Protein AF-A0A7R9PA96-F1 (afdb_monomer)

Secondary structure (DSSP, 8-state):
-EEEE-TT-HHHHHHHHHHHHHHTT-TTS-S-EEEE----EETTEEHHHHHHHHSB-TTTSTT-BPPTTEEEES-HHHHHTT-SEEEEES-GGGHHHHHHHHTTSS-TT-EEEE---S-EEPTTSSEE-HHHHHHHHH-S-EEEEESS--HHHHHTT--EEEEEEPPPGGGGTTSS-------S---PPP--------S----S------S--S--------S-----TTSGGG---------S---------PPP-TT---TTHHHHHHHHH--SSEEEEEES-HHHHHHHHHHHHHHHHHHHHHHHHT-HHHHHHHHHHHHHHHHHHHHHHHSTT--GGGGGSIIIIIHHHHHHHH-HHHHHHHHHHHH---HHHHHHHHSTTPPP-HHHHHHHHHHHHHHTT-GGG-HHHHHHHHHHTTSS-GGGHHHHHTT-TT--

Organism: Timema californicum (NCBI:txid61474)

InterPro domains:
  IPR006109 Glycerol-3-phosphate dehydrogenase, NAD-dependent, C-terminal [PF07479] (285-430)
  IPR006168 Glycerol-3-phosphate dehydrogenase, NAD-dependent [PR00077] (5-22)
  IPR006168 Glycerol-3-phosphate dehydrogenase, NAD-dependent [PR00077] (67-94)
  IPR006168 Glycerol-3-phosphate dehydrogenase, NAD-dependent [PR00077] (144-164)
  IPR006168 Glycerol-3-phosphate dehydrogenase, NAD-dependent [PS00957] (293-314)
  IPR008927 6-phosphogluconate dehydrogenase-like, C-terminal domain superfamily [SSF48179] (284-438)
  IPR011128 Glycerol-3-phosphate dehydrogenase, NAD-dependent, N-terminal [PF01210] (12-169)
  IPR013328 6-phosphogluconate dehydrogenase, domain 2 [G3DSA:1.10.1040.10] (285-439)
  IPR036291 NAD(P)-binding domain superfamily [SSF51735] (12-285)

Structure (mmCIF, N/CA/C/O backbone):
data_AF-A0A7R9PA96-F1
#
_entry.id   AF-A0A7R9PA96-F1
#
loop_
_atom_site.group_PDB
_atom_site.id
_atom_site.type_symbol
_atom_site.label_atom_id
_atom_site.label_alt_id
_atom_site.label_comp_id
_atom_site.label_asym_id
_atom_site.label_entity_id
_atom_site.label_seq_id
_atom_site.pdbx_PDB_ins_code
_atom_site.Cartn_x
_atom_site.Cartn_y
_atom_site.Cartn_z
_atom_site.occupancy
_atom_site.B_iso_or_equiv
_atom_site.auth_seq_id
_atom_site.auth_comp_id
_atom_site.auth_asym_id
_atom_site.auth_atom_id
_atom_site.pdbx_PDB_model_num
ATOM 1 N N . MET A 1 1 ? -13.399 -2.548 18.646 1.00 75.75 1 MET A N 1
ATOM 2 C CA . MET A 1 1 ? -12.401 -2.741 17.560 1.00 75.75 1 MET A CA 1
ATOM 3 C C . MET A 1 1 ? -11.439 -1.567 17.549 1.00 75.75 1 MET A C 1
ATOM 5 O O . MET A 1 1 ? -11.865 -0.487 17.946 1.00 75.75 1 MET A O 1
ATOM 9 N N . LEU A 1 2 ? -10.207 -1.760 17.067 1.00 76.56 2 LEU A N 1
ATOM 10 C CA . LEU A 1 2 ? -9.221 -0.691 16.893 1.00 76.56 2 LEU A CA 1
ATOM 11 C C . LEU A 1 2 ? -8.857 -0.505 15.415 1.00 76.56 2 LEU A C 1
ATOM 13 O O . LEU A 1 2 ? -8.440 -1.454 14.753 1.00 76.56 2 LEU A O 1
ATOM 17 N N . VAL A 1 3 ? -8.919 0.736 14.934 1.00 76.69 3 VAL A N 1
ATOM 18 C CA . VAL A 1 3 ? -8.270 1.173 13.693 1.00 76.69 3 VAL A CA 1
ATOM 19 C C . VAL A 1 3 ? -6.977 1.902 14.039 1.00 76.69 3 VAL A C 1
ATOM 21 O O . VAL A 1 3 ? -6.982 2.981 14.629 1.00 76.69 3 VAL A O 1
ATOM 24 N N . LEU A 1 4 ? -5.847 1.319 13.659 1.00 77.44 4 LEU A N 1
ATOM 25 C CA . LEU A 1 4 ? -4.540 1.950 13.777 1.00 77.44 4 LEU A CA 1
ATOM 26 C C . LEU A 1 4 ? -4.367 2.902 12.596 1.00 77.44 4 LEU A C 1
ATOM 28 O O . LEU A 1 4 ? -3.973 2.479 11.507 1.00 77.44 4 LEU A O 1
ATOM 32 N N . SER A 1 5 ? -4.726 4.171 12.806 1.00 65.69 5 SER A N 1
ATOM 33 C CA . SER A 1 5 ? -4.587 5.222 11.801 1.00 65.69 5 SER A CA 1
ATOM 34 C C . SER A 1 5 ? -3.297 6.011 12.020 1.00 65.69 5 SER A C 1
ATOM 36 O O . SER A 1 5 ? -2.908 6.306 13.148 1.00 65.69 5 SER A O 1
ATOM 38 N N . ASP A 1 6 ? -2.601 6.317 10.931 1.00 61.66 6 ASP A N 1
ATOM 39 C CA . ASP A 1 6 ? -1.339 7.054 10.964 1.00 61.66 6 ASP A CA 1
ATOM 40 C C . ASP A 1 6 ? -1.522 8.565 10.712 1.00 61.66 6 ASP A C 1
ATOM 42 O O . ASP A 1 6 ? -2.420 8.954 9.959 1.00 61.66 6 ASP A O 1
ATOM 46 N N . PRO A 1 7 ? -0.627 9.413 11.255 1.00 52.56 7 PRO A N 1
ATOM 47 C CA . PRO A 1 7 ? -0.503 10.851 10.988 1.00 52.56 7 PRO A CA 1
ATOM 48 C C . PRO A 1 7 ? -0.031 11.245 9.579 1.00 52.56 7 PRO A C 1
ATOM 50 O O . PRO A 1 7 ? 0.517 12.324 9.414 1.00 52.56 7 PRO A O 1
ATOM 53 N N . ILE A 1 8 ? -0.111 10.425 8.532 1.00 57.69 8 ILE A N 1
ATOM 54 C CA . ILE A 1 8 ? 0.404 10.858 7.213 1.00 57.69 8 ILE A CA 1
ATOM 55 C C . ILE A 1 8 ? -0.554 10.515 6.068 1.00 57.69 8 ILE A C 1
ATOM 57 O O . ILE A 1 8 ? -0.359 10.989 4.942 1.00 57.69 8 ILE A O 1
ATOM 61 N N . GLN A 1 9 ? -1.614 9.725 6.304 1.00 69.06 9 GLN A N 1
ATOM 62 C CA . GLN A 1 9 ? -2.452 9.223 5.210 1.00 69.06 9 GLN A CA 1
ATOM 63 C C . GLN A 1 9 ? -3.973 9.271 5.461 1.00 69.06 9 GLN A C 1
ATOM 65 O O . GLN A 1 9 ? -4.446 8.826 6.504 1.00 69.06 9 GLN A O 1
ATOM 70 N N . PRO A 1 10 ? -4.774 9.666 4.445 1.00 83.12 10 PRO A N 1
ATOM 71 C CA . PRO A 1 10 ? -6.245 9.667 4.508 1.00 83.12 10 PRO A CA 1
ATOM 72 C C . PRO A 1 10 ? -6.871 8.281 4.731 1.00 83.12 10 PRO A C 1
ATOM 74 O O . PRO A 1 10 ? -8.028 8.182 5.136 1.00 83.12 10 PRO A O 1
ATOM 77 N N . ARG A 1 11 ? -6.141 7.197 4.421 1.00 87.69 11 ARG A N 1
ATOM 78 C CA . ARG A 1 11 ? -6.700 5.836 4.377 1.00 87.69 11 ARG A CA 1
ATOM 79 C C . ARG A 1 11 ? -7.195 5.365 5.744 1.00 87.69 11 ARG A C 1
ATOM 81 O O . ARG A 1 11 ? -8.258 4.760 5.795 1.00 87.69 11 ARG A O 1
ATOM 88 N N . GLY A 1 12 ? -6.475 5.665 6.827 1.00 91.12 12 GLY A N 1
ATOM 89 C CA . GLY A 1 12 ? -6.887 5.269 8.178 1.00 91.12 12 GLY A CA 1
ATOM 90 C C . GLY A 1 12 ? -8.259 5.837 8.551 1.00 91.12 12 GLY A C 1
ATOM 91 O O . GLY A 1 12 ? -9.149 5.082 8.928 1.00 91.12 12 GLY A O 1
ATOM 92 N N . SER A 1 13 ? -8.470 7.136 8.324 1.00 93.06 13 SER A N 1
ATOM 93 C CA . SER A 1 13 ? -9.755 7.812 8.559 1.00 93.06 13 SER A CA 1
ATOM 94 C C . SER A 1 13 ? -10.878 7.296 7.649 1.00 93.06 13 SER A C 1
ATOM 96 O O . SER A 1 13 ? -12.000 7.104 8.108 1.00 93.06 13 SER A O 1
ATOM 98 N N . ALA A 1 14 ? -10.592 7.033 6.368 1.00 93.75 14 ALA A N 1
ATOM 99 C CA . ALA A 1 14 ? -11.587 6.495 5.433 1.00 93.75 14 ALA A CA 1
ATOM 100 C C . ALA A 1 14 ? -12.063 5.089 5.846 1.00 93.75 14 ALA A C 1
ATOM 102 O O . ALA A 1 14 ? -13.251 4.781 5.766 1.00 93.75 14 ALA A O 1
ATOM 103 N N . ILE A 1 15 ? -11.146 4.253 6.339 1.00 94.88 15 ILE A N 1
ATOM 104 C CA . ILE A 1 15 ? -11.470 2.924 6.865 1.00 94.88 15 ILE A CA 1
ATOM 105 C C . ILE A 1 15 ? -12.188 3.032 8.209 1.00 94.88 15 ILE A C 1
ATOM 107 O O . ILE A 1 15 ? -13.173 2.334 8.413 1.00 94.88 15 ILE A O 1
ATOM 111 N N . ALA A 1 16 ? -11.782 3.946 9.094 1.00 95.44 16 ALA A N 1
ATOM 112 C CA . ALA A 1 16 ? -12.499 4.201 10.343 1.00 95.44 16 ALA A CA 1
ATOM 113 C C . ALA A 1 16 ? -13.951 4.641 10.103 1.00 95.44 16 ALA A C 1
ATOM 115 O O . ALA A 1 16 ? -14.835 4.211 10.838 1.00 95.44 16 ALA A O 1
ATOM 116 N N . LYS A 1 17 ? -14.217 5.419 9.042 1.00 95.31 17 LYS A N 1
ATOM 117 C CA . LYS A 1 17 ? -15.582 5.755 8.612 1.00 95.31 17 LYS A CA 1
ATOM 118 C C . LYS A 1 17 ? -16.394 4.496 8.285 1.00 95.31 17 LYS A C 1
ATOM 120 O O . LYS A 1 17 ? -17.462 4.310 8.854 1.00 95.31 17 LYS A O 1
ATOM 125 N N . ILE A 1 18 ? -15.871 3.612 7.430 1.00 95.88 18 ILE A N 1
ATOM 126 C CA . ILE A 1 18 ? -16.525 2.340 7.065 1.00 95.88 18 ILE A CA 1
ATOM 127 C C . ILE A 1 18 ? -16.773 1.466 8.301 1.00 95.88 18 ILE A C 1
ATOM 129 O O . ILE A 1 18 ? -17.897 1.029 8.545 1.00 95.88 18 ILE A O 1
ATOM 133 N N . VAL A 1 19 ? -15.725 1.247 9.096 1.00 96.44 19 VAL A N 1
ATOM 134 C CA . VAL A 1 19 ? -15.751 0.369 10.271 1.00 96.44 19 VAL A CA 1
ATOM 135 C C . VAL A 1 19 ? -16.712 0.907 11.328 1.00 96.44 19 VAL A C 1
ATOM 137 O O . VAL A 1 19 ? -17.490 0.140 11.884 1.00 96.44 19 VAL A O 1
ATOM 140 N N . GLY A 1 20 ? -16.709 2.220 11.575 1.00 96.50 20 GLY A N 1
ATOM 141 C CA . GLY A 1 20 ? -17.650 2.880 12.480 1.00 96.50 20 GLY A CA 1
ATOM 142 C C . GLY A 1 20 ? -19.100 2.708 12.034 1.00 96.50 20 GLY A C 1
ATOM 143 O O . GLY A 1 20 ? -19.944 2.335 12.844 1.00 96.50 20 GLY A O 1
ATOM 144 N N . THR A 1 21 ? -19.386 2.893 10.741 1.00 95.69 21 THR A N 1
ATOM 145 C CA . THR A 1 21 ? -20.732 2.700 10.187 1.00 95.69 21 THR A CA 1
ATOM 146 C C . THR A 1 21 ? -21.194 1.248 10.307 1.00 95.69 21 THR A C 1
ATOM 148 O O . THR A 1 21 ? -22.335 0.999 10.684 1.00 95.69 21 THR A O 1
ATOM 151 N N . ASN A 1 22 ? -20.328 0.277 10.016 1.00 96.19 22 ASN A N 1
ATOM 152 C CA . ASN A 1 22 ? -20.688 -1.138 10.100 1.00 96.19 22 ASN A CA 1
ATOM 153 C C . ASN A 1 22 ? -20.791 -1.648 11.544 1.00 96.19 22 ASN A C 1
ATOM 155 O O . ASN A 1 22 ? -21.656 -2.473 11.828 1.00 96.19 22 ASN A O 1
ATOM 159 N N . ALA A 1 23 ? -20.001 -1.110 12.477 1.00 95.69 23 ALA A N 1
ATOM 160 C CA . ALA A 1 23 ? -20.103 -1.436 13.901 1.00 95.69 23 ALA A CA 1
ATOM 161 C C . ALA A 1 23 ? -21.479 -1.100 14.503 1.00 95.69 23 ALA A C 1
ATOM 163 O O . ALA A 1 23 ? -21.892 -1.727 15.468 1.00 95.69 23 ALA A O 1
ATOM 164 N N . GLN A 1 24 ? -22.204 -0.140 13.921 1.00 94.69 24 GLN A N 1
ATOM 165 C CA . GLN A 1 24 ? -23.575 0.201 14.319 1.00 94.69 24 GLN A CA 1
ATOM 166 C C . GLN A 1 24 ? -24.636 -0.722 13.705 1.00 94.69 24 GLN A C 1
ATOM 168 O O . GLN A 1 24 ? -25.782 -0.723 14.148 1.00 94.69 24 GLN A O 1
ATOM 173 N N . ARG A 1 25 ? -24.286 -1.477 12.656 1.00 93.69 25 ARG A N 1
ATOM 174 C CA . ARG A 1 25 ? -25.224 -2.313 11.889 1.00 93.69 25 ARG A CA 1
ATOM 175 C C . ARG A 1 25 ? -25.317 -3.743 12.408 1.00 93.69 25 ARG A C 1
ATOM 177 O O . ARG A 1 25 ? -26.364 -4.364 12.254 1.00 93.69 25 ARG A O 1
ATOM 184 N N . TYR A 1 26 ? -24.236 -4.271 12.975 1.00 90.00 26 TYR A N 1
ATOM 185 C CA . TYR A 1 26 ? -24.135 -5.677 13.358 1.00 90.00 26 TYR A CA 1
ATOM 186 C C . TYR A 1 26 ? -24.047 -5.838 14.876 1.00 90.00 26 TYR A C 1
ATOM 188 O O . TYR A 1 26 ? -23.081 -5.403 15.490 1.00 90.00 26 TYR A O 1
ATOM 196 N N . GLU A 1 27 ? -25.012 -6.543 15.474 1.00 89.12 27 GLU A N 1
ATOM 197 C CA . GLU A 1 27 ? -25.088 -6.755 16.933 1.00 89.12 27 GLU A CA 1
ATOM 198 C C . GLU A 1 27 ? -23.878 -7.502 17.517 1.00 89.12 27 GLU A C 1
ATOM 200 O O . GLU A 1 27 ? -23.532 -7.324 18.682 1.00 89.12 27 GLU A O 1
ATOM 205 N N . HIS A 1 28 ? -23.219 -8.339 16.709 1.00 87.44 28 HIS A N 1
ATOM 206 C CA . HIS A 1 28 ? -22.037 -9.097 17.123 1.00 87.44 28 HIS A CA 1
ATOM 207 C C . HIS A 1 28 ? -20.742 -8.263 17.100 1.00 87.44 28 HIS A C 1
ATOM 209 O O . HIS A 1 28 ? -19.681 -8.766 17.472 1.00 87.44 28 HIS A O 1
ATOM 215 N N . ILE A 1 29 ? -20.810 -7.001 16.664 1.00 91.19 29 ILE A N 1
ATOM 216 C CA . ILE A 1 29 ? -19.687 -6.069 16.611 1.00 91.19 29 ILE A CA 1
ATOM 217 C C . ILE A 1 29 ? -19.915 -4.983 17.663 1.00 91.19 29 ILE A C 1
ATOM 219 O O . ILE A 1 29 ? -20.969 -4.360 17.722 1.00 91.19 29 ILE A O 1
ATOM 223 N N . ASN A 1 30 ? -18.911 -4.730 18.505 1.00 92.19 30 ASN A N 1
ATOM 224 C CA . ASN A 1 30 ? -19.001 -3.642 19.473 1.00 92.19 30 ASN A CA 1
ATOM 225 C C . ASN A 1 30 ? -19.104 -2.294 18.745 1.00 92.19 30 ASN A C 1
ATOM 227 O O . ASN A 1 30 ? -18.215 -1.958 17.959 1.00 92.19 30 ASN A O 1
ATOM 231 N N . GLU A 1 31 ? -20.146 -1.520 19.061 1.00 94.25 31 GLU A N 1
ATOM 232 C CA . GLU A 1 31 ? -20.401 -0.220 18.440 1.00 94.25 31 GLU A CA 1
ATOM 233 C C . GLU A 1 31 ? -19.204 0.726 18.586 1.00 94.25 31 GLU A C 1
ATOM 235 O O . GLU A 1 31 ? -18.871 1.463 17.662 1.00 94.25 31 GLU A O 1
ATOM 240 N N . ARG A 1 32 ? -18.512 0.704 19.726 1.00 96.12 32 ARG A N 1
ATOM 241 C CA . ARG A 1 32 ? -17.393 1.601 19.985 1.00 96.12 32 ARG A CA 1
ATOM 242 C C . ARG A 1 32 ? -16.149 1.182 19.186 1.00 96.12 32 ARG A C 1
ATOM 244 O O . ARG A 1 32 ? -15.540 0.131 19.420 1.00 96.12 32 ARG A O 1
ATOM 251 N N . VAL A 1 33 ? -15.684 2.087 18.324 1.00 96.88 33 VAL A N 1
ATOM 252 C CA . VAL A 1 33 ? -14.455 1.932 17.533 1.00 96.88 33 VAL A CA 1
ATOM 253 C C . VAL A 1 33 ? -13.396 2.901 18.050 1.00 96.88 33 VAL A C 1
ATOM 255 O O . VAL A 1 33 ? -13.590 4.115 18.055 1.00 96.88 33 VAL A O 1
ATOM 258 N N . THR A 1 34 ? -12.267 2.383 18.527 1.00 97.25 34 THR A N 1
ATOM 259 C CA . THR A 1 34 ? -11.096 3.213 18.825 1.00 97.25 34 THR A CA 1
ATOM 260 C C . THR A 1 34 ? -10.318 3.456 17.539 1.00 97.25 34 THR A C 1
ATOM 262 O O . THR A 1 34 ? -10.162 2.561 16.710 1.00 97.25 34 THR A O 1
ATOM 265 N N . MET A 1 35 ? -9.829 4.677 17.359 1.00 96.62 35 MET A N 1
ATOM 266 C CA . MET A 1 35 ? -8.921 5.038 16.281 1.00 96.62 35 MET A CA 1
ATOM 267 C C . MET A 1 35 ? -7.656 5.608 16.909 1.00 96.62 35 MET A C 1
ATOM 269 O O . MET A 1 35 ? -7.705 6.674 17.520 1.00 96.62 35 MET A O 1
ATOM 273 N N . TYR A 1 36 ? -6.531 4.902 16.796 1.00 95.50 36 TYR A N 1
ATOM 274 C CA . TYR A 1 36 ? -5.253 5.476 17.216 1.00 95.50 36 TYR A CA 1
ATOM 275 C C . TYR A 1 36 ? -4.920 6.646 16.295 1.00 95.50 36 TYR A C 1
ATOM 277 O O . TYR A 1 36 ? -5.007 6.495 15.078 1.00 95.50 36 TYR A O 1
ATOM 285 N N . VAL A 1 37 ? -4.572 7.794 16.868 1.00 93.00 37 VAL A N 1
ATOM 286 C CA . VAL A 1 37 ? -4.188 9.003 16.135 1.00 93.00 37 VAL A CA 1
ATOM 287 C C . VAL A 1 37 ? -2.954 9.570 16.810 1.00 93.00 37 VAL A C 1
ATOM 289 O O . VAL A 1 37 ? -3.023 9.996 17.958 1.00 93.00 37 VAL A O 1
ATOM 292 N N . TYR A 1 38 ? -1.826 9.597 16.106 1.00 89.94 38 TYR A N 1
ATOM 293 C CA . TYR A 1 38 ? -0.638 10.271 16.622 1.00 89.94 38 TYR A CA 1
ATOM 294 C C . TYR A 1 38 ? -0.950 11.746 16.896 1.00 89.94 38 TYR A C 1
ATOM 296 O O . TYR A 1 38 ? -1.537 12.437 16.060 1.00 89.94 38 TYR A O 1
ATOM 304 N N . GLU A 1 39 ? -0.586 12.208 18.089 1.00 92.12 39 GLU A N 1
ATOM 305 C CA . GLU A 1 39 ? -1.018 13.512 18.567 1.00 92.12 39 GLU A CA 1
ATOM 306 C C . GLU A 1 39 ? -0.296 14.648 17.841 1.00 92.12 39 GLU A C 1
ATOM 308 O O . GLU A 1 39 ? 0.934 14.706 17.774 1.00 92.12 39 GLU A O 1
ATOM 313 N N . GLU A 1 40 ? -1.081 15.599 17.347 1.00 92.12 40 GLU A N 1
ATOM 314 C CA . GLU A 1 40 ? -0.591 16.789 16.668 1.00 92.12 40 GLU A CA 1
ATOM 315 C C . GLU A 1 40 ? -1.371 18.015 17.113 1.00 92.12 40 GLU A C 1
ATOM 317 O O . GLU A 1 40 ? -2.553 17.933 17.440 1.00 92.12 40 GLU A O 1
ATOM 322 N N . ILE A 1 41 ? -0.715 19.174 17.096 1.00 94.00 41 ILE A N 1
ATOM 323 C CA . ILE A 1 41 ? -1.354 20.443 17.436 1.00 94.00 41 ILE A CA 1
ATOM 324 C C . ILE A 1 41 ? -1.777 21.150 16.149 1.00 94.00 41 ILE A C 1
ATOM 326 O O . ILE A 1 41 ? -0.935 21.598 15.373 1.00 94.00 41 ILE A O 1
ATOM 330 N N . ILE A 1 42 ? -3.086 21.287 15.944 1.00 93.06 42 ILE A N 1
ATOM 331 C CA . ILE A 1 42 ? -3.693 22.013 14.827 1.00 93.06 42 ILE A CA 1
ATOM 332 C C . ILE A 1 42 ? -4.366 23.260 15.388 1.00 93.06 42 ILE A C 1
ATOM 334 O O . ILE A 1 42 ? -5.276 23.169 16.208 1.00 93.06 42 ILE A O 1
ATOM 338 N N . ASN A 1 43 ? -3.901 24.440 14.971 1.00 92.56 43 ASN A N 1
ATOM 339 C CA . ASN A 1 43 ? -4.427 25.731 15.434 1.00 92.56 43 ASN A CA 1
ATOM 340 C C . ASN A 1 43 ? -4.508 25.848 16.973 1.00 92.56 43 ASN A C 1
ATOM 342 O O . ASN A 1 43 ? -5.464 26.395 17.514 1.00 92.56 43 ASN A O 1
ATOM 346 N N . GLY A 1 44 ? -3.507 25.314 17.683 1.00 94.62 44 GLY A N 1
ATOM 347 C CA . GLY A 1 44 ? -3.428 25.359 19.149 1.00 94.62 44 GLY A CA 1
ATOM 348 C C . GLY A 1 44 ? -4.240 24.289 19.885 1.00 94.62 44 GLY A C 1
ATOM 349 O O . GLY A 1 44 ? -4.223 24.276 21.113 1.00 94.62 44 GLY A O 1
ATOM 350 N N . LYS A 1 45 ? -4.910 23.378 19.169 1.00 96.44 45 LYS A N 1
ATOM 351 C CA . LYS A 1 45 ? -5.706 22.289 19.743 1.00 96.44 45 LYS A CA 1
ATOM 352 C C . LYS A 1 45 ? -5.175 20.918 19.32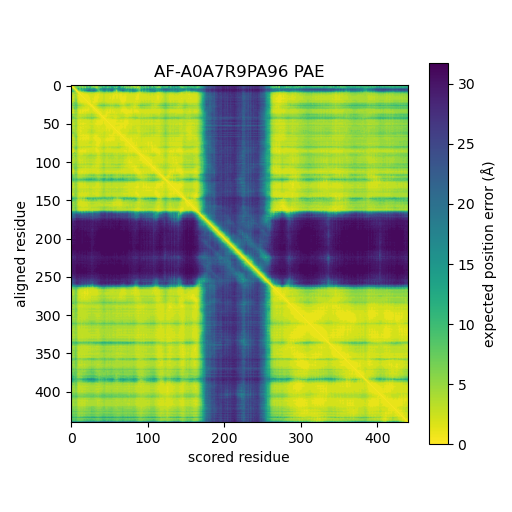4 1.00 96.44 45 LYS A C 1
ATOM 354 O O . LYS A 1 45 ? -4.643 20.771 18.226 1.00 96.44 45 LYS A O 1
ATOM 359 N N . LYS A 1 46 ? -5.315 19.919 20.196 1.00 96.62 46 LYS A N 1
ATOM 360 C CA . LYS A 1 46 ? -4.959 18.526 19.899 1.00 96.62 46 LYS A CA 1
ATOM 361 C C . LYS A 1 46 ? -5.846 17.962 18.792 1.00 96.62 46 LYS A C 1
ATOM 363 O O . LYS A 1 46 ? -7.066 18.124 18.830 1.00 96.62 46 LYS A O 1
ATOM 368 N N . LEU A 1 47 ? -5.248 17.284 17.818 1.00 95.19 47 LEU A N 1
ATOM 369 C CA . LEU A 1 47 ? -5.971 16.680 16.702 1.00 95.19 47 LEU A CA 1
ATOM 370 C C . LEU A 1 47 ? -6.986 15.644 17.197 1.00 95.19 47 LEU A C 1
ATOM 372 O O . LEU A 1 47 ? -8.093 15.582 16.667 1.00 95.19 47 LEU A O 1
ATOM 376 N N . THR A 1 48 ? -6.650 14.880 18.239 1.00 96.19 48 THR A N 1
ATOM 377 C CA . THR A 1 48 ? -7.583 13.912 18.834 1.00 96.19 48 THR A CA 1
ATOM 378 C C . THR A 1 48 ? -8.825 14.580 19.424 1.00 96.19 48 THR A C 1
ATOM 380 O O . THR A 1 48 ? -9.936 14.098 19.214 1.00 96.19 48 THR A O 1
ATOM 383 N N . GLU A 1 49 ? -8.669 15.729 20.086 1.00 97.12 49 GLU A N 1
ATOM 384 C CA . GLU A 1 49 ? -9.787 16.528 20.602 1.00 97.12 49 GLU A CA 1
ATOM 385 C C . GLU A 1 49 ? -10.642 17.098 19.464 1.00 97.12 49 GLU A C 1
ATOM 387 O O . GLU A 1 49 ? -11.866 17.034 19.531 1.00 97.12 49 GLU A O 1
ATOM 392 N N . ILE A 1 50 ? -10.016 17.606 18.394 1.00 97.06 50 ILE A N 1
ATOM 393 C CA . ILE A 1 50 ? -10.744 18.089 17.209 1.00 97.06 50 ILE A CA 1
ATOM 394 C C . ILE A 1 50 ? -11.584 16.961 16.610 1.00 97.06 50 ILE A C 1
ATOM 396 O O . ILE A 1 50 ? -12.776 17.156 16.377 1.00 97.06 50 ILE A O 1
ATOM 400 N N . ILE A 1 51 ? -10.992 15.782 16.394 1.00 96.88 51 ILE A N 1
ATOM 401 C CA . ILE A 1 51 ? -11.701 14.631 15.823 1.00 96.88 51 ILE A CA 1
ATOM 402 C C . ILE A 1 51 ? -12.854 14.204 16.732 1.00 96.88 51 ILE A C 1
ATOM 404 O O . ILE A 1 51 ? -13.943 13.952 16.236 1.00 96.88 51 ILE A O 1
ATOM 408 N N . ASN A 1 52 ? -12.652 14.141 18.047 1.00 97.75 52 ASN A N 1
ATOM 409 C CA . ASN A 1 52 ? -13.696 13.686 18.966 1.00 97.75 52 ASN A CA 1
ATOM 410 C C . ASN A 1 52 ? -14.860 14.681 19.120 1.00 97.75 52 ASN A C 1
ATOM 412 O O . ASN A 1 52 ? -15.968 14.256 19.427 1.00 97.75 52 ASN A O 1
ATOM 416 N N . GLU A 1 53 ? -14.634 15.980 18.911 1.00 97.31 53 GLU A N 1
ATOM 417 C CA . GLU A 1 53 ? -15.690 17.001 18.998 1.00 97.31 53 GLU A CA 1
ATOM 418 C C . GLU A 1 53 ? -16.408 17.254 17.672 1.00 97.31 53 GLU A C 1
ATOM 420 O O . GLU A 1 53 ? -17.618 17.466 17.645 1.00 97.31 53 GLU A O 1
ATOM 425 N N . THR A 1 54 ? -15.654 17.292 16.574 1.00 96.94 54 THR A N 1
ATOM 426 C CA . THR A 1 54 ? -16.176 17.645 15.244 1.00 96.94 54 THR A CA 1
ATOM 427 C C . THR A 1 54 ? -16.504 16.423 14.399 1.00 96.94 54 THR A C 1
ATOM 429 O O . THR A 1 54 ? -17.154 16.550 13.364 1.00 96.94 54 THR A O 1
ATOM 432 N N . HIS A 1 55 ? -16.042 15.245 14.826 1.00 97.44 55 HIS A N 1
ATOM 433 C CA . HIS A 1 55 ? -16.054 14.013 14.047 1.00 97.44 55 HIS A CA 1
ATOM 434 C C . HIS A 1 55 ? -15.365 14.158 12.686 1.00 97.44 55 HIS A C 1
ATOM 436 O O . HIS A 1 55 ? -15.693 13.451 11.743 1.00 97.44 55 HIS A O 1
ATOM 442 N N . GLU A 1 56 ? -14.379 15.045 12.563 1.00 95.75 56 GLU A N 1
ATOM 443 C CA . GLU A 1 56 ? -13.650 15.271 11.319 1.00 95.75 56 GLU A CA 1
ATOM 444 C C . GLU A 1 56 ? -12.141 15.192 11.555 1.00 95.75 56 GLU A C 1
ATOM 446 O O . GLU A 1 56 ? -11.578 15.866 12.421 1.00 95.75 56 GLU A O 1
ATOM 451 N N . ASN A 1 57 ? -11.448 14.407 10.727 1.00 93.69 57 ASN A N 1
ATOM 452 C CA . ASN A 1 57 ? -9.994 14.483 10.647 1.00 93.69 57 ASN A CA 1
ATOM 453 C C . ASN A 1 57 ? -9.596 15.625 9.706 1.00 93.69 57 ASN A C 1
ATOM 455 O O . ASN A 1 57 ? -9.263 15.403 8.541 1.00 93.69 57 ASN A O 1
ATOM 459 N N . VAL A 1 58 ? -9.621 16.848 10.239 1.00 93.62 58 VAL A N 1
ATOM 460 C CA . VAL A 1 58 ? -9.417 18.105 9.494 1.00 93.62 58 VAL A CA 1
ATOM 461 C C . VAL A 1 58 ? -8.094 18.181 8.724 1.00 93.62 58 VAL A C 1
ATOM 463 O O . VAL A 1 58 ? -7.967 18.973 7.793 1.00 93.62 58 VAL A O 1
ATOM 466 N N . LYS A 1 59 ? -7.094 17.374 9.100 1.00 90.69 59 LYS A N 1
ATOM 467 C CA . LYS A 1 59 ? -5.786 17.345 8.439 1.00 90.69 59 LYS A CA 1
ATOM 468 C C . LYS A 1 59 ? -5.708 16.279 7.348 1.00 90.69 59 LYS A C 1
ATOM 470 O O . LYS A 1 59 ? -5.250 16.573 6.246 1.00 90.69 59 LYS A O 1
ATOM 475 N N . TYR A 1 60 ? -6.124 15.048 7.649 1.00 88.69 60 TYR A N 1
ATOM 476 C CA . TYR A 1 60 ? -5.903 13.907 6.754 1.00 88.69 60 TYR A CA 1
ATOM 477 C C . TYR A 1 60 ? -7.112 13.531 5.908 1.00 88.69 60 TYR A C 1
ATOM 479 O O . TYR A 1 60 ? -6.931 12.896 4.876 1.00 88.69 60 TYR A O 1
ATOM 487 N N . LEU A 1 61 ? -8.326 13.905 6.306 1.00 90.62 61 LEU A N 1
ATOM 488 C CA . LEU A 1 61 ? -9.546 13.628 5.552 1.00 90.62 61 LEU A CA 1
ATOM 489 C C . LEU A 1 61 ? -10.546 14.798 5.674 1.00 90.62 61 LEU A C 1
ATOM 491 O O . LEU A 1 61 ? -11.641 14.615 6.210 1.00 90.62 61 LEU A O 1
ATOM 495 N N . PRO A 1 62 ? -10.169 16.004 5.204 1.00 92.00 62 PRO A N 1
ATOM 496 C CA . PRO A 1 62 ? -10.985 17.203 5.374 1.00 92.00 62 PRO A CA 1
ATOM 497 C C . PRO A 1 62 ? -12.336 17.102 4.653 1.00 92.00 62 PRO A C 1
ATOM 499 O O . PRO A 1 62 ? -12.438 16.556 3.551 1.00 92.00 62 PRO A O 1
ATOM 502 N N . GLY A 1 63 ? -13.374 17.665 5.269 1.00 93.50 63 GLY A N 1
ATOM 503 C CA . GLY A 1 63 ? -14.750 17.693 4.774 1.00 93.50 63 GLY A CA 1
ATOM 504 C C . GLY A 1 63 ? -15.497 16.361 4.874 1.00 93.50 63 GLY A C 1
ATOM 505 O O . GLY A 1 63 ? -16.575 16.230 4.289 1.00 93.50 63 GLY A O 1
ATOM 506 N N . LYS A 1 64 ? -14.942 15.355 5.565 1.00 93.75 64 LYS A N 1
ATOM 507 C CA . LYS A 1 64 ? -15.560 14.033 5.739 1.00 93.75 64 LYS A CA 1
ATOM 508 C C . LYS A 1 64 ? -15.850 13.761 7.207 1.00 93.75 64 LYS A C 1
ATOM 510 O O . LYS A 1 64 ? -14.937 13.664 8.021 1.00 93.75 64 LYS A O 1
ATOM 515 N N . ILE A 1 65 ? -17.133 13.575 7.502 1.00 95.50 65 ILE A N 1
ATOM 516 C CA . ILE A 1 65 ? -17.615 13.268 8.845 1.00 95.50 65 ILE A CA 1
ATOM 517 C C . ILE A 1 65 ? -17.448 11.772 9.123 1.00 95.50 65 ILE A C 1
ATOM 519 O O . ILE A 1 65 ? -17.884 10.919 8.344 1.00 95.50 65 ILE A O 1
ATOM 523 N N . LEU A 1 66 ? -16.784 11.472 10.232 1.00 96.25 66 LEU A N 1
ATOM 524 C CA . LEU A 1 66 ? -16.653 10.155 10.830 1.00 96.25 66 LEU A CA 1
ATOM 525 C C . LEU A 1 66 ? -17.905 9.848 11.674 1.00 96.25 66 LEU A C 1
ATOM 527 O O . LEU A 1 66 ? -18.514 10.758 12.233 1.00 96.25 66 LEU A O 1
ATOM 531 N N . PRO A 1 67 ? -18.307 8.578 11.802 1.00 97.00 67 PRO A N 1
ATOM 532 C CA . PRO A 1 67 ? -19.378 8.183 12.710 1.00 97.00 67 PRO A CA 1
ATOM 533 C C . PRO A 1 67 ? -19.066 8.550 14.169 1.00 97.00 67 PRO A C 1
ATOM 535 O O . PRO A 1 67 ? -17.916 8.473 14.603 1.00 97.00 67 PRO A O 1
ATOM 538 N N . SER A 1 68 ? -20.087 8.913 14.952 1.00 97.12 68 SER A N 1
ATOM 539 C CA . SER A 1 68 ? -19.914 9.403 16.332 1.00 97.12 68 SER A CA 1
ATOM 540 C C . SER A 1 68 ? -19.368 8.360 17.312 1.00 97.12 68 SER A C 1
ATOM 542 O O . SER A 1 68 ? -18.859 8.702 18.375 1.00 97.12 68 SER A O 1
ATOM 544 N N . ASN A 1 69 ? -19.471 7.081 16.957 1.00 97.38 69 ASN A N 1
ATOM 545 C CA . ASN A 1 69 ? -18.921 5.944 17.689 1.00 97.38 69 ASN A CA 1
ATOM 546 C C . ASN A 1 69 ? -17.427 5.687 17.403 1.00 97.38 69 ASN A C 1
ATOM 548 O O . ASN A 1 69 ? -16.827 4.813 18.040 1.00 97.38 69 ASN A O 1
ATOM 552 N N . VAL A 1 70 ? -16.814 6.436 16.477 1.00 97.62 70 VAL A N 1
ATOM 553 C CA . VAL A 1 70 ? -15.363 6.451 16.252 1.00 97.62 70 VAL A CA 1
ATOM 554 C C . VAL A 1 70 ? -14.722 7.461 17.198 1.00 97.62 70 VAL A C 1
ATOM 556 O O . VAL A 1 70 ? -15.003 8.654 17.131 1.00 97.62 70 VAL A O 1
ATOM 559 N N . VAL A 1 71 ? -13.823 6.986 18.059 1.00 97.75 71 VAL A N 1
ATOM 560 C CA . VAL A 1 71 ? -13.145 7.824 19.058 1.00 97.75 71 VAL A CA 1
ATOM 561 C C . VAL A 1 71 ? -11.645 7.813 18.811 1.00 97.75 71 VAL A C 1
ATOM 563 O O . VAL A 1 71 ? -11.010 6.758 18.889 1.00 97.75 71 VAL A O 1
ATOM 566 N N . ALA A 1 72 ? -11.080 8.991 18.560 1.00 97.12 72 ALA A N 1
ATOM 567 C CA . ALA A 1 72 ? -9.648 9.208 18.440 1.00 97.12 72 ALA A CA 1
ATOM 568 C C . ALA A 1 72 ? -8.959 9.075 19.806 1.00 97.12 72 ALA A C 1
ATOM 570 O O . ALA A 1 72 ? -9.373 9.700 20.786 1.00 97.12 72 ALA A O 1
ATOM 571 N N . VAL A 1 73 ? -7.897 8.273 19.860 1.00 96.62 73 VAL A N 1
ATOM 572 C CA . VAL A 1 73 ? -7.107 8.003 21.067 1.00 96.62 73 VAL A CA 1
ATOM 573 C C . VAL A 1 73 ? -5.623 8.233 20.753 1.00 96.62 73 VAL A C 1
ATOM 575 O O . VAL A 1 73 ? -5.116 7.625 19.807 1.00 96.62 73 VAL A O 1
ATOM 578 N N . PRO A 1 74 ? -4.909 9.086 21.513 1.00 94.88 74 PRO A N 1
ATOM 579 C CA . PRO A 1 74 ? -3.516 9.423 21.215 1.00 94.88 74 PRO A CA 1
ATOM 580 C C . PRO A 1 74 ? -2.494 8.405 21.716 1.00 94.88 74 PRO A C 1
ATOM 582 O O . PRO A 1 74 ? -1.347 8.425 21.278 1.00 94.88 74 PRO A O 1
ATOM 585 N N . ASP A 1 75 ? -2.892 7.526 22.635 1.00 95.25 75 ASP A N 1
ATOM 586 C CA . ASP A 1 75 ? -2.056 6.439 23.131 1.00 95.25 75 ASP A CA 1
ATOM 587 C C . ASP A 1 75 ? -2.466 5.119 22.475 1.00 95.25 75 ASP A C 1
ATOM 589 O O . ASP A 1 75 ? -3.622 4.697 22.541 1.00 95.25 75 ASP A O 1
ATOM 593 N N . VAL A 1 76 ? -1.514 4.470 21.808 1.00 94.62 76 VAL A N 1
ATOM 594 C CA . VAL A 1 76 ? -1.798 3.275 21.009 1.00 94.62 76 VAL A CA 1
ATOM 595 C C . VAL A 1 76 ? -2.102 2.049 21.865 1.00 94.62 76 VAL A C 1
ATOM 597 O O . VAL A 1 76 ? -2.882 1.195 21.449 1.00 94.62 76 VAL A O 1
ATOM 600 N N . VAL A 1 77 ? -1.526 1.974 23.067 1.00 96.12 77 VAL A N 1
ATOM 601 C CA . VAL A 1 77 ? -1.756 0.869 24.002 1.00 96.12 77 VAL A CA 1
ATOM 602 C C . VAL A 1 77 ? -3.167 0.969 24.570 1.00 96.12 77 VAL A C 1
ATOM 604 O O . VAL A 1 77 ? -3.916 -0.002 24.525 1.00 96.12 77 VAL A O 1
ATOM 607 N N . GLU A 1 78 ? -3.574 2.156 25.012 1.00 95.94 78 GLU A N 1
ATOM 608 C CA . GLU A 1 78 ? -4.929 2.448 25.475 1.00 95.94 78 GLU A CA 1
ATOM 609 C C . GLU A 1 78 ? -5.966 2.205 24.375 1.00 95.94 78 GLU A C 1
ATOM 611 O O . GLU A 1 78 ? -7.035 1.657 24.638 1.00 95.94 78 GLU A O 1
ATOM 616 N N . ALA A 1 79 ? -5.645 2.556 23.128 1.00 95.38 79 ALA A N 1
ATOM 617 C CA . ALA A 1 79 ? -6.522 2.301 21.993 1.00 95.38 79 ALA A CA 1
ATOM 618 C C . ALA A 1 79 ? -6.704 0.794 21.710 1.00 95.38 79 ALA A C 1
ATOM 620 O O . ALA A 1 79 ? -7.762 0.397 21.211 1.00 95.38 79 ALA A O 1
ATOM 621 N N . ALA A 1 80 ? -5.689 -0.029 22.010 1.00 95.62 80 ALA A N 1
ATOM 622 C CA . ALA A 1 80 ? -5.614 -1.449 21.652 1.00 95.62 80 ALA A CA 1
ATOM 623 C C . ALA A 1 80 ? -5.979 -2.427 22.771 1.00 95.62 80 ALA A C 1
ATOM 625 O O . ALA A 1 80 ? -6.362 -3.555 22.462 1.00 95.62 80 ALA A O 1
ATOM 626 N N . LYS A 1 81 ? -5.871 -2.023 24.042 1.00 91.81 81 LYS A N 1
ATOM 627 C CA . LYS A 1 81 ? -5.930 -2.925 25.207 1.00 91.81 81 LYS A CA 1
ATOM 628 C C . LYS A 1 81 ? -7.139 -3.869 25.218 1.00 91.81 81 LYS A C 1
ATOM 630 O O . LYS A 1 81 ? -6.997 -5.038 25.560 1.00 91.81 81 LYS A O 1
ATOM 635 N N . ASP A 1 82 ? -8.304 -3.379 24.787 1.00 93.31 82 ASP A N 1
ATOM 636 C CA . ASP A 1 82 ? -9.574 -4.113 24.818 1.00 93.31 82 ASP A CA 1
ATOM 637 C C . ASP A 1 82 ? -10.017 -4.602 23.428 1.00 93.31 82 ASP A C 1
ATOM 639 O O . ASP A 1 82 ? -11.107 -5.159 23.280 1.00 93.31 82 ASP A O 1
ATOM 643 N N . ALA A 1 83 ? -9.210 -4.391 22.386 1.00 95.31 83 ALA A N 1
ATOM 644 C CA . ALA A 1 83 ? -9.596 -4.691 21.014 1.00 95.31 83 ALA A CA 1
ATOM 645 C C . ALA A 1 83 ? -9.440 -6.184 20.683 1.00 95.31 83 ALA A C 1
ATOM 647 O O . ALA A 1 83 ? -8.351 -6.740 20.780 1.00 95.31 83 ALA A O 1
ATOM 648 N N . ASP A 1 84 ? -10.525 -6.814 20.223 1.00 94.19 84 ASP A N 1
ATOM 649 C CA . ASP A 1 84 ? -10.492 -8.175 19.659 1.00 94.19 84 ASP A CA 1
ATOM 650 C C . ASP A 1 84 ? -10.031 -8.183 18.191 1.00 94.19 84 ASP A C 1
ATOM 652 O O . ASP A 1 84 ? -9.503 -9.175 17.703 1.00 94.19 84 ASP A O 1
ATOM 656 N N . VAL A 1 85 ? -10.199 -7.057 17.490 1.00 94.19 85 VAL A N 1
ATOM 657 C CA . VAL A 1 85 ? -9.756 -6.856 16.104 1.00 94.19 85 VAL A CA 1
ATOM 658 C C . VAL A 1 85 ? -8.892 -5.602 16.022 1.00 94.19 85 VAL A C 1
ATOM 660 O O . VAL A 1 85 ? -9.350 -4.514 16.399 1.00 94.19 85 VAL A O 1
ATOM 663 N N . LEU A 1 86 ? -7.673 -5.754 15.496 1.00 96.31 86 LEU A N 1
ATOM 664 C CA . LEU A 1 86 ? -6.727 -4.677 15.208 1.00 96.31 86 LEU A CA 1
ATOM 665 C C . LEU A 1 86 ? -6.589 -4.495 13.694 1.00 96.31 86 LEU A C 1
ATOM 667 O O . LEU A 1 86 ? -6.104 -5.379 12.991 1.00 96.31 86 LEU A O 1
ATOM 671 N N . ILE A 1 87 ? -6.985 -3.332 13.183 1.00 96.06 87 ILE A N 1
ATOM 672 C CA . ILE A 1 87 ? -6.884 -2.990 11.762 1.00 96.06 87 ILE A CA 1
ATOM 673 C C . ILE A 1 87 ? -5.661 -2.093 11.560 1.00 96.06 87 ILE A C 1
ATOM 675 O O . ILE A 1 87 ? -5.663 -0.934 11.972 1.00 96.06 87 ILE A O 1
ATOM 679 N N . PHE A 1 88 ? -4.613 -2.618 10.926 1.00 95.44 88 PHE A N 1
ATOM 680 C CA . PHE A 1 88 ? -3.340 -1.934 10.703 1.00 95.44 88 PHE A CA 1
ATOM 681 C C . PHE A 1 88 ? -3.392 -1.112 9.410 1.00 95.44 88 PHE A C 1
ATOM 683 O O . PHE A 1 88 ? -3.377 -1.666 8.309 1.00 95.44 88 PHE A O 1
ATOM 690 N N . VAL A 1 89 ? -3.440 0.219 9.533 1.00 92.06 89 VAL A N 1
ATOM 691 C CA . VAL A 1 89 ? -3.498 1.158 8.396 1.00 92.06 89 VAL A CA 1
ATOM 692 C C . VAL A 1 89 ? -2.451 2.263 8.557 1.00 92.06 89 VAL A C 1
ATOM 694 O O . VAL A 1 89 ? -2.746 3.457 8.480 1.00 92.06 89 VAL A O 1
ATOM 697 N N . VAL A 1 90 ? -1.205 1.848 8.777 1.00 87.75 90 VAL A N 1
ATOM 698 C CA . VAL A 1 90 ? -0.053 2.742 8.937 1.00 87.75 90 VAL A CA 1
ATOM 699 C C . VAL A 1 90 ? 0.950 2.556 7.788 1.00 87.75 90 VAL A C 1
ATOM 701 O O . VAL A 1 90 ? 0.971 1.500 7.157 1.00 87.75 90 VAL A O 1
ATOM 704 N N . PRO A 1 91 ? 1.784 3.554 7.458 1.00 84.62 91 PRO A N 1
ATOM 705 C CA . PRO A 1 91 ? 2.942 3.370 6.597 1.00 84.62 91 PRO A CA 1
ATOM 706 C C . PRO A 1 91 ? 3.832 2.229 7.102 1.00 84.62 91 PRO A C 1
ATOM 708 O O . PRO A 1 91 ? 4.078 2.122 8.306 1.00 84.62 91 PRO A O 1
ATOM 711 N N . HIS A 1 92 ? 4.330 1.393 6.185 1.00 85.06 92 HIS A N 1
ATOM 712 C CA . HIS A 1 92 ? 5.093 0.190 6.536 1.00 85.06 92 HIS A CA 1
ATOM 713 C C . HIS A 1 92 ? 6.306 0.501 7.425 1.00 85.06 92 HIS A C 1
ATOM 715 O O . HIS A 1 92 ? 6.584 -0.263 8.340 1.00 85.06 92 HIS A O 1
ATOM 721 N N . GLN A 1 93 ? 6.966 1.654 7.252 1.00 83.81 93 GLN A N 1
ATOM 722 C CA . GLN A 1 93 ? 8.155 2.015 8.031 1.00 83.81 93 GLN A CA 1
ATOM 723 C C . GLN A 1 93 ? 7.908 2.143 9.545 1.00 83.81 93 GLN A C 1
ATOM 725 O O . GLN A 1 93 ? 8.852 2.096 10.329 1.00 83.81 93 GLN A O 1
ATOM 730 N N . PHE A 1 94 ? 6.654 2.312 9.976 1.00 88.00 94 PHE A N 1
ATOM 731 C CA . PHE A 1 94 ? 6.305 2.429 11.393 1.00 88.00 94 PHE A CA 1
ATOM 732 C C . PHE A 1 94 ? 5.885 1.100 12.023 1.00 88.00 94 PHE A C 1
ATOM 734 O O . PHE A 1 94 ? 5.700 1.039 13.240 1.00 88.00 94 PHE A O 1
ATOM 741 N N . ILE A 1 95 ? 5.745 0.026 11.233 1.00 91.19 95 ILE A N 1
ATOM 742 C CA . ILE A 1 95 ? 5.116 -1.204 11.717 1.00 91.19 95 ILE A CA 1
ATOM 743 C C . ILE A 1 95 ? 5.923 -1.893 12.816 1.00 91.19 95 ILE A C 1
ATOM 745 O O . ILE A 1 95 ? 5.338 -2.353 13.793 1.00 91.19 95 ILE A O 1
ATOM 749 N N . ARG A 1 96 ? 7.259 -1.918 12.709 1.00 90.81 96 ARG A N 1
ATOM 750 C CA . ARG A 1 96 ? 8.123 -2.555 13.715 1.00 90.81 96 ARG A CA 1
ATOM 751 C C . ARG A 1 96 ? 8.035 -1.841 15.057 1.00 90.81 96 ARG A C 1
ATOM 753 O O . ARG A 1 96 ? 7.815 -2.484 16.078 1.00 90.81 96 ARG A O 1
ATOM 760 N N . THR A 1 97 ? 8.147 -0.513 15.054 1.00 91.81 97 THR A N 1
ATOM 761 C CA . THR A 1 97 ? 8.014 0.306 16.267 1.00 91.81 97 THR A CA 1
ATOM 762 C C . THR A 1 97 ? 6.638 0.122 16.897 1.00 91.81 97 THR A C 1
ATOM 764 O O . THR A 1 97 ? 6.544 -0.128 18.095 1.00 91.81 97 THR A O 1
ATOM 767 N N . LEU A 1 98 ? 5.581 0.163 16.080 1.00 92.81 98 LEU A N 1
ATOM 768 C CA . LEU A 1 98 ? 4.208 -0.041 16.529 1.00 92.81 98 LEU A CA 1
ATOM 769 C C . LEU A 1 98 ? 4.008 -1.423 17.169 1.00 92.81 98 LEU A C 1
ATOM 771 O O . LEU A 1 98 ? 3.444 -1.520 18.258 1.00 92.81 98 LEU A O 1
ATOM 775 N N . CYS A 1 99 ? 4.505 -2.486 16.532 1.00 94.06 99 CYS A N 1
ATOM 776 C CA . CYS A 1 99 ? 4.418 -3.838 17.079 1.00 94.06 99 CYS A CA 1
ATOM 777 C C . CYS A 1 99 ? 5.196 -3.966 18.396 1.00 94.06 99 CYS A C 1
ATOM 779 O O . CYS A 1 99 ? 4.687 -4.551 19.347 1.00 94.06 99 CYS A O 1
ATOM 781 N N . SER A 1 100 ? 6.387 -3.371 18.495 1.00 94.06 100 SER A N 1
ATOM 782 C CA . SER A 1 100 ? 7.167 -3.353 19.739 1.00 94.06 100 SER A CA 1
ATOM 783 C C . SER A 1 100 ? 6.428 -2.659 20.885 1.00 94.06 100 SER A C 1
ATOM 785 O O . SER A 1 100 ? 6.476 -3.132 22.016 1.00 94.06 100 SER A O 1
ATOM 787 N N . THR A 1 101 ? 5.711 -1.564 20.610 1.00 95.19 101 THR A N 1
ATOM 788 C CA . THR A 1 101 ? 4.897 -0.868 21.620 1.00 95.19 101 THR A CA 1
ATOM 789 C C . THR A 1 101 ? 3.694 -1.699 22.081 1.00 95.19 101 THR A C 1
ATOM 791 O O . THR A 1 101 ? 3.325 -1.647 23.253 1.00 95.19 101 THR A O 1
ATOM 794 N N . LEU A 1 102 ? 3.085 -2.472 21.178 1.00 95.88 102 LEU A N 1
ATOM 795 C CA . LEU A 1 102 ? 1.903 -3.293 21.460 1.00 95.88 102 LEU A CA 1
ATOM 796 C C . LEU A 1 102 ? 2.228 -4.675 22.059 1.00 95.88 102 LEU A C 1
ATOM 798 O O . LEU A 1 102 ? 1.334 -5.331 22.599 1.00 95.88 102 LEU A O 1
ATOM 802 N N . LEU A 1 103 ? 3.485 -5.123 21.992 1.00 93.81 103 LEU A N 1
ATOM 803 C CA . LEU A 1 103 ? 3.913 -6.433 22.480 1.00 93.81 103 LEU A CA 1
ATOM 804 C C . LEU A 1 103 ? 3.567 -6.633 23.966 1.00 93.81 103 LEU A C 1
ATOM 806 O O . LEU A 1 103 ? 4.008 -5.884 24.837 1.00 93.81 103 LEU A O 1
ATOM 810 N N . GLY A 1 104 ? 2.773 -7.668 24.256 1.00 92.81 104 GLY A N 1
ATOM 811 C CA . GLY A 1 104 ? 2.319 -7.990 25.615 1.00 92.81 104 GLY A CA 1
ATOM 812 C C . GLY A 1 104 ? 1.282 -7.016 26.189 1.00 92.81 104 GLY A C 1
ATOM 813 O O . GLY A 1 104 ? 1.010 -7.055 27.388 1.00 92.81 104 GLY A O 1
ATOM 814 N N . ARG A 1 105 ? 0.720 -6.123 25.363 1.00 95.75 105 ARG A N 1
ATOM 815 C CA . ARG A 1 105 ? -0.250 -5.087 25.764 1.00 95.75 105 ARG A CA 1
ATOM 816 C C . ARG A 1 105 ? -1.595 -5.180 25.031 1.00 95.75 105 ARG A C 1
ATOM 818 O O . ARG A 1 105 ? -2.438 -4.305 25.202 1.00 95.75 105 ARG A O 1
ATOM 825 N N . ILE A 1 106 ? -1.792 -6.228 24.234 1.00 95.50 106 ILE A N 1
ATOM 826 C CA . ILE A 1 106 ? -3.034 -6.532 23.510 1.00 95.50 106 ILE A CA 1
ATOM 827 C C . ILE A 1 106 ? -3.654 -7.828 24.041 1.00 95.50 106 ILE A C 1
ATOM 829 O O . ILE A 1 106 ? -2.972 -8.622 24.694 1.00 95.50 106 ILE A O 1
ATOM 833 N N . LYS A 1 107 ? -4.935 -8.069 23.744 1.00 91.19 107 LYS A N 1
ATOM 834 C CA . LYS A 1 107 ? -5.578 -9.352 24.054 1.00 91.19 107 LYS A CA 1
ATOM 835 C C . LYS A 1 107 ? -4.844 -10.501 23.338 1.00 91.19 107 LYS A C 1
ATOM 837 O O . LYS A 1 107 ? -4.636 -10.401 22.130 1.00 91.19 107 LYS A O 1
ATOM 842 N N . PRO A 1 108 ? -4.526 -11.618 24.020 1.00 87.38 108 PRO A N 1
ATOM 843 C CA . PRO A 1 108 ? -3.927 -12.792 23.373 1.00 87.38 108 PRO A CA 1
ATOM 844 C C . PRO A 1 108 ? -4.818 -13.414 22.290 1.00 87.38 108 PRO A C 1
ATOM 846 O O . PRO A 1 108 ? -4.325 -14.056 21.374 1.00 87.38 108 PRO A O 1
ATOM 849 N N . THR A 1 109 ? -6.134 -13.215 22.393 1.00 89.19 109 THR A N 1
ATOM 850 C CA . THR A 1 109 ? -7.138 -13.693 21.432 1.00 89.19 109 THR A CA 1
ATOM 851 C C . THR A 1 109 ? -7.398 -12.709 20.294 1.00 89.19 109 THR A C 1
ATOM 853 O O . THR A 1 109 ? -8.318 -12.923 19.506 1.00 89.19 109 THR A O 1
ATOM 856 N N . ALA A 1 110 ? -6.672 -11.590 20.243 1.00 90.94 110 ALA A N 1
ATOM 857 C CA . ALA A 1 110 ? -6.893 -10.588 19.219 1.00 90.94 110 ALA A CA 1
ATOM 858 C C . ALA A 1 110 ? -6.497 -11.108 17.833 1.00 90.94 110 ALA A C 1
ATOM 860 O O . ALA A 1 110 ? -5.580 -11.912 17.693 1.00 90.94 110 ALA A O 1
ATOM 861 N N . VAL A 1 111 ? -7.159 -10.592 16.800 1.00 92.25 111 VAL A N 1
ATOM 862 C CA . VAL A 1 111 ? -6.839 -10.870 15.396 1.00 92.25 111 VAL A CA 1
ATOM 863 C C . VAL A 1 111 ? -6.495 -9.581 14.655 1.00 92.25 111 VAL A C 1
ATOM 865 O O . VAL A 1 111 ? -6.999 -8.500 14.973 1.00 92.25 111 VAL A O 1
ATOM 868 N N . GLY A 1 112 ? -5.618 -9.681 13.660 1.00 93.19 112 GLY A N 1
ATOM 869 C CA . GLY A 1 112 ? -5.153 -8.557 12.856 1.00 93.19 112 GLY A CA 1
ATOM 870 C C . GLY A 1 112 ? -5.767 -8.515 11.457 1.00 93.19 112 GLY A C 1
ATOM 871 O O . GLY A 1 112 ? -6.007 -9.552 10.843 1.00 93.19 112 GLY A O 1
ATOM 872 N N . LEU A 1 113 ? -5.947 -7.309 10.918 1.00 94.06 113 LEU A N 1
ATOM 873 C CA . LEU A 1 113 ? -6.215 -7.055 9.500 1.00 94.06 113 LEU A CA 1
ATOM 874 C C . LEU A 1 113 ? -5.267 -5.964 8.986 1.00 94.06 113 LEU A C 1
ATOM 876 O O . LEU A 1 113 ? -5.387 -4.805 9.378 1.00 94.06 113 LEU A O 1
ATOM 880 N N . SER A 1 114 ? -4.327 -6.313 8.111 1.00 94.50 114 SER A N 1
ATOM 881 C CA . SER A 1 114 ? -3.374 -5.370 7.516 1.00 94.50 114 SER A CA 1
ATOM 882 C C . SER A 1 114 ? -3.889 -4.786 6.203 1.00 94.50 114 SER A C 1
ATOM 884 O O . SER A 1 114 ? -4.236 -5.514 5.277 1.00 94.50 114 SER A O 1
ATOM 886 N N . LEU A 1 115 ? -3.904 -3.454 6.108 1.00 93.25 115 LEU A N 1
ATOM 887 C CA . LEU A 1 115 ? -4.181 -2.681 4.885 1.00 93.25 115 LEU A CA 1
ATOM 888 C C . LEU A 1 115 ? -2.911 -1.982 4.365 1.00 93.25 115 LEU A C 1
ATOM 890 O O . LEU A 1 115 ? -2.968 -1.057 3.535 1.00 93.25 115 LEU A O 1
ATOM 894 N N . ILE A 1 116 ? -1.760 -2.368 4.917 1.00 90.44 116 ILE A N 1
ATOM 895 C CA . ILE A 1 116 ? -0.467 -1.753 4.655 1.00 90.44 116 ILE A CA 1
ATOM 896 C C . ILE A 1 116 ? 0.036 -2.260 3.310 1.00 90.44 116 ILE A C 1
ATOM 898 O O . ILE A 1 116 ? 0.395 -3.421 3.162 1.00 90.44 116 ILE A O 1
ATOM 902 N N . LYS A 1 117 ? 0.064 -1.370 2.316 1.00 87.06 117 LYS A N 1
ATOM 903 C CA . LYS A 1 117 ? 0.604 -1.682 0.989 1.00 87.06 117 LYS A CA 1
ATOM 904 C C . LYS A 1 117 ? 2.108 -1.451 0.975 1.00 87.06 117 LYS A C 1
ATOM 906 O O . LYS A 1 117 ? 2.549 -0.342 1.286 1.00 87.06 117 LYS A O 1
ATOM 911 N N . GLY A 1 118 ? 2.849 -2.451 0.524 1.00 85.69 118 GLY A N 1
ATOM 912 C CA . GLY A 1 118 ? 4.306 -2.450 0.501 1.00 85.69 118 GLY A CA 1
ATOM 913 C C . GLY A 1 118 ? 4.841 -3.644 1.275 1.00 85.69 118 GLY A C 1
ATOM 914 O O . GLY A 1 118 ? 4.110 -4.589 1.550 1.00 85.69 118 GLY A O 1
A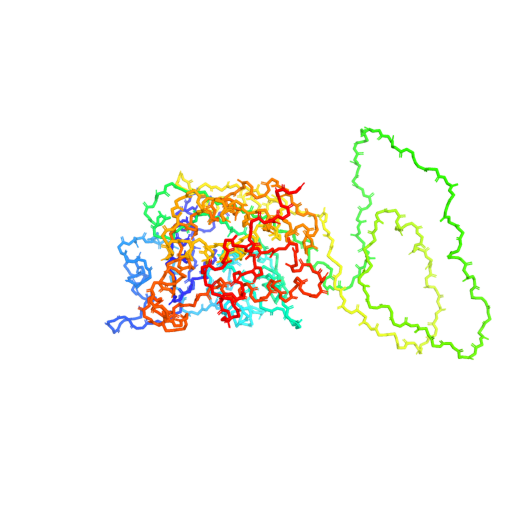TOM 915 N N . PHE A 1 119 ? 6.118 -3.582 1.601 1.00 89.69 119 PHE A N 1
ATOM 916 C CA . PHE A 1 119 ? 6.836 -4.633 2.299 1.00 89.69 119 PHE A CA 1
ATOM 917 C C . PHE A 1 119 ? 7.955 -3.993 3.119 1.00 89.69 119 PHE A C 1
ATOM 919 O O . PHE A 1 119 ? 8.202 -2.790 2.994 1.00 89.69 119 PHE A O 1
ATOM 926 N N . ASP A 1 120 ? 8.604 -4.785 3.960 1.00 90.31 120 ASP A N 1
ATOM 927 C CA . ASP A 1 120 ? 9.839 -4.386 4.623 1.00 90.31 120 ASP A CA 1
ATOM 928 C C . ASP A 1 120 ? 11.013 -5.207 4.093 1.00 90.31 120 ASP A C 1
ATOM 930 O O . ASP A 1 120 ? 10.827 -6.296 3.561 1.00 90.31 120 ASP A O 1
ATOM 934 N N . VAL A 1 121 ? 12.231 -4.708 4.239 1.00 88.75 121 VAL A N 1
ATOM 935 C CA . VAL A 1 121 ? 13.408 -5.417 3.736 1.00 88.75 121 VAL A CA 1
ATOM 936 C C . VAL A 1 121 ? 13.786 -6.535 4.706 1.00 88.75 121 VAL A C 1
ATOM 938 O O . VAL A 1 121 ? 13.974 -6.298 5.902 1.00 88.75 121 VAL A O 1
ATOM 941 N N . ALA A 1 122 ? 13.884 -7.763 4.195 1.00 86.69 122 ALA A N 1
ATOM 942 C CA . ALA A 1 122 ? 14.318 -8.917 4.975 1.00 86.69 122 ALA A CA 1
ATOM 943 C C . ALA A 1 122 ? 15.802 -8.806 5.370 1.00 86.69 122 ALA A C 1
ATOM 945 O O . ALA A 1 122 ? 16.605 -8.156 4.697 1.00 86.69 122 ALA A O 1
ATOM 946 N N . GLU A 1 123 ? 16.197 -9.485 6.449 1.00 82.62 123 GLU A N 1
ATOM 947 C CA . GLU A 1 123 ? 17.613 -9.619 6.798 1.00 82.62 123 GLU A CA 1
ATOM 948 C C . GLU A 1 123 ? 18.347 -10.393 5.687 1.00 82.62 123 GLU A C 1
ATOM 950 O O . GLU A 1 123 ? 17.961 -11.506 5.340 1.00 82.62 123 GLU A O 1
ATOM 955 N N . GLY A 1 124 ? 19.375 -9.783 5.089 1.00 82.00 124 GLY A N 1
ATOM 956 C CA . GLY A 1 124 ? 20.046 -10.317 3.891 1.00 82.00 124 GLY A CA 1
ATOM 957 C C . GLY A 1 124 ? 19.445 -9.864 2.548 1.00 82.00 124 GLY A C 1
ATOM 958 O O . GLY A 1 124 ? 19.957 -10.241 1.490 1.00 82.00 124 GLY A O 1
ATOM 959 N N . GLY A 1 125 ? 18.419 -9.010 2.580 1.00 83.81 125 GLY A N 1
ATOM 960 C CA . GLY A 1 125 ? 17.753 -8.440 1.409 1.00 83.81 125 GLY A CA 1
ATOM 961 C C . GLY A 1 125 ? 16.574 -9.276 0.909 1.00 83.81 125 GLY A C 1
ATOM 962 O O . GLY A 1 125 ? 16.453 -10.467 1.195 1.00 83.81 125 GLY A O 1
ATOM 963 N N . GLY A 1 126 ? 15.700 -8.638 0.133 1.00 89.69 126 GLY A N 1
ATOM 964 C CA . GLY A 1 126 ? 14.450 -9.212 -0.351 1.00 89.69 126 GLY A CA 1
ATOM 965 C C . GLY A 1 126 ? 13.227 -8.774 0.453 1.00 89.69 126 GLY A C 1
ATOM 966 O O . GLY A 1 126 ? 13.281 -7.871 1.288 1.00 89.69 126 GLY A O 1
ATOM 967 N N . ILE A 1 127 ? 12.093 -9.405 0.157 1.00 91.06 127 ILE A N 1
ATOM 968 C CA . ILE A 1 127 ? 10.774 -8.981 0.632 1.00 91.06 127 ILE A CA 1
ATOM 969 C C . ILE A 1 127 ? 10.393 -9.702 1.933 1.00 91.06 127 ILE A C 1
ATOM 971 O O . ILE A 1 127 ? 10.223 -10.919 1.942 1.00 91.06 127 ILE A O 1
ATOM 975 N N . ASP A 1 128 ? 10.171 -8.940 3.005 1.00 91.25 128 ASP A N 1
ATOM 976 C CA . ASP A 1 128 ? 9.518 -9.372 4.244 1.00 91.25 128 ASP A CA 1
ATOM 977 C C . ASP A 1 128 ? 8.083 -8.818 4.284 1.00 91.25 128 ASP A C 1
ATOM 979 O O . ASP A 1 128 ? 7.853 -7.603 4.241 1.00 91.25 128 ASP A O 1
ATOM 983 N N . LEU A 1 129 ? 7.096 -9.716 4.314 1.00 91.94 129 LEU A N 1
ATOM 984 C CA . LEU A 1 129 ? 5.683 -9.344 4.265 1.00 91.94 129 LEU A CA 1
ATOM 985 C C . LEU A 1 129 ? 5.242 -8.686 5.571 1.00 91.94 129 LEU A C 1
ATOM 987 O O . LEU A 1 129 ? 5.582 -9.133 6.669 1.00 91.94 129 LEU A O 1
ATOM 991 N N . ILE A 1 130 ? 4.428 -7.637 5.465 1.00 93.44 130 ILE A N 1
ATOM 992 C CA . ILE A 1 130 ? 3.989 -6.871 6.631 1.00 93.44 130 ILE A CA 1
ATOM 993 C C . ILE A 1 130 ? 3.109 -7.733 7.536 1.00 93.44 130 ILE A C 1
ATOM 995 O O . ILE A 1 130 ? 3.263 -7.694 8.757 1.00 93.44 130 ILE A O 1
ATOM 999 N N . SER A 1 131 ? 2.235 -8.559 6.959 1.00 92.56 131 SER A N 1
ATOM 1000 C CA . SER A 1 131 ? 1.438 -9.531 7.712 1.00 92.56 131 SER A CA 1
ATOM 1001 C C . SER A 1 131 ? 2.313 -10.505 8.513 1.00 92.56 131 SER A C 1
ATOM 1003 O O . SER A 1 131 ? 2.041 -10.739 9.694 1.00 92.56 131 SER A O 1
ATOM 1005 N N . HIS A 1 132 ? 3.409 -11.003 7.929 1.00 91.19 132 HIS A N 1
ATOM 1006 C CA . HIS A 1 132 ? 4.364 -11.893 8.594 1.00 91.19 132 HIS A CA 1
ATOM 1007 C C . HIS A 1 132 ? 5.132 -11.173 9.703 1.00 91.19 132 HIS A C 1
ATOM 1009 O O . HIS A 1 132 ? 5.368 -11.748 10.767 1.00 91.19 132 HIS A O 1
ATOM 1015 N N . ILE A 1 133 ? 5.498 -9.905 9.506 1.00 91.38 133 ILE A N 1
ATOM 1016 C CA . ILE A 1 133 ? 6.129 -9.084 10.546 1.00 91.38 133 ILE A CA 1
ATOM 1017 C C . ILE A 1 133 ? 5.180 -8.923 11.732 1.00 91.38 133 ILE A C 1
ATOM 1019 O O . ILE A 1 133 ? 5.575 -9.232 12.858 1.00 91.38 133 ILE A O 1
ATOM 1023 N N . ILE A 1 134 ? 3.933 -8.507 11.496 1.00 93.50 134 ILE A N 1
ATOM 1024 C CA . ILE A 1 134 ? 2.942 -8.313 12.563 1.00 93.50 134 ILE A CA 1
ATOM 1025 C C . ILE A 1 134 ? 2.688 -9.638 13.293 1.00 93.50 134 ILE A C 1
ATOM 1027 O O . ILE A 1 134 ? 2.771 -9.677 14.519 1.00 93.50 134 ILE A O 1
ATOM 1031 N N . THR A 1 135 ? 2.469 -10.731 12.555 1.00 91.88 135 THR A N 1
ATOM 1032 C CA . THR A 1 135 ? 2.239 -12.073 13.119 1.00 91.88 135 THR A CA 1
ATOM 1033 C C . THR A 1 135 ? 3.408 -12.508 14.005 1.00 91.88 135 THR A C 1
ATOM 1035 O O . THR A 1 135 ? 3.213 -12.889 15.160 1.00 91.88 135 THR A O 1
ATOM 1038 N N . ARG A 1 136 ? 4.652 -12.391 13.513 1.00 91.19 136 ARG A N 1
ATOM 1039 C CA . ARG A 1 136 ? 5.851 -12.794 14.265 1.00 91.19 136 ARG A CA 1
ATOM 1040 C C . ARG A 1 136 ? 6.080 -11.951 15.516 1.00 91.19 136 ARG A C 1
ATOM 1042 O O . ARG A 1 136 ? 6.523 -12.518 16.515 1.00 91.19 136 ARG A O 1
ATOM 1049 N N . HIS A 1 137 ? 5.804 -10.647 15.474 1.00 91.12 137 HIS A N 1
ATOM 1050 C CA . HIS A 1 137 ? 6.038 -9.752 16.610 1.00 91.12 137 HIS A CA 1
ATOM 1051 C C . HIS A 1 137 ? 4.921 -9.845 17.646 1.00 91.12 137 HIS A C 1
ATOM 1053 O O . HIS A 1 137 ? 5.210 -10.021 18.822 1.00 91.12 137 HIS A O 1
ATOM 1059 N N . LEU A 1 138 ? 3.660 -9.748 17.224 1.00 91.69 138 LEU A N 1
ATOM 1060 C CA . LEU A 1 138 ? 2.515 -9.663 18.133 1.00 91.69 138 LEU A CA 1
ATOM 1061 C C . LEU A 1 138 ? 1.929 -11.015 18.526 1.00 91.69 138 LEU A C 1
ATOM 1063 O O . LEU A 1 138 ? 1.142 -11.061 19.466 1.00 91.69 138 LEU A O 1
ATOM 1067 N N . LYS A 1 139 ? 2.322 -12.099 17.845 1.00 89.25 139 LYS A N 1
ATOM 1068 C CA . LYS A 1 139 ? 1.805 -13.452 18.091 1.00 89.25 139 LYS A CA 1
ATOM 1069 C C . LYS A 1 139 ? 0.272 -13.505 17.990 1.00 89.25 139 LYS A C 1
ATOM 1071 O O . LYS A 1 139 ? -0.393 -14.094 18.833 1.00 89.25 139 LYS A O 1
ATOM 1076 N N . ILE A 1 140 ? -0.270 -12.891 16.937 1.00 88.25 140 ILE A N 1
ATOM 1077 C CA . ILE A 1 140 ? -1.695 -12.925 16.576 1.00 88.25 140 ILE A CA 1
ATOM 1078 C C . ILE A 1 140 ? -1.847 -13.316 15.101 1.00 88.25 140 ILE A C 1
ATOM 1080 O O . ILE A 1 140 ? -0.949 -12.995 14.318 1.00 88.25 140 ILE A O 1
ATOM 1084 N N . PRO A 1 141 ? -2.951 -13.962 14.686 1.00 89.19 141 PRO A N 1
ATOM 1085 C CA . PRO A 1 141 ? -3.200 -14.224 13.273 1.00 89.19 141 PRO A CA 1
ATOM 1086 C C . PRO A 1 141 ? -3.523 -12.912 12.548 1.00 89.19 141 PRO A C 1
ATOM 1088 O O . PRO A 1 141 ? -4.304 -12.093 13.041 1.00 89.19 141 PRO A O 1
ATOM 1091 N N . VAL A 1 142 ? -2.933 -12.701 11.368 1.00 90.81 142 VAL A N 1
ATOM 1092 C CA . VAL A 1 142 ? -3.078 -11.449 10.608 1.00 90.81 142 VAL A CA 1
ATOM 1093 C C . VAL A 1 142 ? -3.590 -11.722 9.203 1.00 90.81 142 VAL A C 1
ATOM 1095 O O . VAL A 1 142 ? -2.909 -12.315 8.376 1.00 90.81 142 VAL A O 1
ATOM 1098 N N . SER A 1 143 ? -4.797 -11.240 8.940 1.00 92.38 143 SER A N 1
ATOM 1099 C CA . SER A 1 143 ? -5.432 -11.199 7.624 1.00 92.38 143 SER A CA 1
ATOM 1100 C C . SER A 1 143 ? -4.982 -9.969 6.834 1.00 92.38 143 SER A C 1
ATOM 1102 O O . SER A 1 143 ? -4.447 -9.015 7.404 1.00 92.38 143 SER A O 1
ATOM 1104 N N . VAL A 1 144 ? -5.211 -9.955 5.521 1.00 92.88 144 VAL A N 1
ATOM 1105 C CA . VAL A 1 144 ? -4.719 -8.892 4.628 1.00 92.88 144 VAL A CA 1
ATOM 1106 C C . VAL A 1 144 ? -5.851 -8.355 3.758 1.00 92.88 144 VAL A C 1
ATOM 1108 O O . VAL A 1 144 ? -6.669 -9.125 3.266 1.00 92.88 144 VAL A O 1
ATOM 1111 N N . LEU A 1 145 ? -5.891 -7.037 3.548 1.00 93.12 145 LEU A N 1
ATOM 1112 C CA . LEU A 1 145 ? -6.806 -6.360 2.630 1.00 93.12 145 LEU A CA 1
ATOM 1113 C C . LEU A 1 145 ? -6.018 -5.527 1.616 1.00 93.12 145 LEU A C 1
ATOM 1115 O O . LEU A 1 145 ? -5.394 -4.523 1.968 1.00 93.12 145 LEU A O 1
ATOM 1119 N N . MET A 1 146 ? -6.115 -5.901 0.338 1.00 93.25 146 MET A N 1
ATOM 1120 C CA . MET A 1 146 ? -5.511 -5.189 -0.796 1.00 93.25 146 MET A CA 1
ATOM 1121 C C . MET A 1 146 ? -6.543 -4.986 -1.909 1.00 93.25 146 MET A C 1
ATOM 1123 O O . MET A 1 146 ? -7.461 -5.781 -2.066 1.00 93.25 146 MET A O 1
ATOM 1127 N N . GLY A 1 147 ? -6.407 -3.926 -2.705 1.00 91.00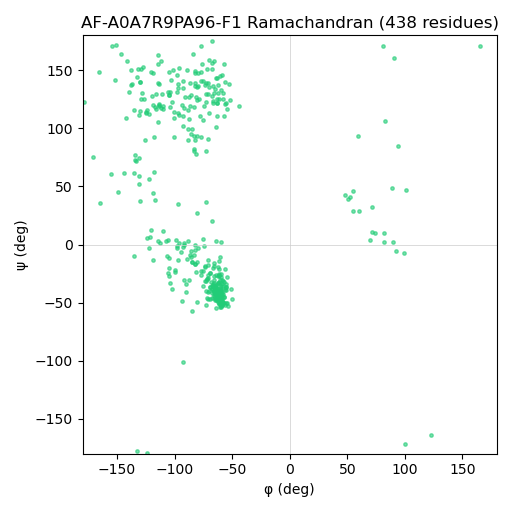 147 GLY A N 1
ATOM 1128 C CA . GLY A 1 147 ? -7.361 -3.632 -3.780 1.00 91.00 147 GLY A CA 1
ATOM 1129 C C . GLY A 1 147 ? -7.246 -2.218 -4.328 1.00 91.00 147 GLY A C 1
ATOM 1130 O O . GLY A 1 147 ? -6.546 -1.385 -3.754 1.00 91.00 147 GLY A O 1
ATOM 1131 N N . ALA A 1 148 ? -7.929 -1.920 -5.427 1.00 86.12 148 ALA A N 1
ATOM 1132 C CA . ALA A 1 148 ? -7.960 -0.587 -6.030 1.00 86.12 148 ALA A CA 1
ATOM 1133 C C . ALA A 1 148 ? -8.813 0.398 -5.203 1.00 86.12 148 ALA A C 1
ATOM 1135 O O . ALA A 1 148 ? -9.973 0.651 -5.507 1.00 86.12 148 ALA A O 1
ATOM 1136 N N . ASN A 1 149 ? -8.238 0.953 -4.133 1.00 79.00 149 ASN A N 1
ATOM 1137 C CA . ASN A 1 149 ? -8.970 1.724 -3.123 1.00 79.00 149 ASN A CA 1
ATOM 1138 C C . ASN A 1 149 ? -8.308 3.077 -2.794 1.00 79.00 149 ASN A C 1
ATOM 1140 O O . ASN A 1 149 ? -7.679 3.265 -1.744 1.00 79.00 149 ASN A O 1
ATOM 1144 N N . LEU A 1 150 ? -8.429 4.053 -3.700 1.00 81.44 150 LEU A N 1
ATOM 1145 C CA . LEU A 1 150 ? -7.980 5.424 -3.434 1.00 81.44 150 LEU A CA 1
ATOM 1146 C C . LEU A 1 150 ? -8.787 6.021 -2.273 1.00 81.44 150 LEU A C 1
ATOM 1148 O O . LEU A 1 150 ? -10.006 6.125 -2.335 1.00 81.44 150 LEU A O 1
ATOM 1152 N N . ALA A 1 151 ? -8.097 6.438 -1.209 1.00 79.56 151 ALA A N 1
ATOM 1153 C CA . ALA A 1 151 ? -8.740 6.802 0.056 1.00 79.56 151 ALA A CA 1
ATOM 1154 C C . ALA A 1 151 ? -9.781 7.930 -0.071 1.00 79.56 151 ALA A C 1
ATOM 1156 O O . ALA A 1 151 ? -10.800 7.884 0.607 1.00 79.56 151 ALA A O 1
ATOM 1157 N N . GLY A 1 152 ? -9.540 8.915 -0.946 1.00 81.88 152 GLY A N 1
ATOM 1158 C CA . GLY A 1 152 ? -10.502 9.990 -1.208 1.00 81.88 152 GLY A CA 1
ATOM 1159 C C . GLY A 1 152 ? -11.801 9.473 -1.828 1.00 81.88 152 GLY A C 1
ATOM 1160 O O . GLY A 1 152 ? -12.874 9.844 -1.377 1.00 81.88 152 GLY A O 1
ATOM 1161 N N . GLU A 1 153 ? -11.713 8.548 -2.786 1.00 89.00 153 GLU A N 1
ATOM 1162 C CA . GLU A 1 153 ? -12.885 7.964 -3.452 1.00 89.00 153 GLU A CA 1
ATOM 1163 C C . GLU A 1 153 ? -13.678 7.051 -2.518 1.00 89.00 153 GLU A C 1
ATOM 1165 O O . GLU A 1 153 ? -14.904 7.122 -2.483 1.00 89.00 153 GLU A O 1
ATOM 1170 N N . VAL A 1 154 ? -12.976 6.262 -1.700 1.00 89.38 154 VAL A N 1
ATOM 1171 C CA . VAL A 1 154 ? -13.591 5.446 -0.644 1.00 89.38 154 VAL A CA 1
ATOM 1172 C C . VAL A 1 154 ? -14.328 6.336 0.364 1.00 89.38 154 VAL A C 1
ATOM 1174 O O . VAL A 1 154 ? -15.443 6.023 0.773 1.00 89.38 154 VAL A O 1
ATOM 1177 N N . ALA A 1 155 ? -13.739 7.470 0.754 1.00 88.62 155 ALA A N 1
ATOM 1178 C CA . ALA A 1 155 ? -14.371 8.417 1.671 1.00 88.62 155 ALA A CA 1
ATOM 1179 C C . ALA A 1 155 ? -15.539 9.199 1.039 1.00 88.62 155 ALA A C 1
ATOM 1181 O O . ALA A 1 155 ? -16.476 9.571 1.753 1.00 88.62 155 ALA A O 1
ATOM 1182 N N . ASP A 1 156 ? -15.482 9.427 -0.278 1.00 91.56 156 ASP A N 1
ATOM 1183 C CA . ASP A 1 156 ? -16.551 9.978 -1.123 1.00 91.56 156 ASP A CA 1
ATOM 1184 C C . ASP A 1 156 ? -17.676 8.970 -1.410 1.00 91.56 156 ASP A C 1
ATOM 1186 O O . ASP A 1 156 ? -18.628 9.322 -2.100 1.00 91.56 156 ASP A O 1
ATOM 1190 N N . GLU A 1 157 ? -17.571 7.737 -0.905 1.00 94.12 157 GLU A N 1
ATOM 1191 C CA . GLU A 1 157 ? -18.552 6.665 -1.123 1.00 94.12 157 GLU A CA 1
ATOM 1192 C C . GLU A 1 157 ? -18.725 6.301 -2.604 1.00 94.12 157 GLU A C 1
ATOM 1194 O O . GLU A 1 157 ? -19.781 5.852 -3.051 1.00 94.12 157 GLU A O 1
ATOM 1199 N N . LYS A 1 158 ? -17.660 6.484 -3.392 1.00 94.62 158 LYS A N 1
ATOM 1200 C CA . LYS A 1 158 ? -17.626 6.026 -4.779 1.00 94.62 158 LYS A CA 1
ATOM 1201 C C . LYS A 1 158 ? -17.424 4.520 -4.809 1.00 94.62 158 LYS A C 1
ATOM 1203 O O . LYS A 1 158 ? -16.636 3.966 -4.041 1.00 94.62 158 LYS A O 1
ATOM 1208 N N . PHE A 1 159 ? -18.127 3.878 -5.736 1.00 95.31 159 PHE A N 1
ATOM 1209 C CA . PHE A 1 159 ? -18.058 2.438 -5.918 1.00 95.31 159 PHE A CA 1
ATOM 1210 C C . PHE A 1 159 ? -16.624 1.976 -6.205 1.00 95.31 159 PHE A C 1
ATOM 1212 O O . PHE A 1 159 ? -15.991 2.444 -7.152 1.00 95.31 159 PHE A O 1
ATOM 1219 N N . CYS A 1 160 ? -16.132 1.041 -5.399 1.00 93.75 160 CYS A N 1
ATOM 1220 C CA . CYS A 1 160 ? -14.886 0.324 -5.615 1.00 93.75 160 CYS A CA 1
ATOM 1221 C C . CYS A 1 160 ? -14.910 -1.043 -4.914 1.00 93.75 160 CYS A C 1
ATOM 1223 O O . CYS A 1 160 ? -15.815 -1.378 -4.144 1.00 93.75 160 CYS A O 1
ATOM 1225 N N . GLU A 1 161 ? -13.901 -1.854 -5.215 1.00 93.69 161 GLU A N 1
ATOM 1226 C CA . GLU A 1 161 ? -13.812 -3.244 -4.777 1.00 93.69 161 GLU A CA 1
ATOM 1227 C C . GLU A 1 161 ? -12.471 -3.501 -4.096 1.00 93.69 161 GLU A C 1
ATOM 1229 O O . GLU A 1 161 ? -11.453 -2.879 -4.418 1.00 93.69 161 GLU A O 1
ATOM 1234 N N . THR A 1 162 ? -12.437 -4.463 -3.184 1.00 94.50 162 THR A N 1
ATOM 1235 C CA . THR A 1 162 ? -11.217 -4.896 -2.512 1.00 94.50 162 THR A CA 1
ATOM 1236 C C . THR A 1 162 ? -11.198 -6.402 -2.312 1.00 94.50 162 THR A C 1
ATOM 1238 O O . THR A 1 162 ? -12.238 -7.055 -2.249 1.00 94.50 162 THR A O 1
ATOM 1241 N N . THR A 1 163 ? -9.999 -6.942 -2.153 1.00 93.88 163 THR A N 1
ATOM 1242 C CA . THR A 1 163 ? -9.752 -8.342 -1.833 1.00 93.88 163 THR A CA 1
ATOM 1243 C C . THR A 1 163 ? -9.317 -8.457 -0.374 1.00 93.88 163 THR A C 1
ATOM 1245 O O . THR A 1 163 ? -8.443 -7.711 0.068 1.00 93.88 163 THR A O 1
ATOM 1248 N N . ILE A 1 164 ? -9.925 -9.375 0.376 1.00 91.75 164 ILE A N 1
ATOM 1249 C CA . ILE A 1 164 ? -9.506 -9.763 1.728 1.00 91.75 164 ILE A CA 1
ATOM 1250 C C . ILE A 1 164 ? -9.044 -11.218 1.706 1.00 91.75 164 ILE A C 1
ATOM 1252 O O . ILE A 1 164 ? -9.689 -12.068 1.094 1.00 91.75 164 ILE A O 1
ATOM 1256 N N . VAL A 1 165 ? -7.961 -11.511 2.418 1.00 85.69 165 VAL A N 1
ATOM 1257 C CA . VAL A 1 165 ? -7.540 -12.881 2.724 1.00 85.69 165 VAL A CA 1
ATOM 1258 C C . VAL A 1 165 ? -7.658 -13.127 4.208 1.00 85.69 165 VAL A C 1
ATOM 1260 O O . VAL A 1 165 ? -7.267 -12.269 4.994 1.00 85.69 165 VAL A O 1
ATOM 1263 N N . TYR A 1 166 ? -8.162 -14.300 4.578 1.00 74.06 166 TYR A N 1
ATOM 1264 C CA . TYR A 1 166 ? -8.181 -14.759 5.959 1.00 74.06 166 TYR A CA 1
ATOM 1265 C C . TYR A 1 166 ? -6.937 -15.600 6.261 1.00 74.06 166 TYR A C 1
ATOM 1267 O O . TYR A 1 166 ? -6.555 -16.464 5.471 1.00 74.06 166 TYR A O 1
ATOM 1275 N N . CYS A 1 167 ? -6.311 -15.323 7.401 1.00 64.69 167 CYS A N 1
ATOM 1276 C CA . CYS A 1 167 ? -5.171 -16.079 7.911 1.00 64.69 167 CYS A CA 1
ATOM 1277 C C . CYS A 1 167 ? -5.616 -17.050 9.011 1.00 64.69 167 CYS A C 1
ATOM 1279 O O . CYS A 1 167 ? -6.602 -16.806 9.709 1.00 64.69 167 CYS A O 1
ATOM 1281 N N . ASP A 1 168 ? -4.901 -18.163 9.126 1.00 59.56 168 ASP A N 1
ATOM 1282 C CA . ASP A 1 168 ? -5.190 -19.255 10.048 1.00 59.56 168 ASP A CA 1
ATOM 1283 C C . ASP A 1 168 ? -4.763 -18.925 11.492 1.00 59.56 168 ASP A C 1
ATOM 1285 O O . ASP A 1 168 ? -3.699 -18.349 11.719 1.00 59.56 168 ASP A O 1
ATOM 1289 N N . SER A 1 169 ? -5.570 -19.329 12.477 1.00 46.69 169 SER A N 1
ATOM 1290 C CA . SER A 1 169 ? -5.198 -19.325 13.896 1.00 46.69 169 SER A CA 1
ATOM 1291 C C . SER A 1 169 ? -4.128 -20.371 14.243 1.00 46.69 169 SER A C 1
ATOM 1293 O O . SER A 1 169 ? -3.388 -20.162 15.199 1.00 46.69 169 SER A O 1
ATOM 1295 N N . SER A 1 170 ? -3.998 -21.456 13.467 1.00 40.12 170 SER A N 1
ATOM 1296 C CA . SER A 1 170 ? -3.029 -22.540 13.724 1.00 40.12 170 SER A CA 1
ATOM 1297 C C . SER A 1 170 ? -1.564 -22.146 13.465 1.00 40.12 170 SER A C 1
ATOM 1299 O O . SER A 1 170 ? -0.640 -22.801 13.945 1.00 40.12 170 SER A O 1
ATOM 1301 N N . ALA A 1 171 ? -1.320 -21.013 12.792 1.00 39.44 171 ALA A N 1
ATOM 1302 C CA . ALA A 1 171 ? 0.026 -20.472 12.584 1.00 39.44 171 ALA A CA 1
ATOM 1303 C C . ALA A 1 171 ? 0.753 -20.110 13.901 1.00 39.44 171 ALA A C 1
ATOM 1305 O O . ALA A 1 171 ? 1.968 -19.900 13.898 1.00 39.44 171 ALA A O 1
ATOM 1306 N N . LEU A 1 172 ? 0.028 -20.034 15.025 1.00 35.56 172 LEU A N 1
ATOM 1307 C CA . LEU A 1 172 ? 0.571 -19.749 16.354 1.00 35.56 172 LEU A CA 1
ATOM 1308 C C . LEU A 1 172 ? 1.056 -20.988 17.113 1.00 35.56 172 LEU A C 1
ATOM 1310 O O . LEU A 1 172 ? 2.032 -20.876 17.858 1.00 35.56 172 LEU A O 1
ATOM 1314 N N . ASP A 1 173 ? 0.452 -22.156 16.882 1.00 32.34 173 ASP A N 1
ATOM 1315 C CA . ASP A 1 173 ? 0.757 -23.384 17.632 1.00 32.34 173 ASP A CA 1
ATOM 1316 C C . ASP A 1 173 ? 2.145 -23.956 17.288 1.00 32.34 173 ASP A C 1
ATOM 1318 O O . ASP A 1 173 ? 2.737 -24.701 18.062 1.00 32.34 173 ASP A O 1
ATOM 1322 N N . HIS A 1 174 ? 2.737 -23.543 16.165 1.00 33.81 174 HIS A N 1
ATOM 1323 C CA . HIS A 1 174 ? 4.050 -24.020 15.718 1.00 33.81 174 HIS A CA 1
ATOM 1324 C C . HIS A 1 174 ? 5.239 -23.157 16.178 1.00 33.81 174 HIS A C 1
ATOM 1326 O O . HIS A 1 174 ? 6.390 -23.498 15.906 1.00 33.81 174 HIS A O 1
ATOM 1332 N N . VAL A 1 175 ? 4.997 -22.051 16.897 1.00 32.38 175 VAL A N 1
ATOM 1333 C CA . VAL A 1 175 ? 6.065 -21.195 17.461 1.00 32.38 175 VAL A CA 1
ATOM 1334 C C . VAL A 1 175 ? 6.558 -21.715 18.821 1.00 32.38 175 VAL A C 1
ATOM 1336 O O . VAL A 1 175 ? 7.640 -21.344 19.276 1.00 32.38 175 VAL A O 1
ATOM 1339 N N . THR A 1 176 ? 5.814 -22.619 19.456 1.00 27.42 176 THR A N 1
ATOM 1340 C CA . THR A 1 176 ? 6.183 -23.259 20.722 1.00 27.42 176 THR A CA 1
ATOM 1341 C C . THR A 1 176 ? 6.145 -24.769 20.539 1.00 27.42 176 THR A C 1
ATOM 1343 O O . THR A 1 176 ? 5.088 -25.328 20.287 1.00 27.42 176 THR A O 1
ATOM 1346 N N . GLY A 1 177 ? 7.303 -25.426 20.610 1.00 30.08 177 GLY A N 1
ATOM 1347 C CA . GLY A 1 177 ? 7.440 -26.844 20.288 1.00 30.08 177 GLY A CA 1
ATOM 1348 C C . GLY A 1 177 ? 6.454 -27.764 21.015 1.00 30.08 177 GLY A C 1
ATOM 1349 O O . GLY A 1 177 ? 6.403 -27.778 22.239 1.00 30.08 177 GLY A O 1
ATOM 1350 N N . ASN A 1 178 ? 5.709 -28.547 20.237 1.00 22.92 178 ASN A N 1
ATOM 1351 C CA . ASN A 1 178 ? 5.533 -29.994 20.375 1.00 22.92 178 ASN A CA 1
ATOM 1352 C C . ASN A 1 178 ? 4.626 -30.480 19.236 1.00 22.92 178 ASN A C 1
ATOM 1354 O O . ASN A 1 178 ? 3.504 -30.011 19.084 1.00 22.92 178 ASN A O 1
ATOM 1358 N N . ILE A 1 179 ? 5.119 -31.420 18.426 1.00 28.39 179 ILE A N 1
ATOM 1359 C CA . ILE A 1 179 ? 4.313 -32.155 17.444 1.00 28.39 179 ILE A CA 1
ATOM 1360 C C . ILE A 1 179 ? 3.646 -33.302 18.207 1.00 28.39 179 ILE A C 1
ATOM 1362 O O . ILE A 1 179 ? 4.161 -34.413 18.267 1.00 28.39 179 ILE A O 1
ATOM 1366 N N . ALA A 1 180 ? 2.540 -33.005 18.867 1.00 26.36 180 ALA A N 1
ATOM 1367 C CA . ALA A 1 180 ? 1.590 -33.985 19.366 1.00 26.36 180 ALA A CA 1
ATOM 1368 C C . ALA A 1 180 ? 0.231 -33.284 19.394 1.00 26.36 180 ALA A C 1
ATOM 1370 O O . ALA A 1 180 ? 0.174 -32.102 19.709 1.00 26.36 180 ALA A O 1
ATOM 1371 N N . ASP A 1 181 ? -0.829 -34.002 19.043 1.00 25.52 181 ASP A N 1
ATOM 1372 C CA . ASP A 1 181 ? -2.219 -33.530 18.956 1.00 25.52 181 ASP A CA 1
ATOM 1373 C C . ASP A 1 181 ? -2.634 -32.933 17.597 1.00 25.52 181 ASP A C 1
ATOM 1375 O O . ASP A 1 181 ? -3.292 -31.900 17.496 1.00 25.52 181 ASP A O 1
ATOM 1379 N N . CYS A 1 182 ? -2.331 -33.654 16.513 1.00 26.64 182 CYS A N 1
ATOM 1380 C CA . CYS A 1 182 ? -3.206 -33.652 15.337 1.00 26.64 182 CYS A CA 1
ATOM 1381 C C . CYS A 1 182 ? -4.237 -34.772 15.539 1.00 26.64 182 CYS A C 1
ATOM 1383 O O . CYS A 1 182 ? -3.921 -35.946 15.359 1.00 26.64 182 CYS A O 1
ATOM 1385 N N . ASP A 1 183 ? -5.440 -34.415 15.982 1.00 24.30 183 ASP A N 1
ATOM 1386 C CA . ASP A 1 183 ? -6.504 -35.361 16.324 1.00 24.30 183 ASP A CA 1
ATOM 1387 C C . ASP A 1 183 ? -6.921 -36.205 15.098 1.00 24.30 183 ASP A C 1
ATOM 1389 O O . ASP A 1 183 ? -7.254 -35.686 14.030 1.00 24.30 183 ASP A O 1
ATOM 1393 N N . SER A 1 184 ? -6.879 -37.527 15.244 1.00 27.72 184 SER A N 1
ATOM 1394 C CA . SER A 1 184 ? -6.944 -38.534 14.176 1.00 27.72 184 SER A CA 1
ATOM 1395 C C . SER A 1 184 ? -8.354 -38.848 13.647 1.00 27.72 184 SER A C 1
ATOM 1397 O O . SER A 1 184 ? -8.586 -39.961 13.187 1.00 27.72 184 SER A O 1
ATOM 1399 N N . ASN A 1 185 ? -9.320 -37.926 13.709 1.00 26.16 185 ASN A N 1
ATOM 1400 C CA . ASN A 1 185 ? -10.731 -38.242 13.422 1.00 26.16 185 ASN A CA 1
ATOM 1401 C C . ASN A 1 185 ? -11.447 -37.213 12.532 1.00 26.16 185 ASN A C 1
ATOM 1403 O O . ASN A 1 185 ? -12.461 -36.631 12.918 1.00 26.16 185 ASN A O 1
ATOM 1407 N N . LEU A 1 186 ? -10.967 -37.025 11.302 1.00 26.41 186 LEU A N 1
ATOM 1408 C CA . LEU A 1 186 ? -11.759 -36.407 10.234 1.00 26.41 186 LEU A CA 1
ATOM 1409 C C . LEU A 1 186 ? -11.942 -37.406 9.089 1.00 26.41 186 LEU A C 1
ATOM 1411 O O . LEU A 1 186 ? -11.120 -37.502 8.180 1.00 26.41 186 LEU A O 1
ATOM 1415 N N . ASP A 1 187 ? -13.048 -38.149 9.157 1.00 23.56 187 ASP A N 1
ATOM 1416 C CA . ASP A 1 187 ? -13.568 -38.962 8.059 1.00 23.56 187 ASP A CA 1
ATOM 1417 C C . ASP A 1 187 ? -13.818 -38.074 6.828 1.00 23.56 187 ASP A C 1
ATOM 1419 O O . ASP A 1 187 ? -14.735 -37.248 6.801 1.00 23.56 187 ASP A O 1
ATOM 1423 N N . LEU A 1 188 ? -13.005 -38.251 5.785 1.00 25.19 188 LEU A N 1
ATOM 1424 C CA . LEU A 1 188 ? -13.229 -37.665 4.464 1.00 25.19 188 LEU A CA 1
ATOM 1425 C C . LEU A 1 188 ? -13.883 -38.709 3.544 1.00 25.19 188 LEU A C 1
ATOM 1427 O O . LEU A 1 188 ? -13.378 -39.830 3.440 1.00 25.19 188 LEU A O 1
ATOM 1431 N N . PRO A 1 189 ? -14.973 -38.377 2.823 1.00 21.75 189 PRO A N 1
ATOM 1432 C CA . PRO A 1 189 ? -15.534 -39.279 1.832 1.00 21.75 189 PRO A CA 1
ATOM 1433 C C . PRO A 1 189 ? -14.619 -39.339 0.602 1.00 21.75 189 PRO A C 1
ATOM 1435 O O . PRO A 1 189 ? -14.332 -38.333 -0.047 1.00 21.75 189 PRO A O 1
ATOM 1438 N N . ILE A 1 190 ? -14.185 -40.556 0.286 1.00 24.50 190 ILE A N 1
ATOM 1439 C CA . ILE A 1 190 ? -13.400 -40.914 -0.895 1.00 24.50 190 ILE A CA 1
ATOM 1440 C C . ILE A 1 190 ? -14.250 -40.710 -2.157 1.00 24.50 190 ILE A C 1
ATOM 1442 O O . ILE A 1 190 ? -15.292 -41.348 -2.312 1.00 24.50 190 ILE A O 1
ATOM 1446 N N . ILE A 1 191 ? -13.765 -39.900 -3.104 1.00 23.31 191 ILE A N 1
ATOM 1447 C CA . ILE A 1 191 ? -14.140 -39.987 -4.524 1.00 23.31 191 ILE A CA 1
ATOM 1448 C C . ILE A 1 191 ? -12.837 -40.003 -5.346 1.00 23.31 191 ILE A C 1
ATOM 1450 O O . ILE A 1 191 ? -12.061 -39.052 -5.296 1.00 23.31 191 ILE A O 1
ATOM 1454 N N . GLY A 1 192 ? -12.592 -41.133 -6.030 1.00 21.00 192 GLY A N 1
ATOM 1455 C CA . GLY A 1 192 ? -11.383 -41.485 -6.803 1.00 21.00 192 GLY A CA 1
ATOM 1456 C C . GLY A 1 192 ? -11.145 -40.645 -8.071 1.00 21.00 192 GLY A C 1
ATOM 1457 O O . GLY A 1 192 ? -11.968 -39.811 -8.432 1.00 21.00 192 GLY A O 1
ATOM 1458 N N . ASN A 1 193 ? -10.029 -40.797 -8.799 1.00 21.03 193 ASN A N 1
ATOM 1459 C CA . ASN A 1 193 ? -9.351 -42.037 -9.226 1.00 21.03 193 ASN A CA 1
ATOM 1460 C C . ASN A 1 193 ? -7.803 -41.922 -9.300 1.00 21.03 193 ASN A C 1
ATOM 1462 O O . ASN A 1 193 ? -7.284 -40.809 -9.360 1.00 21.03 193 ASN A O 1
ATOM 1466 N N . PRO A 1 194 ? -7.072 -43.061 -9.350 1.00 24.12 194 PRO A N 1
ATOM 1467 C CA . PRO A 1 194 ? -5.615 -43.130 -9.201 1.00 24.12 194 PRO A CA 1
ATOM 1468 C C . PRO A 1 194 ? -4.846 -42.978 -10.525 1.00 24.12 194 PRO A C 1
ATOM 1470 O O . PRO A 1 194 ? -5.299 -43.435 -11.576 1.00 24.12 194 PRO A O 1
ATOM 1473 N N . VAL A 1 195 ? -3.631 -42.429 -10.449 1.00 21.02 195 VAL A N 1
ATOM 1474 C CA . VAL A 1 195 ? -2.587 -42.570 -11.478 1.00 21.02 195 VAL A CA 1
ATOM 1475 C C . VAL A 1 195 ? -1.448 -43.385 -10.864 1.00 21.02 195 VAL A C 1
ATOM 1477 O O . VAL A 1 195 ? -0.889 -43.000 -9.842 1.00 21.02 195 VAL A O 1
ATOM 1480 N N . TYR A 1 196 ? -1.151 -44.535 -11.468 1.00 22.53 196 TYR A N 1
ATOM 1481 C CA . TYR A 1 196 ? -0.036 -45.412 -11.106 1.00 22.53 196 TYR A CA 1
ATOM 1482 C C . TYR A 1 196 ? 1.277 -44.882 -11.694 1.00 22.53 196 TYR A C 1
ATOM 1484 O O . TYR A 1 196 ? 1.317 -44.566 -12.882 1.00 22.53 196 TYR A O 1
ATOM 1492 N N . CYS A 1 197 ? 2.352 -44.895 -10.902 1.00 22.75 197 CYS A N 1
ATOM 1493 C CA . CYS A 1 197 ? 3.724 -44.899 -11.407 1.00 22.75 197 CYS A CA 1
ATOM 1494 C C . CYS A 1 197 ? 4.538 -46.011 -10.735 1.00 22.75 197 CYS A C 1
ATOM 1496 O O . CYS A 1 197 ? 4.374 -46.309 -9.554 1.00 22.75 197 CYS A O 1
ATOM 1498 N N . ASP A 1 198 ? 5.354 -46.633 -11.577 1.00 22.23 198 ASP A N 1
ATOM 1499 C CA . ASP A 1 198 ? 6.024 -47.922 -11.455 1.00 22.23 198 ASP A CA 1
ATOM 1500 C C . ASP A 1 198 ? 7.252 -47.882 -10.527 1.00 22.23 198 ASP A C 1
ATOM 1502 O O . ASP A 1 198 ? 7.948 -46.871 -10.402 1.00 22.23 198 ASP A O 1
ATOM 1506 N N . SER A 1 199 ? 7.508 -49.007 -9.870 1.00 27.75 199 SER A N 1
ATOM 1507 C CA . SER A 1 199 ? 8.533 -49.209 -8.853 1.00 27.75 199 SER A CA 1
ATOM 1508 C C . SER A 1 199 ? 9.883 -49.565 -9.479 1.00 27.75 199 SER A C 1
ATOM 1510 O O . SER A 1 199 ? 10.143 -50.740 -9.724 1.00 27.75 199 SER A O 1
ATOM 1512 N N . SER A 1 200 ? 10.767 -48.586 -9.696 1.00 26.72 200 SER A N 1
ATOM 1513 C CA . SER A 1 200 ? 12.207 -48.841 -9.904 1.00 26.72 200 SER A CA 1
ATOM 1514 C C . SER A 1 200 ? 13.044 -47.551 -9.907 1.00 26.72 200 SER A C 1
ATOM 1516 O O . SER A 1 200 ? 13.458 -47.091 -10.968 1.00 26.72 200 SER A O 1
ATOM 1518 N N . ALA A 1 201 ? 13.294 -46.952 -8.738 1.00 26.88 201 ALA A N 1
ATOM 1519 C CA . ALA A 1 201 ? 14.381 -45.970 -8.550 1.00 26.88 201 ALA A CA 1
ATOM 1520 C C . ALA A 1 201 ? 14.696 -45.702 -7.061 1.00 26.88 201 ALA A C 1
ATOM 1522 O O . ALA A 1 201 ? 14.994 -44.573 -6.681 1.00 26.88 201 ALA A O 1
ATOM 1523 N N . LEU A 1 202 ? 14.602 -46.722 -6.204 1.00 27.11 202 LEU A N 1
ATOM 1524 C CA . LEU A 1 202 ? 14.922 -46.611 -4.777 1.00 27.11 202 LEU A CA 1
ATOM 1525 C C . LEU A 1 202 ? 16.011 -47.624 -4.410 1.00 27.11 202 LEU A C 1
ATOM 1527 O O . LEU A 1 202 ? 15.839 -48.460 -3.538 1.00 27.11 202 LEU A O 1
ATOM 1531 N N . ASP A 1 203 ? 17.135 -47.529 -5.116 1.00 27.05 203 ASP A N 1
ATOM 1532 C CA . ASP A 1 203 ? 18.414 -48.087 -4.689 1.00 27.05 203 ASP A CA 1
ATOM 1533 C C . ASP A 1 203 ? 19.391 -46.913 -4.583 1.00 27.05 203 ASP A C 1
ATOM 1535 O O . ASP A 1 203 ? 19.521 -46.136 -5.527 1.00 27.05 203 ASP A O 1
ATOM 1539 N N . HIS A 1 204 ? 20.055 -46.799 -3.427 1.00 29.05 204 HIS A N 1
ATOM 1540 C CA . HIS A 1 204 ? 20.992 -45.745 -2.992 1.00 29.05 204 HIS A CA 1
ATOM 1541 C C . HIS A 1 204 ? 20.475 -44.656 -2.031 1.00 29.05 204 HIS A C 1
ATOM 1543 O O . HIS A 1 204 ? 20.851 -43.512 -2.217 1.00 29.05 204 HIS A O 1
ATOM 1549 N N . VAL A 1 205 ? 19.756 -44.977 -0.942 1.00 28.09 205 VAL A N 1
ATOM 1550 C CA . VAL A 1 205 ? 19.973 -44.301 0.372 1.00 28.09 205 VAL A CA 1
ATOM 1551 C C . VAL A 1 205 ? 19.516 -45.201 1.540 1.00 28.09 205 VAL A C 1
ATOM 1553 O O . VAL A 1 205 ? 18.643 -44.844 2.322 1.00 28.09 205 VAL A O 1
ATOM 1556 N N . THR A 1 206 ? 20.099 -46.389 1.703 1.00 30.25 206 THR A N 1
ATOM 1557 C CA . THR A 1 206 ? 20.006 -47.125 2.983 1.00 30.25 206 THR A CA 1
ATOM 1558 C C . THR A 1 206 ? 21.385 -47.646 3.369 1.00 30.25 206 THR A C 1
ATOM 1560 O O . THR A 1 206 ? 21.689 -48.831 3.245 1.00 30.25 206 THR A O 1
ATOM 1563 N N . GLY A 1 207 ? 22.262 -46.729 3.778 1.00 27.98 207 GLY A N 1
ATOM 1564 C CA . GLY A 1 207 ? 23.514 -47.072 4.443 1.00 27.98 207 GLY A CA 1
ATOM 1565 C C . GLY A 1 207 ? 23.262 -47.251 5.937 1.00 27.98 207 GLY A C 1
ATOM 1566 O O . GLY A 1 207 ? 23.178 -46.267 6.662 1.00 27.98 207 GLY A O 1
ATOM 1567 N N . ASN A 1 208 ? 23.125 -48.501 6.382 1.00 28.81 208 ASN A N 1
ATOM 1568 C CA . ASN A 1 208 ? 23.236 -48.874 7.793 1.00 28.81 208 ASN A CA 1
ATOM 1569 C C . ASN A 1 208 ? 24.586 -48.384 8.338 1.00 28.81 208 ASN A C 1
ATOM 1571 O O . ASN A 1 208 ? 25.624 -48.811 7.838 1.00 28.81 208 ASN A O 1
ATOM 1575 N N . ILE A 1 209 ? 24.577 -47.545 9.375 1.00 30.83 209 ILE A N 1
ATOM 1576 C CA . ILE A 1 209 ? 25.770 -47.261 10.179 1.00 30.83 209 ILE A CA 1
ATOM 1577 C C . ILE A 1 209 ? 25.653 -48.096 11.454 1.00 30.83 209 ILE A C 1
ATOM 1579 O O . ILE A 1 209 ? 25.021 -47.698 12.428 1.00 30.83 209 ILE A O 1
ATOM 1583 N N . ALA A 1 210 ? 26.235 -49.291 11.402 1.00 29.66 210 ALA A N 1
ATOM 1584 C CA . ALA A 1 210 ? 26.801 -49.948 12.567 1.00 29.66 210 ALA A CA 1
ATOM 1585 C C . ALA A 1 210 ? 28.324 -49.780 12.461 1.00 29.66 210 ALA A C 1
ATOM 1587 O O . ALA A 1 210 ? 28.867 -49.860 11.362 1.00 29.66 210 ALA A O 1
ATOM 1588 N N . ASP A 1 211 ? 28.958 -49.556 13.606 1.00 26.39 211 ASP A N 1
ATOM 1589 C CA . ASP A 1 211 ? 30.384 -49.304 13.835 1.00 26.39 211 ASP A CA 1
ATOM 1590 C C . ASP A 1 211 ? 30.862 -47.858 13.625 1.00 26.39 211 ASP A C 1
ATOM 1592 O O . ASP A 1 211 ? 31.014 -47.331 12.524 1.00 26.39 211 ASP A O 1
ATOM 1596 N N . CYS A 1 212 ? 31.125 -47.222 14.767 1.00 27.45 212 CYS A N 1
ATOM 1597 C CA . CYS A 1 212 ? 31.893 -46.000 14.893 1.00 27.45 212 CYS A CA 1
ATOM 1598 C C . CYS A 1 212 ? 33.330 -46.228 14.411 1.00 27.45 212 CYS A C 1
ATOM 1600 O O . CYS A 1 212 ? 34.014 -47.103 14.938 1.00 27.45 212 CYS A O 1
ATOM 1602 N N . ASP A 1 213 ? 33.829 -45.347 13.548 1.00 24.17 213 ASP A N 1
ATOM 1603 C CA . ASP A 1 213 ? 35.240 -44.981 13.576 1.00 24.17 213 ASP A CA 1
ATOM 1604 C C . ASP A 1 213 ? 35.385 -43.469 13.371 1.00 24.17 213 ASP A C 1
ATOM 1606 O O . ASP A 1 213 ? 34.662 -42.834 12.601 1.00 24.17 213 ASP A O 1
ATOM 1610 N N . SER A 1 214 ? 36.270 -42.875 14.162 1.00 33.12 214 SER A N 1
ATOM 1611 C CA . SER A 1 214 ? 36.513 -41.435 14.236 1.00 33.12 214 SER A CA 1
ATOM 1612 C C . SER A 1 214 ? 37.029 -40.857 12.910 1.00 33.12 214 SER A C 1
ATOM 1614 O O . SER A 1 214 ? 37.970 -41.402 12.338 1.00 33.12 214 SER A O 1
ATOM 1616 N N . ASN A 1 215 ? 36.497 -39.686 12.531 1.00 32.59 215 ASN A N 1
ATOM 1617 C CA . ASN A 1 215 ? 36.871 -38.805 11.406 1.00 32.59 215 ASN A CA 1
ATOM 1618 C C . ASN A 1 215 ? 36.087 -39.005 10.096 1.00 32.59 215 ASN A C 1
ATOM 1620 O O . ASN A 1 215 ? 36.581 -39.610 9.148 1.00 32.59 215 ASN A O 1
ATOM 1624 N N . LEU A 1 216 ? 34.918 -38.362 9.994 1.00 26.73 216 LEU A N 1
ATOM 1625 C CA . LEU A 1 216 ? 34.351 -37.948 8.708 1.00 26.73 216 LEU A CA 1
ATOM 1626 C C . LEU A 1 216 ? 33.660 -36.581 8.856 1.00 26.73 216 LEU A C 1
ATOM 1628 O O . LEU A 1 216 ? 32.605 -36.474 9.477 1.00 26.73 216 LEU A O 1
ATOM 1632 N N . ASP A 1 217 ? 34.264 -35.541 8.279 1.00 25.64 217 ASP A N 1
ATOM 1633 C CA . ASP A 1 217 ? 33.610 -34.253 8.038 1.00 25.64 217 ASP A CA 1
ATOM 1634 C C . ASP A 1 217 ? 32.561 -34.436 6.927 1.00 25.64 217 ASP A C 1
ATOM 1636 O O . ASP A 1 217 ? 32.909 -34.715 5.776 1.00 25.64 217 ASP A O 1
ATOM 1640 N N . LEU A 1 218 ? 31.274 -34.296 7.256 1.00 26.73 218 LEU A N 1
ATOM 1641 C CA . LEU A 1 218 ? 30.186 -34.282 6.271 1.00 26.73 218 LEU A CA 1
ATOM 1642 C C . LEU A 1 218 ? 29.867 -32.837 5.842 1.00 26.73 218 LEU A C 1
ATOM 1644 O O . LEU A 1 218 ? 29.880 -31.931 6.679 1.00 26.73 218 LEU A O 1
ATOM 1648 N N . PRO A 1 219 ? 29.575 -32.589 4.550 1.00 23.31 219 PRO A N 1
ATOM 1649 C CA . PRO A 1 219 ? 29.405 -31.242 4.026 1.00 23.31 219 PRO A CA 1
ATOM 1650 C C . PRO A 1 219 ? 28.084 -30.617 4.489 1.00 23.31 219 PRO A C 1
ATOM 1652 O O . PRO A 1 219 ? 27.029 -31.248 4.480 1.00 23.31 219 PRO A O 1
ATOM 1655 N N . ILE A 1 220 ? 28.155 -29.335 4.845 1.00 24.39 220 ILE A N 1
ATOM 1656 C CA . ILE A 1 220 ? 27.013 -28.471 5.151 1.00 24.39 220 ILE A CA 1
ATOM 1657 C C . ILE A 1 220 ? 26.150 -28.343 3.886 1.00 24.39 220 ILE A C 1
ATOM 1659 O O . ILE A 1 220 ? 26.561 -27.704 2.917 1.00 24.39 220 ILE A O 1
ATOM 1663 N N . ILE A 1 221 ? 24.952 -28.932 3.885 1.00 25.09 221 ILE A N 1
ATOM 1664 C CA . ILE A 1 221 ? 23.941 -28.698 2.847 1.00 25.09 221 ILE A CA 1
ATOM 1665 C C . ILE A 1 221 ? 23.038 -27.562 3.328 1.00 25.09 221 ILE A C 1
ATOM 1667 O O . ILE A 1 221 ? 22.166 -27.742 4.174 1.00 25.09 221 ILE A O 1
ATOM 1671 N N . SER A 1 222 ? 23.269 -26.368 2.792 1.00 24.64 222 SER A N 1
ATOM 1672 C CA . SER A 1 222 ? 22.431 -25.186 2.976 1.00 24.64 222 SER A CA 1
ATOM 1673 C C . SER A 1 222 ? 21.331 -25.159 1.911 1.00 24.64 222 SER A C 1
ATOM 1675 O O . SER A 1 222 ? 21.564 -24.627 0.830 1.00 24.64 222 SER A O 1
ATOM 1677 N N . ASN A 1 223 ? 20.163 -25.753 2.172 1.00 22.78 223 ASN A N 1
ATOM 1678 C CA . ASN A 1 223 ? 18.907 -25.453 1.462 1.00 22.78 223 ASN A CA 1
ATOM 1679 C C . ASN A 1 223 ? 17.693 -26.023 2.227 1.00 22.78 223 ASN A C 1
ATOM 1681 O O . ASN A 1 223 ? 17.831 -27.055 2.884 1.00 22.78 223 ASN A O 1
ATOM 1685 N N . PRO A 1 224 ? 16.507 -25.385 2.156 1.00 26.02 224 PRO A N 1
ATOM 1686 C CA . PRO A 1 224 ? 15.294 -25.902 2.786 1.00 26.02 224 PRO A CA 1
ATOM 1687 C C . PRO A 1 224 ? 14.829 -27.203 2.113 1.00 26.02 224 PRO A C 1
ATOM 1689 O O . PRO A 1 224 ? 14.806 -27.309 0.886 1.00 26.02 224 PRO A O 1
ATOM 1692 N N . VAL A 1 225 ? 14.442 -28.187 2.928 1.00 25.27 225 VAL A N 1
ATOM 1693 C CA . VAL A 1 225 ? 13.825 -29.444 2.482 1.00 25.27 225 VAL A CA 1
ATOM 1694 C C . VAL A 1 225 ? 12.307 -29.261 2.494 1.00 25.27 225 VAL A C 1
ATOM 1696 O O . VAL A 1 225 ? 11.719 -29.027 3.546 1.00 25.27 225 VAL A O 1
ATOM 1699 N N . TYR A 1 226 ? 11.674 -29.357 1.326 1.00 30.34 226 TYR A N 1
ATOM 1700 C CA . TYR A 1 226 ? 10.218 -29.390 1.184 1.00 30.34 226 TYR A CA 1
ATOM 1701 C C . TYR A 1 226 ? 9.770 -30.855 1.170 1.00 30.34 226 TYR A C 1
ATOM 1703 O O . TYR A 1 226 ? 10.073 -31.580 0.224 1.00 30.34 226 TYR A O 1
ATOM 1711 N N . CYS A 1 227 ? 9.091 -31.316 2.222 1.00 25.12 227 CYS A N 1
ATOM 1712 C CA . CYS A 1 227 ? 8.571 -32.683 2.268 1.00 25.12 227 CYS A CA 1
ATOM 1713 C C . CYS A 1 227 ? 7.225 -32.769 1.537 1.00 25.12 227 CYS A C 1
ATOM 1715 O O . CYS A 1 227 ? 6.247 -32.148 1.953 1.00 25.12 227 CYS A O 1
ATOM 1717 N N . ASP A 1 228 ? 7.173 -33.571 0.472 1.00 26.03 228 ASP A N 1
ATOM 1718 C CA . ASP A 1 228 ? 5.919 -34.027 -0.126 1.00 26.03 228 ASP A CA 1
ATOM 1719 C C . ASP A 1 228 ? 5.238 -35.055 0.802 1.00 26.03 228 ASP A C 1
ATOM 1721 O O . ASP A 1 228 ? 5.880 -35.774 1.572 1.00 26.03 228 ASP A O 1
ATOM 1725 N N . SER A 1 229 ? 3.912 -35.111 0.736 1.00 32.47 229 SER A N 1
ATOM 1726 C CA . SER A 1 229 ? 3.006 -35.831 1.640 1.00 32.47 229 SER A CA 1
ATOM 1727 C C . SER A 1 229 ? 3.131 -37.363 1.661 1.00 32.47 229 SER A C 1
ATOM 1729 O O . SER A 1 229 ? 2.398 -38.013 2.397 1.00 32.47 229 SER A O 1
ATOM 1731 N N . SER A 1 230 ? 4.080 -37.947 0.929 1.00 30.31 230 SER A N 1
ATOM 1732 C CA . SER A 1 230 ? 4.408 -39.376 0.987 1.00 30.31 230 SER A CA 1
ATOM 1733 C C . SER A 1 230 ? 5.613 -39.709 1.881 1.00 30.31 230 SER A C 1
ATOM 1735 O O . SER A 1 230 ? 5.964 -40.878 2.002 1.00 30.31 230 SER A O 1
ATOM 1737 N N . ALA A 1 231 ? 6.266 -38.718 2.500 1.00 28.94 231 ALA A N 1
ATOM 1738 C CA . ALA A 1 231 ? 7.460 -38.930 3.330 1.00 28.94 231 ALA A CA 1
ATOM 1739 C C . ALA A 1 231 ? 7.188 -39.036 4.847 1.00 28.94 231 ALA A C 1
ATOM 1741 O O . ALA A 1 231 ? 8.131 -39.193 5.622 1.00 28.94 231 ALA A O 1
ATOM 1742 N N . LEU A 1 232 ? 5.928 -38.955 5.294 1.00 30.28 232 LEU A N 1
ATOM 1743 C CA . LEU A 1 232 ? 5.601 -38.929 6.729 1.00 30.28 232 LEU A CA 1
ATOM 1744 C C . LEU A 1 232 ? 5.518 -40.306 7.416 1.00 30.28 232 LEU A C 1
ATOM 1746 O O . LEU A 1 232 ? 5.499 -40.347 8.641 1.00 30.28 232 LEU A O 1
ATOM 1750 N N . ASP A 1 233 ? 5.558 -41.421 6.680 1.00 27.67 233 ASP A N 1
ATOM 1751 C CA . ASP A 1 233 ? 5.363 -42.761 7.269 1.00 27.67 233 ASP A CA 1
ATOM 1752 C C . ASP A 1 233 ? 6.657 -43.473 7.722 1.00 27.67 233 ASP A C 1
ATOM 1754 O O . ASP A 1 233 ? 6.607 -44.593 8.232 1.00 27.67 233 ASP A O 1
ATOM 1758 N N . HIS A 1 234 ? 7.835 -42.849 7.592 1.00 31.11 234 HIS A N 1
ATOM 1759 C CA . HIS A 1 234 ? 9.115 -43.491 7.949 1.00 31.11 234 HIS A CA 1
ATOM 1760 C C . HIS A 1 234 ? 9.947 -42.789 9.031 1.00 31.11 234 HIS A C 1
ATOM 1762 O O . HIS A 1 234 ? 11.081 -43.193 9.281 1.00 31.11 234 HIS A O 1
ATOM 1768 N N . VAL A 1 235 ? 9.384 -41.816 9.755 1.00 27.16 235 VAL A N 1
ATOM 1769 C CA . VAL A 1 235 ? 10.063 -41.159 10.894 1.00 27.16 235 VAL A CA 1
ATOM 1770 C C . VAL A 1 235 ? 9.291 -41.357 12.204 1.00 27.16 235 VAL A C 1
ATOM 1772 O O . VAL A 1 235 ? 9.129 -40.447 13.007 1.00 27.16 235 VAL A O 1
ATOM 1775 N N . THR A 1 236 ? 8.827 -42.581 12.455 1.00 30.92 236 THR A N 1
ATOM 1776 C CA . THR A 1 236 ? 8.382 -43.010 13.792 1.00 30.92 236 THR A CA 1
ATOM 1777 C C . THR A 1 236 ? 9.257 -44.160 14.281 1.00 30.92 236 THR A C 1
ATOM 1779 O O . THR A 1 236 ? 8.804 -45.288 14.464 1.00 30.92 236 THR A O 1
ATOM 1782 N N . GLY A 1 237 ? 10.550 -43.884 14.452 1.00 27.95 237 GLY A N 1
ATOM 1783 C CA . GLY A 1 237 ? 11.450 -44.720 15.240 1.00 27.95 237 GLY A CA 1
ATOM 1784 C C . GLY A 1 237 ? 11.546 -44.147 16.650 1.00 27.95 237 GLY A C 1
ATOM 1785 O O . GLY A 1 237 ? 12.072 -43.053 16.823 1.00 27.95 237 GLY A O 1
ATOM 1786 N N . ASN A 1 238 ? 11.006 -44.864 17.637 1.00 27.77 238 ASN A N 1
ATOM 1787 C CA . ASN A 1 238 ? 11.117 -44.549 19.064 1.00 27.77 238 ASN A CA 1
ATOM 1788 C C . ASN A 1 238 ? 12.549 -44.135 19.447 1.00 27.77 238 ASN A C 1
ATOM 1790 O O . ASN A 1 238 ? 13.464 -44.953 19.359 1.00 27.77 238 ASN A O 1
ATOM 1794 N N . ILE A 1 239 ? 12.731 -42.909 19.942 1.00 29.58 239 ILE A N 1
ATOM 1795 C CA . ILE A 1 239 ? 13.958 -42.514 20.642 1.00 29.58 239 ILE A CA 1
ATOM 1796 C C . ILE A 1 239 ? 13.810 -42.982 22.092 1.00 29.58 239 ILE A C 1
ATOM 1798 O O . ILE A 1 239 ? 13.225 -42.294 22.926 1.00 29.58 239 ILE A O 1
ATOM 1802 N N . ALA A 1 240 ? 14.309 -44.182 22.372 1.00 28.38 240 ALA A N 1
ATOM 1803 C CA . ALA A 1 240 ? 14.689 -44.593 23.714 1.00 28.38 240 ALA A CA 1
ATOM 1804 C C . ALA A 1 240 ? 16.223 -44.571 23.788 1.00 28.38 240 ALA A C 1
ATOM 1806 O O . ALA A 1 240 ? 16.884 -45.142 22.925 1.00 28.38 240 ALA A O 1
ATOM 1807 N N . ASP A 1 241 ? 16.742 -43.892 24.811 1.00 31.61 241 ASP A N 1
ATOM 1808 C CA . ASP A 1 241 ? 18.132 -43.886 25.281 1.00 31.61 241 ASP A CA 1
ATOM 1809 C C . ASP A 1 241 ? 19.222 -43.444 24.286 1.00 31.61 241 ASP A C 1
ATOM 1811 O O . ASP A 1 241 ? 19.821 -44.254 23.585 1.00 31.61 241 ASP A O 1
ATOM 1815 N N . CYS A 1 242 ? 19.578 -42.152 24.312 1.00 24.34 242 CYS A N 1
ATOM 1816 C CA . CYS A 1 242 ? 20.885 -41.668 23.853 1.00 24.34 242 CYS A CA 1
ATOM 1817 C C . CYS A 1 242 ? 21.429 -40.577 24.796 1.00 24.34 242 CYS A C 1
ATOM 1819 O O . CYS A 1 242 ? 20.723 -39.644 25.175 1.00 24.34 242 CYS A O 1
ATOM 1821 N N . ASP A 1 243 ? 22.694 -40.762 25.171 1.00 24.25 243 ASP A N 1
ATOM 1822 C CA . ASP A 1 243 ? 23.468 -40.097 26.221 1.00 24.25 243 ASP A CA 1
ATOM 1823 C C . ASP A 1 243 ? 23.576 -38.561 26.139 1.00 24.25 243 ASP A C 1
ATOM 1825 O O . ASP A 1 243 ? 23.533 -37.929 25.083 1.00 24.25 243 ASP A O 1
ATOM 1829 N N . SER A 1 244 ? 23.815 -37.963 27.305 1.00 28.36 244 SER A N 1
ATOM 1830 C CA . SER A 1 244 ? 23.731 -36.537 27.632 1.00 28.36 244 SER A CA 1
ATOM 1831 C C . SER A 1 244 ? 24.831 -35.612 27.067 1.00 28.36 244 SER A C 1
ATOM 1833 O O . SER A 1 244 ? 25.228 -34.688 27.771 1.00 28.36 244 SER A O 1
ATOM 1835 N N . ASN A 1 245 ? 25.355 -35.803 25.849 1.00 28.28 245 ASN A N 1
ATOM 1836 C CA . ASN A 1 245 ? 26.441 -34.949 25.313 1.00 28.28 245 ASN A CA 1
ATOM 1837 C C . ASN A 1 245 ? 26.449 -34.754 23.776 1.00 28.28 245 ASN A C 1
ATOM 1839 O O . ASN A 1 245 ? 27.511 -34.796 23.155 1.00 28.28 245 ASN A O 1
ATOM 1843 N N . LEU A 1 246 ? 25.303 -34.476 23.142 1.00 25.44 246 LEU A N 1
ATOM 1844 C CA . LEU A 1 246 ? 25.266 -34.015 21.742 1.00 25.44 246 LEU A CA 1
ATOM 1845 C C . LEU A 1 246 ? 24.733 -32.575 21.648 1.00 25.44 246 LEU A C 1
ATOM 1847 O O . LEU A 1 246 ? 23.537 -32.329 21.769 1.00 25.44 246 LEU A O 1
ATOM 1851 N N . ASN A 1 247 ? 25.629 -31.614 21.408 1.00 25.69 247 ASN A N 1
ATOM 1852 C CA . ASN A 1 247 ? 25.263 -30.251 21.017 1.00 25.69 247 ASN A CA 1
ATOM 1853 C C . ASN A 1 247 ? 25.003 -30.236 19.500 1.00 25.69 247 ASN A C 1
ATOM 1855 O O . ASN A 1 247 ? 25.924 -30.033 18.709 1.00 25.69 247 ASN A O 1
ATOM 1859 N N . LEU A 1 248 ? 23.759 -30.488 19.089 1.00 24.81 248 LEU A N 1
ATOM 1860 C CA . LEU A 1 248 ? 23.322 -30.266 17.708 1.00 24.81 248 LEU A CA 1
ATOM 1861 C C . LEU A 1 248 ? 22.966 -28.780 17.514 1.00 24.81 248 LEU A C 1
ATOM 1863 O O . LEU A 1 248 ? 22.305 -28.200 18.380 1.00 24.81 248 LEU A O 1
ATOM 1867 N N . PRO A 1 249 ? 23.370 -28.139 16.403 1.00 22.88 249 PRO A N 1
ATOM 1868 C CA . PRO A 1 249 ? 22.957 -26.776 16.112 1.00 22.88 249 PRO A CA 1
ATOM 1869 C C . PRO A 1 249 ? 21.449 -26.757 15.843 1.00 22.88 249 PRO A C 1
ATOM 1871 O O . PRO A 1 249 ? 20.950 -27.439 14.950 1.00 22.88 249 PRO A O 1
ATOM 1874 N N . ILE A 1 250 ? 20.722 -25.966 16.629 1.00 23.56 250 ILE A N 1
ATOM 1875 C CA . ILE A 1 250 ? 19.303 -25.679 16.417 1.00 23.56 250 ILE A CA 1
ATOM 1876 C C . ILE A 1 250 ? 19.188 -24.918 15.090 1.00 23.56 250 ILE A C 1
ATOM 1878 O O . ILE A 1 250 ? 19.474 -23.724 15.027 1.00 23.56 250 ILE A O 1
ATOM 1882 N N . ILE A 1 251 ? 18.794 -25.602 14.014 1.00 27.16 251 ILE A N 1
ATOM 1883 C CA . ILE A 1 251 ? 18.421 -24.953 12.754 1.00 27.16 251 ILE A CA 1
ATOM 1884 C C . ILE A 1 251 ? 17.011 -24.389 12.950 1.00 27.16 251 ILE A C 1
ATOM 1886 O O . ILE A 1 251 ? 16.008 -25.079 12.789 1.00 27.16 251 ILE A O 1
ATOM 1890 N N . SER A 1 252 ? 16.934 -23.125 13.359 1.00 27.44 252 SER A N 1
ATOM 1891 C CA . SER A 1 252 ? 15.686 -22.388 13.537 1.00 27.44 252 SER A CA 1
ATOM 1892 C C . SER A 1 252 ? 15.174 -21.848 12.198 1.00 27.44 252 SER A C 1
ATOM 1894 O O . SER A 1 252 ? 15.322 -20.661 11.920 1.00 27.44 252 SER A O 1
ATOM 1896 N N . ASN A 1 253 ? 14.562 -22.692 11.369 1.00 26.03 253 ASN A N 1
ATOM 1897 C CA . ASN A 1 253 ? 13.657 -22.214 10.320 1.00 26.03 253 ASN A CA 1
ATOM 1898 C C . ASN A 1 253 ? 12.249 -22.750 10.615 1.00 26.03 253 ASN A C 1
ATOM 1900 O O . ASN A 1 253 ? 12.075 -23.969 10.645 1.00 26.03 253 ASN A O 1
ATOM 1904 N N . PRO A 1 254 ? 11.251 -21.885 10.878 1.00 28.92 254 PRO A N 1
ATOM 1905 C CA . PRO A 1 254 ? 9.894 -22.338 11.145 1.00 28.92 254 PRO A CA 1
ATOM 1906 C C . PRO A 1 254 ? 9.285 -22.952 9.879 1.00 28.92 254 PRO A C 1
ATOM 1908 O O . PRO A 1 254 ? 9.285 -22.338 8.813 1.00 28.92 254 PRO A O 1
ATOM 1911 N N . VAL A 1 255 ? 8.764 -24.171 10.013 1.00 29.19 255 VAL A N 1
ATOM 1912 C CA . VAL A 1 255 ? 7.932 -24.835 9.005 1.00 29.19 255 VAL A CA 1
ATOM 1913 C C . VAL A 1 255 ? 6.485 -24.426 9.281 1.00 29.19 255 VAL A C 1
ATOM 1915 O O . VAL A 1 255 ? 5.957 -24.722 10.352 1.00 29.19 255 VAL A O 1
ATOM 1918 N N . TYR A 1 256 ? 5.852 -23.713 8.349 1.00 33.88 256 TYR A N 1
ATOM 1919 C CA . TYR A 1 256 ? 4.452 -23.298 8.464 1.00 33.88 256 TYR A CA 1
ATOM 1920 C C . TYR A 1 256 ? 3.533 -24.403 7.918 1.00 33.88 256 TYR A C 1
ATOM 1922 O O . TYR A 1 256 ? 3.725 -24.883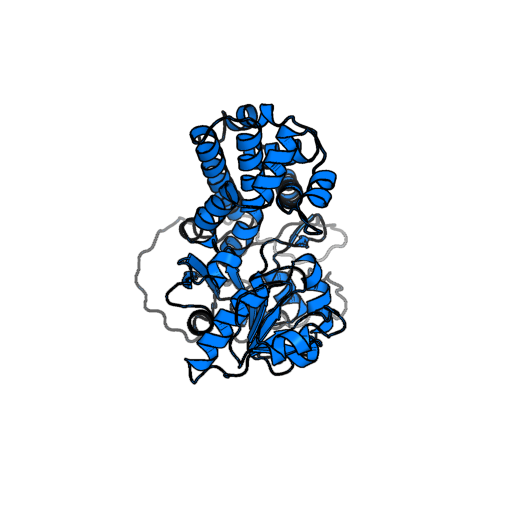 6.802 1.00 33.88 256 TYR A O 1
ATOM 1930 N N . CYS A 1 257 ? 2.545 -24.838 8.706 1.00 32.09 257 CYS A N 1
ATOM 1931 C CA . CYS A 1 257 ? 1.531 -25.792 8.258 1.00 32.09 257 CYS A CA 1
ATOM 1932 C C . CYS A 1 257 ? 0.514 -25.082 7.349 1.00 32.09 257 CYS A C 1
ATOM 1934 O O . CYS A 1 257 ? -0.330 -24.321 7.810 1.00 32.09 257 CYS A O 1
ATOM 1936 N N . ASP A 1 258 ? 0.577 -25.350 6.047 1.00 35.44 258 ASP A N 1
ATOM 1937 C CA . ASP A 1 258 ? -0.175 -24.631 5.004 1.00 35.44 258 ASP A CA 1
ATOM 1938 C C . ASP A 1 258 ? -1.682 -24.977 4.897 1.00 35.44 258 ASP A C 1
ATOM 1940 O O . ASP A 1 258 ? -2.366 -24.545 3.961 1.00 35.44 258 ASP A O 1
ATOM 1944 N N . ARG A 1 259 ? -2.235 -25.809 5.798 1.00 34.38 259 ARG A N 1
ATOM 1945 C CA . ARG A 1 259 ? -3.481 -26.555 5.511 1.00 34.38 259 ARG A CA 1
ATOM 1946 C C . ARG A 1 259 ? -4.679 -26.393 6.461 1.00 34.38 259 ARG A C 1
ATOM 1948 O O . ARG A 1 259 ? -5.693 -27.025 6.178 1.00 34.38 259 ARG A O 1
ATOM 1955 N N . CYS A 1 260 ? -4.672 -25.524 7.479 1.00 34.81 260 CYS A N 1
ATOM 1956 C CA . CYS A 1 260 ? -5.788 -25.450 8.451 1.00 34.81 260 CYS A CA 1
ATOM 1957 C C . CYS A 1 260 ? -6.581 -24.121 8.497 1.00 34.81 260 CYS A C 1
ATOM 1959 O O . CYS A 1 260 ? -7.025 -23.681 9.543 1.00 34.81 260 CYS A O 1
ATOM 1961 N N . ARG A 1 261 ? -6.830 -23.468 7.357 1.00 52.38 261 ARG A N 1
ATOM 1962 C CA . ARG A 1 261 ? -7.390 -22.096 7.285 1.00 52.38 261 ARG A CA 1
ATOM 1963 C C . ARG A 1 261 ? -8.718 -21.899 8.059 1.00 52.38 261 ARG A C 1
ATOM 1965 O O . ARG A 1 261 ? -9.754 -22.432 7.648 1.00 52.38 261 ARG A O 1
ATOM 1972 N N . ASP A 1 262 ? -8.735 -21.046 9.095 1.00 56.88 262 ASP A N 1
ATOM 1973 C CA . ASP A 1 262 ? -9.962 -20.682 9.830 1.00 56.88 262 ASP A CA 1
ATOM 1974 C C . ASP A 1 262 ? -10.909 -19.790 9.002 1.00 56.88 262 ASP A C 1
ATOM 1976 O O . ASP A 1 262 ? -10.878 -18.556 9.036 1.00 56.88 262 ASP A O 1
ATOM 1980 N N . LYS A 1 263 ? -11.825 -20.435 8.277 1.00 61.84 263 LYS A N 1
ATOM 1981 C CA . LYS A 1 263 ? -12.858 -19.777 7.462 1.00 61.84 263 LYS A CA 1
ATOM 1982 C C . LYS A 1 263 ? -13.814 -18.881 8.264 1.00 61.84 263 LYS A C 1
ATOM 1984 O O . LYS A 1 263 ? -14.581 -18.143 7.647 1.00 61.84 263 LYS A O 1
ATOM 1989 N N . ARG A 1 264 ? -13.806 -18.919 9.604 1.00 67.38 264 ARG A N 1
ATOM 1990 C CA . ARG A 1 264 ? -14.738 -18.158 10.457 1.00 67.38 264 ARG A CA 1
ATOM 1991 C C . ARG A 1 264 ? -14.398 -16.668 10.542 1.00 67.38 264 ARG A C 1
ATOM 1993 O O . ARG A 1 264 ? -15.303 -15.872 10.779 1.00 67.38 264 ARG A O 1
ATOM 2000 N N . LEU A 1 265 ? -13.146 -16.266 10.294 1.00 78.50 265 LEU A N 1
ATOM 2001 C CA . LEU A 1 265 ? -12.745 -14.847 10.308 1.00 78.50 265 LEU A CA 1
ATOM 2002 C C . LEU A 1 265 ? -13.162 -14.085 9.042 1.00 78.50 265 LEU A C 1
ATOM 2004 O O . LEU A 1 265 ? -13.370 -12.873 9.080 1.00 78.50 265 LEU A O 1
ATOM 2008 N N . ALA A 1 266 ? -13.315 -14.785 7.917 1.00 79.94 266 ALA A N 1
ATOM 2009 C CA . ALA A 1 266 ? -13.698 -14.172 6.648 1.00 79.94 266 ALA A CA 1
ATOM 2010 C C . ALA A 1 266 ? -15.073 -13.463 6.696 1.00 79.94 266 ALA A C 1
ATOM 2012 O O . ALA A 1 266 ? -15.145 -12.315 6.249 1.00 79.94 266 ALA A O 1
ATOM 2013 N N . PRO A 1 267 ? -16.148 -14.076 7.239 1.00 84.62 267 PRO A N 1
ATOM 2014 C CA . PRO A 1 267 ? -17.419 -13.387 7.467 1.00 84.62 267 PRO A CA 1
ATOM 2015 C C . PRO A 1 267 ? -17.275 -12.140 8.343 1.00 84.62 267 PRO A C 1
ATOM 2017 O O . PRO A 1 267 ? -17.764 -11.084 7.962 1.00 84.62 267 PRO A O 1
ATOM 2020 N N . LEU A 1 268 ? -16.522 -12.227 9.446 1.00 88.31 268 LEU A N 1
ATOM 2021 C CA . LEU A 1 268 ? -16.309 -11.097 10.353 1.00 88.31 268 LEU A CA 1
ATOM 2022 C C . LEU A 1 268 ? -15.645 -9.909 9.640 1.00 88.31 268 LEU A C 1
ATOM 2024 O O . LEU A 1 268 ? -16.142 -8.788 9.706 1.00 88.31 268 LEU A O 1
ATOM 2028 N N . PHE A 1 269 ? -14.540 -10.131 8.921 1.00 91.06 269 PHE A N 1
ATOM 2029 C CA . PHE A 1 269 ? -13.875 -9.043 8.196 1.00 91.06 269 PHE A CA 1
ATOM 2030 C C . PHE A 1 269 ? -14.725 -8.489 7.057 1.00 91.06 269 PHE A C 1
ATOM 2032 O O . PHE A 1 269 ? -14.674 -7.288 6.787 1.00 91.06 269 PHE A O 1
ATOM 2039 N N . ARG A 1 270 ? -15.531 -9.334 6.406 1.00 90.81 270 ARG A N 1
ATOM 2040 C CA . ARG A 1 270 ? -16.501 -8.874 5.414 1.00 90.81 270 ARG A CA 1
ATOM 2041 C C . ARG A 1 270 ? -17.543 -7.962 6.055 1.00 90.81 270 ARG A C 1
ATOM 2043 O O . ARG A 1 270 ? -17.778 -6.894 5.507 1.00 90.81 270 ARG A O 1
ATOM 2050 N N . ASP A 1 271 ? -18.111 -8.329 7.197 1.00 92.25 271 ASP A N 1
ATOM 2051 C CA . ASP A 1 271 ? -19.124 -7.522 7.885 1.00 92.25 271 ASP A CA 1
ATOM 2052 C C . ASP A 1 271 ? -18.541 -6.190 8.381 1.00 92.25 271 ASP A C 1
ATOM 2054 O O . ASP A 1 271 ? -19.169 -5.142 8.243 1.00 92.25 271 ASP A O 1
ATOM 2058 N N . ILE A 1 272 ? -17.293 -6.197 8.862 1.00 93.44 272 ILE A N 1
ATOM 2059 C CA . ILE A 1 272 ? -16.579 -4.988 9.297 1.00 93.44 272 ILE A CA 1
ATOM 2060 C C . ILE A 1 272 ? -16.308 -4.026 8.128 1.00 93.44 272 ILE A C 1
ATOM 2062 O O . ILE A 1 272 ? -16.419 -2.810 8.293 1.00 93.44 272 ILE A O 1
ATOM 2066 N N . ILE A 1 273 ? -15.948 -4.537 6.947 1.00 94.62 273 ILE A N 1
ATOM 2067 C CA . ILE A 1 273 ? -15.403 -3.723 5.848 1.00 94.62 273 ILE A CA 1
ATOM 2068 C C . ILE A 1 273 ? -16.410 -3.448 4.724 1.00 94.62 273 ILE A C 1
ATOM 2070 O O . ILE A 1 273 ? -16.348 -2.396 4.091 1.00 94.62 273 ILE A O 1
ATOM 2074 N N . GLN A 1 274 ? -17.319 -4.370 4.424 1.00 94.88 274 GLN A N 1
ATOM 2075 C CA . GLN A 1 274 ? -18.159 -4.265 3.235 1.00 94.88 274 GLN A CA 1
ATOM 2076 C C . GLN A 1 274 ? -19.236 -3.187 3.388 1.00 94.88 274 GLN A C 1
ATOM 2078 O O . GLN A 1 274 ? -19.926 -3.109 4.403 1.00 94.88 274 GLN A O 1
ATOM 2083 N N . THR A 1 275 ? -19.436 -2.401 2.334 1.00 94.81 275 THR A N 1
ATOM 2084 C CA . THR A 1 275 ? -20.568 -1.477 2.186 1.00 94.81 275 THR A CA 1
ATOM 2085 C C . THR A 1 275 ? -21.198 -1.636 0.796 1.00 94.81 275 THR A C 1
ATOM 2087 O O . THR A 1 275 ? -20.770 -2.473 -0.005 1.00 94.81 275 THR A O 1
ATOM 2090 N N . ASP A 1 276 ? -22.214 -0.831 0.478 1.00 94.44 276 ASP A N 1
ATOM 2091 C CA . ASP A 1 276 ? -22.825 -0.813 -0.860 1.00 94.44 276 ASP A CA 1
ATOM 2092 C C . ASP A 1 276 ? -21.886 -0.230 -1.929 1.00 94.44 276 ASP A C 1
ATOM 2094 O O . ASP A 1 276 ? -21.996 -0.571 -3.105 1.00 94.44 276 ASP A O 1
ATOM 2098 N N . TYR A 1 277 ? -20.925 0.602 -1.515 1.00 94.06 277 TYR A N 1
ATOM 2099 C CA . TYR A 1 277 ? -19.923 1.225 -2.384 1.00 94.06 277 TYR A CA 1
ATOM 2100 C C . TYR A 1 277 ? -18.517 0.625 -2.224 1.00 94.06 277 TYR A C 1
ATOM 2102 O O . TYR A 1 277 ? -17.637 0.937 -3.018 1.00 94.06 277 TYR A O 1
ATOM 2110 N N . PHE A 1 278 ? -18.280 -0.217 -1.215 1.00 94.56 278 PHE A N 1
ATOM 2111 C CA . PHE A 1 278 ? -16.993 -0.865 -0.961 1.00 94.56 278 PHE A CA 1
ATOM 2112 C C . PHE A 1 278 ? -17.187 -2.379 -0.875 1.00 94.56 278 PHE A C 1
ATOM 2114 O O . PHE A 1 278 ? -17.492 -2.928 0.186 1.00 94.56 278 PHE A O 1
ATOM 2121 N N . ARG A 1 279 ? -17.082 -3.062 -2.019 1.00 95.12 279 ARG A N 1
ATOM 2122 C CA . ARG A 1 279 ? -17.363 -4.502 -2.130 1.00 95.12 279 ARG A CA 1
ATOM 2123 C C . ARG A 1 279 ? -16.135 -5.335 -1.788 1.00 95.12 279 ARG A C 1
ATOM 2125 O O . ARG A 1 279 ? -15.024 -5.001 -2.190 1.00 95.12 279 ARG A O 1
ATOM 2132 N N . VAL A 1 280 ? -16.343 -6.432 -1.063 1.00 92.69 280 VAL A N 1
ATOM 2133 C CA . VAL A 1 280 ? -15.265 -7.307 -0.590 1.00 92.69 280 VAL A CA 1
ATOM 2134 C C . VAL A 1 280 ? -15.359 -8.668 -1.272 1.00 92.69 280 VAL A C 1
ATOM 2136 O O . VAL A 1 280 ? -16.341 -9.389 -1.092 1.00 92.69 280 VAL A O 1
ATOM 2139 N N . VAL A 1 281 ? -14.299 -9.054 -1.978 1.00 92.06 281 VAL A N 1
ATOM 2140 C CA . VAL A 1 281 ? -14.067 -10.440 -2.398 1.00 92.06 281 VAL A CA 1
ATOM 2141 C C . VAL A 1 281 ? -13.124 -11.098 -1.401 1.00 92.06 281 VAL A C 1
ATOM 2143 O O . VAL A 1 281 ? -12.130 -10.503 -0.991 1.00 92.06 281 VAL A O 1
ATOM 2146 N N . VAL A 1 282 ? -13.450 -12.319 -0.978 1.00 89.31 282 VAL A N 1
ATOM 2147 C CA . VAL A 1 282 ? -12.603 -13.086 -0.059 1.00 89.31 282 VAL A CA 1
ATOM 2148 C C . VAL A 1 282 ? -11.887 -14.173 -0.839 1.00 89.31 282 VAL A C 1
ATOM 2150 O O . VAL A 1 282 ? -12.540 -14.966 -1.514 1.00 89.31 282 VAL A O 1
ATOM 2153 N N . VAL A 1 283 ? -10.569 -14.233 -0.686 1.00 88.75 283 VAL A N 1
ATOM 2154 C CA . VAL A 1 283 ? -9.723 -15.301 -1.225 1.00 88.75 283 VAL A CA 1
ATOM 2155 C C . VAL A 1 283 ? -8.917 -15.953 -0.106 1.00 88.75 283 VAL A C 1
ATOM 2157 O O . VAL A 1 283 ? -9.058 -15.611 1.068 1.00 88.75 283 VAL A O 1
ATOM 2160 N N . ASP A 1 284 ? -8.103 -16.936 -0.462 1.00 84.50 284 ASP A N 1
ATOM 2161 C CA . ASP A 1 284 ? -7.350 -17.790 0.451 1.00 84.50 284 ASP A CA 1
ATOM 2162 C C . ASP A 1 284 ? -5.863 -17.874 0.042 1.00 84.50 284 ASP A C 1
ATOM 2164 O O . ASP A 1 284 ? -5.241 -18.929 0.125 1.00 84.50 284 ASP A O 1
ATOM 2168 N N . ASP A 1 285 ? -5.307 -16.760 -0.438 1.00 87.38 285 ASP A N 1
ATOM 2169 C CA . ASP A 1 285 ? -3.954 -16.648 -1.000 1.00 87.38 285 ASP A CA 1
ATOM 2170 C C . ASP A 1 285 ? -3.245 -15.399 -0.438 1.00 87.38 285 ASP A C 1
ATOM 2172 O O . ASP A 1 285 ? -3.225 -14.339 -1.065 1.00 87.38 285 ASP A O 1
ATOM 2176 N N . VAL A 1 286 ? -2.765 -15.486 0.812 1.00 86.56 286 VAL A N 1
ATOM 2177 C CA . VAL A 1 286 ? -2.294 -14.316 1.591 1.00 86.56 286 VAL A CA 1
ATOM 2178 C C . VAL A 1 286 ? -1.101 -13.666 0.903 1.00 86.56 286 VAL A C 1
ATOM 2180 O O . VAL A 1 286 ? -1.096 -12.456 0.671 1.00 86.56 286 VAL A O 1
ATOM 2183 N N . GLU A 1 287 ? -0.122 -14.491 0.541 1.00 89.94 287 GLU A N 1
ATOM 2184 C CA . GLU A 1 287 ? 1.141 -14.047 -0.034 1.00 89.94 287 GLU A CA 1
ATOM 2185 C C . GLU A 1 287 ? 0.918 -13.378 -1.390 1.00 89.94 287 GLU A C 1
ATOM 2187 O O . GLU A 1 287 ? 1.401 -12.265 -1.602 1.00 89.94 287 GLU A O 1
ATOM 2192 N N . ALA A 1 288 ? 0.122 -13.972 -2.290 1.00 92.81 288 ALA A N 1
ATOM 2193 C CA . ALA A 1 288 ? -0.110 -13.354 -3.592 1.00 92.81 288 ALA A CA 1
ATOM 2194 C C . ALA A 1 288 ? -0.857 -12.019 -3.475 1.00 92.81 288 ALA A C 1
ATOM 2196 O O . ALA A 1 288 ? -0.491 -11.054 -4.153 1.00 92.81 288 ALA A O 1
ATOM 2197 N N . VAL A 1 289 ? -1.872 -11.935 -2.604 1.00 92.94 289 VAL A N 1
ATOM 2198 C CA . VAL A 1 289 ? -2.628 -10.692 -2.381 1.00 92.94 289 VAL A CA 1
ATOM 2199 C C . VAL A 1 289 ? -1.718 -9.581 -1.859 1.00 92.94 289 VAL A C 1
ATOM 2201 O O . VAL A 1 289 ? -1.777 -8.456 -2.364 1.00 92.94 289 VAL A O 1
ATOM 2204 N N . GLU A 1 290 ? -0.863 -9.876 -0.880 1.00 93.94 290 GLU A N 1
ATOM 2205 C CA . GLU A 1 290 ? 0.028 -8.885 -0.274 1.00 93.94 290 GLU A CA 1
ATOM 2206 C C . GLU A 1 290 ? 1.165 -8.469 -1.220 1.00 93.94 290 GLU A C 1
ATOM 2208 O O . GLU A 1 290 ? 1.389 -7.272 -1.434 1.00 93.94 290 GLU A O 1
ATOM 2213 N N . VAL A 1 291 ? 1.825 -9.436 -1.869 1.00 95.00 291 VAL A N 1
ATOM 2214 C CA . VAL A 1 291 ? 2.942 -9.184 -2.792 1.00 95.00 291 VAL A CA 1
ATOM 2215 C C . VAL A 1 291 ? 2.478 -8.410 -4.030 1.00 95.00 291 VAL A C 1
ATOM 2217 O O . VAL A 1 291 ? 3.189 -7.507 -4.484 1.00 95.00 291 VAL A O 1
ATOM 2220 N N . CYS A 1 292 ? 1.261 -8.652 -4.542 1.00 95.94 292 CYS A N 1
ATOM 2221 C CA . CYS A 1 292 ? 0.685 -7.835 -5.619 1.00 95.94 292 CYS A CA 1
ATOM 2222 C C . CYS A 1 292 ? 0.655 -6.339 -5.258 1.00 95.94 292 CYS A C 1
ATOM 2224 O O . CYS A 1 292 ? 0.971 -5.484 -6.094 1.00 95.94 292 CYS A O 1
ATOM 2226 N N . GLY A 1 293 ? 0.349 -6.017 -3.996 1.00 92.69 293 GLY A N 1
ATOM 2227 C CA . GLY A 1 293 ? 0.334 -4.650 -3.475 1.00 92.69 293 GLY A CA 1
ATOM 2228 C C . GLY A 1 293 ? 1.700 -3.949 -3.515 1.00 92.69 293 GLY A C 1
ATOM 2229 O O . GLY A 1 293 ? 1.746 -2.717 -3.638 1.00 92.69 293 GLY A O 1
ATOM 2230 N N . ALA A 1 294 ? 2.795 -4.714 -3.456 1.00 93.81 294 ALA A N 1
ATOM 2231 C CA . ALA A 1 294 ? 4.164 -4.224 -3.591 1.00 93.81 294 ALA A CA 1
ATOM 2232 C C . ALA A 1 294 ? 4.588 -4.116 -5.066 1.00 93.81 294 ALA A C 1
ATOM 2234 O O . ALA A 1 294 ? 4.914 -3.019 -5.533 1.00 93.81 294 ALA A O 1
ATOM 2235 N N . LEU A 1 295 ? 4.520 -5.221 -5.821 1.00 97.44 295 LEU A N 1
ATOM 2236 C CA . LEU A 1 295 ? 5.076 -5.323 -7.179 1.00 97.44 295 LEU A CA 1
ATOM 2237 C C . LEU A 1 295 ? 4.438 -4.356 -8.179 1.00 97.44 295 LEU A C 1
ATOM 2239 O O . LEU A 1 295 ? 5.129 -3.812 -9.044 1.00 97.44 295 LEU A O 1
ATOM 2243 N N . LYS A 1 296 ? 3.141 -4.056 -8.033 1.00 97.06 296 LYS A N 1
ATOM 2244 C CA . LYS A 1 296 ? 2.445 -3.090 -8.898 1.00 97.06 296 LYS A CA 1
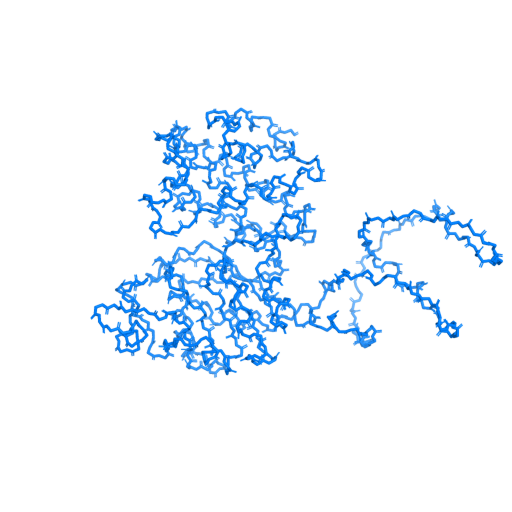ATOM 2245 C C . LYS A 1 296 ? 3.134 -1.721 -8.953 1.00 97.06 296 LYS A C 1
ATOM 2247 O O . LYS A 1 296 ? 3.004 -0.996 -9.937 1.00 97.06 296 LYS A O 1
ATOM 2252 N N . ASN A 1 297 ? 3.853 -1.341 -7.891 1.00 96.62 297 ASN A N 1
ATOM 2253 C CA . ASN A 1 297 ? 4.529 -0.050 -7.811 1.00 96.62 297 ASN A CA 1
ATOM 2254 C C . ASN A 1 297 ? 5.736 0.016 -8.753 1.00 96.62 297 ASN A C 1
ATOM 2256 O O . ASN A 1 297 ? 6.029 1.105 -9.244 1.00 96.62 297 ASN A O 1
ATOM 2260 N N . ILE A 1 298 ? 6.380 -1.123 -9.043 1.00 98.31 298 ILE A N 1
ATOM 2261 C CA . ILE A 1 298 ? 7.427 -1.234 -10.067 1.00 98.31 298 ILE A CA 1
ATOM 2262 C C . ILE A 1 298 ? 6.807 -0.937 -11.432 1.00 98.31 298 ILE A C 1
ATOM 2264 O O . ILE A 1 298 ? 7.230 -0.013 -12.122 1.00 98.31 298 ILE A O 1
ATOM 2268 N N . VAL A 1 299 ? 5.738 -1.654 -11.789 1.00 98.62 299 VAL A N 1
ATOM 2269 C CA . VAL A 1 299 ? 5.059 -1.487 -13.085 1.00 98.62 299 VAL A CA 1
ATOM 2270 C C . VAL A 1 299 ? 4.539 -0.060 -13.263 1.00 98.62 299 VAL A C 1
ATOM 2272 O O . VAL A 1 299 ? 4.665 0.517 -14.340 1.00 98.62 299 VAL A O 1
ATOM 2275 N N . ALA A 1 300 ? 4.031 0.556 -12.193 1.00 98.38 300 ALA A N 1
ATOM 2276 C CA . ALA A 1 300 ? 3.598 1.947 -12.213 1.00 98.38 300 ALA A CA 1
ATOM 2277 C C . ALA A 1 300 ? 4.740 2.932 -12.510 1.00 98.38 300 ALA A C 1
ATOM 2279 O O . ALA A 1 300 ? 4.497 3.942 -13.171 1.00 98.38 300 ALA A O 1
ATOM 2280 N N . CYS A 1 301 ? 5.976 2.650 -12.079 1.00 98.44 301 CYS A N 1
ATOM 2281 C CA . CYS A 1 301 ? 7.142 3.426 -12.503 1.00 98.44 301 CYS A CA 1
ATOM 2282 C C . CYS A 1 301 ? 7.387 3.285 -14.011 1.00 98.44 301 CYS A C 1
ATOM 2284 O O . CYS A 1 301 ? 7.529 4.297 -14.694 1.00 98.44 301 CYS A O 1
ATOM 2286 N N . GLY A 1 302 ? 7.332 2.060 -14.545 1.00 98.50 302 GLY A N 1
ATOM 2287 C CA . GLY A 1 302 ? 7.414 1.805 -15.989 1.00 98.50 302 GLY A CA 1
ATOM 2288 C C . GLY A 1 302 ? 6.339 2.550 -16.787 1.00 98.50 302 GLY A C 1
ATOM 2289 O O . GLY A 1 302 ? 6.644 3.213 -17.776 1.00 98.50 302 GLY A O 1
ATOM 2290 N N . ALA A 1 303 ? 5.090 2.524 -16.316 1.00 98.69 303 ALA A N 1
ATOM 2291 C CA . ALA A 1 303 ? 3.985 3.278 -16.906 1.00 98.69 303 ALA A CA 1
ATOM 2292 C C . ALA A 1 303 ? 4.231 4.800 -16.870 1.00 98.69 303 ALA A C 1
ATOM 2294 O O . ALA A 1 303 ? 3.962 5.493 -17.850 1.00 98.69 303 ALA A O 1
ATOM 2295 N N . GLY A 1 304 ? 4.795 5.320 -15.775 1.00 98.56 304 GLY A N 1
ATOM 2296 C CA . GLY A 1 304 ? 5.209 6.720 -15.679 1.00 98.56 304 GLY A CA 1
ATOM 2297 C C . GLY A 1 304 ? 6.335 7.083 -16.648 1.00 98.56 304 GLY A C 1
ATOM 2298 O O . GLY A 1 304 ? 6.291 8.154 -17.248 1.00 98.56 304 GLY A O 1
ATOM 2299 N N . PHE A 1 305 ? 7.303 6.190 -16.876 1.00 98.62 305 PHE A N 1
ATOM 2300 C CA . PHE A 1 305 ? 8.346 6.418 -17.879 1.00 98.62 305 PHE A CA 1
ATOM 2301 C C . PHE A 1 305 ? 7.756 6.540 -19.288 1.00 98.62 305 PHE A C 1
ATOM 2303 O O . PHE A 1 305 ? 8.107 7.462 -20.022 1.00 98.62 305 PHE A O 1
ATOM 2310 N N . VAL A 1 306 ? 6.802 5.673 -19.636 1.00 98.56 306 VAL A N 1
ATOM 2311 C CA . VAL A 1 306 ? 6.059 5.736 -20.906 1.00 98.56 306 VAL A CA 1
ATOM 2312 C C . VAL A 1 306 ? 5.306 7.064 -21.059 1.00 98.56 306 VAL A C 1
ATOM 2314 O O . VAL A 1 306 ? 5.393 7.690 -22.118 1.00 98.56 306 VAL A O 1
ATOM 2317 N N . ASP A 1 307 ? 4.617 7.523 -20.007 1.00 98.56 307 ASP A N 1
ATOM 2318 C CA . ASP A 1 307 ? 3.909 8.815 -19.995 1.00 98.56 307 ASP A CA 1
ATOM 2319 C C . ASP A 1 307 ? 4.874 10.005 -20.161 1.00 98.56 307 ASP A C 1
ATOM 2321 O O . ASP A 1 307 ? 4.565 11.000 -20.827 1.00 98.56 307 ASP A O 1
ATOM 2325 N N . GLY A 1 308 ? 6.059 9.909 -19.555 1.00 98.12 308 GLY A N 1
ATOM 2326 C CA . GLY A 1 308 ? 7.099 10.927 -19.646 1.00 98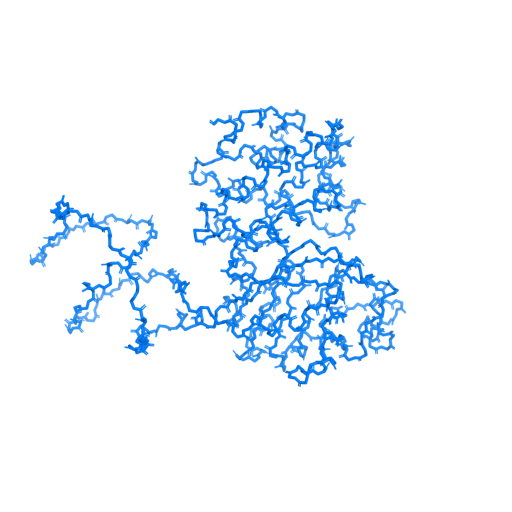.12 308 GLY A CA 1
ATOM 2327 C C . GLY A 1 308 ? 7.724 11.022 -21.038 1.00 98.12 308 GLY A C 1
ATOM 2328 O O . GLY A 1 308 ? 7.997 12.128 -21.499 1.00 98.12 308 GLY A O 1
ATOM 2329 N N . LEU A 1 309 ? 7.886 9.882 -21.718 1.00 98.25 309 LEU A N 1
ATOM 2330 C CA . LEU A 1 309 ? 8.401 9.775 -23.089 1.00 98.25 309 LEU A CA 1
ATOM 2331 C C . LEU A 1 309 ? 7.347 10.076 -24.169 1.00 98.25 309 LEU A C 1
ATOM 2333 O O . LEU A 1 309 ? 7.702 10.262 -25.330 1.00 98.25 309 LEU A O 1
ATOM 2337 N N . GLY A 1 310 ? 6.057 10.100 -23.818 1.00 98.00 310 GLY A N 1
ATOM 2338 C CA . GLY A 1 310 ? 4.972 10.382 -24.762 1.00 98.00 310 GLY A CA 1
ATOM 2339 C C . GLY A 1 310 ? 4.700 9.259 -25.772 1.00 98.00 310 GLY A C 1
ATOM 2340 O O . GLY A 1 310 ? 4.298 9.539 -26.897 1.00 98.00 310 GLY A O 1
ATOM 2341 N N . LEU A 1 311 ? 4.903 7.988 -25.397 1.00 97.00 311 LEU A N 1
ATOM 2342 C CA . LEU A 1 311 ? 4.796 6.841 -26.324 1.00 97.00 311 LEU A CA 1
ATOM 2343 C C . LEU A 1 311 ? 3.358 6.326 -26.554 1.00 97.00 311 LEU A C 1
ATOM 2345 O O . LEU A 1 311 ? 3.162 5.364 -27.303 1.00 97.00 311 LEU A O 1
ATOM 2349 N N . GLY A 1 312 ? 2.361 6.936 -25.907 1.00 96.25 312 GLY A N 1
ATOM 2350 C CA . GLY A 1 312 ? 0.936 6.646 -26.094 1.00 96.25 312 GLY A CA 1
ATOM 2351 C C . GLY A 1 312 ? 0.394 5.417 -25.349 1.00 96.25 312 GLY A C 1
ATOM 2352 O O . GLY A 1 312 ? 1.133 4.603 -24.788 1.00 96.25 312 GLY A O 1
ATOM 2353 N N . ASP A 1 313 ? -0.934 5.279 -25.372 1.00 97.44 313 ASP A N 1
ATOM 2354 C CA . ASP A 1 313 ? -1.668 4.315 -24.540 1.00 97.44 313 ASP A CA 1
ATOM 2355 C C . ASP A 1 313 ? -1.430 2.850 -24.921 1.00 97.44 313 ASP A C 1
ATOM 2357 O O . ASP A 1 313 ? -1.393 1.996 -24.041 1.00 97.44 313 ASP A O 1
ATOM 2361 N N . ASN A 1 314 ? -1.198 2.538 -26.201 1.00 97.81 314 ASN A N 1
ATOM 2362 C CA . ASN A 1 314 ? -0.898 1.163 -26.624 1.00 97.81 314 ASN A CA 1
ATOM 2363 C C . ASN A 1 314 ? 0.419 0.661 -26.013 1.00 97.81 314 ASN A C 1
ATOM 2365 O O . ASN A 1 314 ? 0.495 -0.462 -25.515 1.00 97.81 314 ASN A O 1
ATOM 2369 N N . THR A 1 315 ? 1.448 1.513 -26.001 1.00 98.00 315 THR A N 1
ATOM 2370 C CA . THR A 1 315 ? 2.739 1.205 -25.372 1.00 98.00 315 THR A CA 1
ATOM 2371 C C . THR A 1 315 ? 2.574 1.046 -23.864 1.00 98.00 315 THR A C 1
ATOM 2373 O O . THR A 1 315 ? 3.105 0.109 -23.269 1.00 98.00 315 THR A O 1
ATOM 2376 N N . LYS A 1 316 ? 1.782 1.926 -23.241 1.00 98.50 316 LYS A N 1
ATOM 2377 C CA . LYS A 1 316 ? 1.469 1.854 -21.812 1.00 98.50 316 LYS A CA 1
ATOM 2378 C C . LYS A 1 316 ? 0.734 0.563 -21.455 1.00 98.50 316 LYS A C 1
ATOM 2380 O O . LYS A 1 316 ? 1.113 -0.103 -20.496 1.00 98.50 316 LYS A O 1
ATOM 2385 N N . ALA A 1 317 ? -0.261 0.173 -22.248 1.00 98.31 317 ALA A N 1
ATOM 2386 C CA . ALA A 1 317 ? -1.001 -1.071 -22.074 1.00 98.31 317 ALA A CA 1
ATOM 2387 C C . ALA A 1 317 ? -0.087 -2.300 -22.201 1.00 98.31 317 ALA A C 1
ATOM 2389 O O . ALA A 1 317 ? -0.199 -3.223 -21.396 1.00 98.31 317 ALA A O 1
ATOM 2390 N N . ALA A 1 318 ? 0.861 -2.294 -23.145 1.00 98.19 318 ALA A N 1
ATOM 2391 C CA . ALA A 1 318 ? 1.860 -3.355 -23.265 1.00 98.19 318 ALA A CA 1
ATOM 2392 C C . ALA A 1 318 ? 2.749 -3.454 -22.012 1.00 98.19 318 ALA A C 1
ATOM 2394 O O . ALA A 1 318 ? 2.940 -4.554 -21.498 1.00 98.19 318 ALA A O 1
ATOM 2395 N N . VAL A 1 319 ? 3.222 -2.323 -21.471 1.00 98.50 319 VAL A N 1
ATOM 2396 C CA . VAL A 1 319 ? 3.995 -2.287 -20.213 1.00 98.50 319 VAL A CA 1
ATOM 2397 C C . VAL A 1 319 ? 3.176 -2.807 -19.031 1.00 98.50 319 VAL A C 1
ATOM 2399 O O . VAL A 1 319 ? 3.684 -3.606 -18.250 1.00 98.50 319 VAL A O 1
ATOM 2402 N N . ILE A 1 320 ? 1.904 -2.416 -18.912 1.00 98.62 320 ILE A N 1
ATOM 2403 C CA . ILE A 1 320 ? 1.015 -2.903 -17.845 1.00 98.62 320 ILE A CA 1
ATOM 2404 C C . ILE A 1 320 ? 0.803 -4.417 -17.966 1.00 98.62 320 ILE A C 1
ATOM 2406 O O . ILE A 1 320 ? 0.925 -5.131 -16.972 1.00 98.62 320 ILE A O 1
ATOM 2410 N N . ARG A 1 321 ? 0.527 -4.921 -19.176 1.00 98.44 321 ARG A N 1
ATOM 2411 C CA . ARG A 1 321 ? 0.322 -6.354 -19.427 1.00 98.44 321 ARG A CA 1
ATOM 2412 C C . ARG A 1 321 ? 1.571 -7.165 -19.091 1.00 98.44 321 ARG A C 1
ATOM 2414 O O . ARG A 1 321 ? 1.468 -8.156 -18.377 1.00 98.44 321 ARG A O 1
ATOM 2421 N N . LEU A 1 322 ? 2.732 -6.756 -19.602 1.00 98.50 322 LEU A N 1
ATOM 2422 C CA . LEU A 1 322 ? 4.005 -7.428 -19.333 1.00 98.50 322 LEU A CA 1
ATOM 2423 C C . LEU A 1 322 ? 4.356 -7.375 -17.846 1.00 98.50 322 LEU A C 1
ATOM 2425 O O . LEU A 1 322 ? 4.743 -8.389 -17.276 1.00 98.50 322 LEU A O 1
ATOM 2429 N N . GLY A 1 323 ? 4.105 -6.237 -17.196 1.00 98.62 323 GLY A N 1
ATOM 2430 C CA . GLY A 1 323 ? 4.247 -6.090 -15.753 1.00 98.62 323 GLY A CA 1
ATOM 2431 C C . GLY A 1 323 ? 3.371 -7.059 -14.968 1.00 98.62 323 GLY A C 1
ATOM 2432 O O . GLY A 1 323 ? 3.861 -7.680 -14.034 1.00 98.62 323 GLY A O 1
ATOM 2433 N N . LEU A 1 324 ? 2.111 -7.258 -15.369 1.00 98.50 324 LEU A N 1
ATOM 2434 C CA . LEU A 1 324 ? 1.241 -8.263 -14.751 1.00 98.50 324 LEU A CA 1
ATOM 2435 C C . LEU A 1 324 ? 1.791 -9.687 -14.930 1.00 98.50 324 LEU A C 1
ATOM 2437 O O . LEU A 1 324 ? 1.744 -10.474 -13.988 1.00 98.50 324 LEU A O 1
ATOM 2441 N N . MET A 1 325 ? 2.330 -10.024 -16.106 1.00 98.19 325 MET A N 1
ATOM 2442 C CA . MET A 1 325 ? 2.917 -11.351 -16.340 1.00 98.19 325 MET A CA 1
ATOM 2443 C C . MET A 1 325 ? 4.170 -11.573 -15.488 1.00 98.19 325 MET A C 1
ATOM 2445 O O . MET A 1 325 ? 4.337 -12.640 -14.900 1.00 98.19 325 MET A O 1
ATOM 2449 N N . GLU A 1 326 ? 5.023 -10.556 -15.352 1.00 98.56 326 GLU A N 1
ATOM 2450 C CA . GLU A 1 326 ? 6.170 -10.603 -14.444 1.00 98.56 326 GLU A CA 1
ATOM 2451 C C . GLU A 1 326 ? 5.742 -10.676 -12.973 1.00 98.56 326 GLU A C 1
ATOM 2453 O O . GLU A 1 326 ? 6.352 -11.420 -12.212 1.00 98.56 326 GLU A O 1
ATOM 2458 N N . MET A 1 327 ? 4.657 -10.006 -12.566 1.00 98.38 327 MET A N 1
ATOM 2459 C CA . MET A 1 327 ? 4.084 -10.174 -11.223 1.00 98.38 327 MET A CA 1
ATOM 2460 C C . MET A 1 327 ? 3.665 -11.627 -10.970 1.00 98.38 327 MET A C 1
ATOM 2462 O O . MET A 1 327 ? 4.066 -12.205 -9.962 1.00 98.38 327 MET A O 1
ATOM 2466 N N . ILE A 1 328 ? 2.906 -12.228 -11.894 1.00 97.31 328 ILE A N 1
ATOM 2467 C CA . ILE A 1 328 ? 2.465 -13.630 -11.801 1.00 97.31 328 ILE A CA 1
ATOM 2468 C C . ILE A 1 328 ? 3.669 -14.560 -11.685 1.00 97.31 328 ILE A C 1
ATOM 2470 O O . ILE A 1 328 ? 3.746 -15.382 -10.771 1.00 97.31 328 ILE A O 1
ATOM 2474 N N . ARG A 1 329 ? 4.641 -14.398 -12.585 1.00 97.12 329 ARG A N 1
ATOM 2475 C CA . ARG A 1 329 ? 5.838 -15.234 -12.623 1.00 97.12 329 ARG A CA 1
ATOM 2476 C C . ARG A 1 329 ? 6.671 -15.083 -11.355 1.00 97.12 329 ARG A C 1
ATOM 2478 O O . ARG A 1 329 ? 7.111 -16.087 -10.805 1.00 97.12 329 ARG A O 1
ATOM 2485 N N . PHE A 1 330 ? 6.862 -13.859 -10.867 1.00 97.56 330 PHE A N 1
ATOM 2486 C CA . PHE A 1 330 ? 7.638 -13.598 -9.658 1.00 97.56 330 PHE A CA 1
ATOM 2487 C C . PHE A 1 330 ? 6.996 -14.302 -8.466 1.00 97.56 330 PHE A C 1
ATOM 2489 O O . PHE A 1 330 ? 7.649 -15.085 -7.782 1.00 97.56 330 PHE A O 1
ATOM 2496 N N . ILE A 1 331 ? 5.693 -14.098 -8.268 1.00 96.06 331 ILE A N 1
ATOM 2497 C CA . ILE A 1 331 ? 4.979 -14.706 -7.147 1.00 96.06 331 ILE A CA 1
ATOM 2498 C C . ILE A 1 331 ? 4.999 -16.234 -7.263 1.00 96.06 331 ILE A C 1
ATOM 2500 O O . ILE A 1 331 ? 5.335 -16.891 -6.290 1.00 96.06 331 ILE A O 1
ATOM 2504 N N . SER A 1 332 ? 4.798 -16.811 -8.452 1.00 93.44 332 SER A N 1
ATOM 2505 C CA . SER A 1 332 ? 4.876 -18.272 -8.632 1.00 93.44 332 SER A CA 1
ATOM 2506 C C . SER A 1 332 ? 6.243 -18.883 -8.275 1.00 93.44 332 SER A C 1
ATOM 2508 O O . SER A 1 332 ? 6.318 -20.044 -7.884 1.00 93.44 332 SER A O 1
ATOM 2510 N N . VAL A 1 333 ? 7.328 -18.108 -8.401 1.00 94.12 333 VAL A N 1
ATOM 2511 C CA . VAL A 1 333 ? 8.713 -18.556 -8.173 1.00 94.12 333 VAL A CA 1
ATOM 2512 C C . VAL A 1 333 ? 9.169 -18.360 -6.726 1.00 94.12 333 VAL A C 1
ATOM 2514 O O . VAL A 1 333 ? 10.010 -19.122 -6.236 1.00 94.12 333 VAL A O 1
ATOM 2517 N N . PHE A 1 334 ? 8.694 -17.306 -6.062 1.00 93.25 334 PHE A N 1
ATOM 2518 C CA . PHE A 1 334 ? 9.123 -16.941 -4.706 1.00 93.25 334 PHE A CA 1
ATOM 2519 C C . PHE A 1 334 ? 8.092 -17.287 -3.624 1.00 93.25 334 PHE A C 1
ATOM 2521 O O . PHE A 1 334 ? 8.485 -17.436 -2.473 1.00 93.25 334 PHE A O 1
ATOM 2528 N N . TYR A 1 335 ? 6.827 -17.478 -4.004 1.00 89.19 335 TYR A N 1
ATOM 2529 C CA . TYR A 1 335 ? 5.685 -17.773 -3.132 1.00 89.19 335 TYR A CA 1
ATOM 2530 C C . TYR A 1 335 ? 4.856 -18.923 -3.752 1.00 89.19 335 TYR A C 1
ATOM 2532 O O . TYR A 1 335 ? 3.811 -18.699 -4.390 1.00 89.19 335 TYR A O 1
ATOM 2540 N N . PRO A 1 336 ? 5.383 -20.166 -3.697 1.00 83.56 336 PRO A N 1
ATOM 2541 C CA . PRO A 1 336 ? 4.729 -21.329 -4.290 1.00 83.56 336 PRO A CA 1
ATOM 2542 C C . PRO A 1 336 ? 3.386 -21.607 -3.602 1.00 83.56 336 PRO A C 1
ATOM 2544 O O . PRO A 1 336 ? 3.251 -21.443 -2.400 1.00 83.56 336 PRO A O 1
ATOM 2547 N N . GLY A 1 337 ? 2.385 -22.045 -4.370 1.00 82.94 337 GLY A N 1
ATOM 2548 C CA . GLY A 1 337 ? 1.016 -22.255 -3.869 1.00 82.94 337 GLY A CA 1
ATOM 2549 C C . GLY A 1 337 ? 0.045 -21.111 -4.183 1.00 82.94 337 GLY A C 1
ATOM 2550 O O . GLY A 1 337 ? -1.165 -21.271 -4.005 1.00 82.94 337 GLY A O 1
ATOM 2551 N N . SER A 1 338 ? 0.553 -20.001 -4.730 1.00 87.69 338 SER A N 1
ATOM 2552 C CA . SER A 1 338 ? -0.264 -18.908 -5.265 1.00 87.69 338 SER A CA 1
ATOM 2553 C C . SER A 1 338 ? -1.169 -19.353 -6.420 1.00 87.69 338 SER A C 1
ATOM 2555 O O . SER A 1 338 ? -0.822 -20.204 -7.247 1.00 87.69 338 SER A O 1
ATOM 2557 N N . LYS A 1 339 ? -2.365 -18.763 -6.494 1.00 89.06 339 LYS A N 1
ATOM 2558 C CA . LYS A 1 339 ? -3.395 -19.100 -7.483 1.00 89.06 339 LYS A CA 1
ATOM 2559 C C . LYS A 1 339 ? -3.455 -18.040 -8.571 1.00 89.06 339 LYS A C 1
ATOM 2561 O O . LYS A 1 339 ? -3.615 -16.854 -8.297 1.00 89.06 339 LYS A O 1
ATOM 2566 N N . LEU A 1 340 ? -3.453 -18.475 -9.831 1.00 92.06 340 LEU A N 1
ATOM 2567 C CA . LEU A 1 340 ? -3.590 -17.566 -10.975 1.00 92.06 340 LEU A CA 1
ATOM 2568 C C . LEU A 1 340 ? -4.880 -16.721 -10.907 1.00 92.06 340 LEU A C 1
ATOM 2570 O O . LEU A 1 340 ? -4.882 -15.567 -11.326 1.00 92.06 340 LEU A O 1
ATOM 2574 N N . SER A 1 341 ? -5.962 -17.262 -10.333 1.00 94.06 341 SER A N 1
ATOM 2575 C CA . SER A 1 341 ? -7.220 -16.533 -10.127 1.00 94.06 341 SER A CA 1
ATOM 2576 C C . SER A 1 341 ? -7.051 -15.272 -9.273 1.00 94.06 341 SER A C 1
ATOM 2578 O O . SER A 1 341 ? -7.699 -14.272 -9.560 1.00 94.06 341 SER A O 1
ATOM 2580 N N . THR A 1 342 ? -6.143 -15.277 -8.288 1.00 93.44 342 THR A N 1
ATOM 2581 C CA . THR A 1 342 ? -5.895 -14.145 -7.377 1.00 93.44 342 THR A CA 1
ATOM 2582 C C . THR A 1 342 ? -5.471 -12.878 -8.129 1.00 93.44 342 THR A C 1
ATOM 2584 O O . THR A 1 342 ? -5.804 -11.765 -7.731 1.00 93.44 342 THR A O 1
ATOM 2587 N N . PHE A 1 343 ? -4.788 -13.016 -9.266 1.00 96.31 343 PHE A N 1
ATOM 2588 C CA . PHE A 1 343 ? -4.324 -11.880 -10.068 1.00 96.31 343 PHE A CA 1
ATOM 2589 C C . PHE A 1 343 ? -5.445 -11.177 -10.837 1.00 96.31 343 PHE A C 1
ATOM 2591 O O . PHE A 1 343 ? -5.277 -10.024 -11.239 1.00 96.31 343 PHE A O 1
ATOM 2598 N N . PHE A 1 344 ? -6.581 -11.850 -11.030 1.00 95.88 344 PHE A N 1
ATOM 2599 C CA . PHE A 1 344 ? -7.777 -11.268 -11.635 1.00 95.88 344 PHE A CA 1
ATOM 2600 C C . PHE A 1 344 ? -8.676 -10.564 -10.611 1.00 95.88 344 PHE A C 1
ATOM 2602 O O . PHE A 1 344 ? -9.599 -9.855 -11.005 1.00 95.88 344 PHE A O 1
ATOM 2609 N N . GLU A 1 345 ? -8.382 -10.708 -9.318 1.00 96.38 345 GLU A N 1
ATOM 2610 C CA . GLU A 1 345 ? -9.073 -9.999 -8.244 1.00 96.38 345 GLU A CA 1
ATOM 2611 C C . GLU A 1 345 ? -8.616 -8.537 -8.129 1.00 96.38 345 GLU A C 1
ATOM 2613 O O . GLU A 1 345 ? -7.617 -8.112 -8.724 1.00 96.38 345 GLU A O 1
ATOM 2618 N N . SER A 1 346 ? -9.324 -7.753 -7.305 1.00 94.88 346 SER A N 1
ATOM 2619 C CA . SER A 1 346 ? -9.029 -6.325 -7.110 1.00 94.88 346 SER A CA 1
ATOM 2620 C C . SER A 1 346 ? -7.580 -6.059 -6.672 1.00 94.88 346 SER A C 1
ATOM 2622 O O . SER A 1 346 ? -6.976 -5.083 -7.119 1.00 94.88 346 SER A O 1
ATOM 2624 N N . CYS A 1 347 ? -6.985 -6.921 -5.840 1.00 94.31 347 CYS A N 1
ATOM 2625 C CA . CYS A 1 347 ? -5.587 -6.797 -5.408 1.00 94.31 347 CYS A CA 1
ATOM 2626 C C . CYS A 1 347 ? -4.552 -6.921 -6.537 1.00 94.31 347 CYS A C 1
ATOM 2628 O O . CYS A 1 347 ? -3.454 -6.382 -6.400 1.00 94.31 347 CYS A O 1
ATOM 2630 N N . GLY A 1 348 ? -4.885 -7.628 -7.620 1.00 96.19 348 GLY A N 1
ATOM 2631 C CA . GLY A 1 348 ? -4.014 -7.859 -8.766 1.00 96.19 348 GLY A CA 1
ATOM 2632 C C . GLY A 1 348 ? -4.232 -6.808 -9.849 1.00 96.19 348 GLY A C 1
ATOM 2633 O O . GLY A 1 348 ? -3.734 -5.682 -9.761 1.00 96.19 348 GLY A O 1
ATOM 2634 N N . VAL A 1 349 ? -4.976 -7.179 -10.893 1.00 97.38 349 VAL A N 1
ATOM 2635 C CA . VAL A 1 349 ? -5.144 -6.372 -12.109 1.00 97.38 349 VAL A CA 1
ATOM 2636 C C . VAL A 1 349 ? -5.780 -5.003 -11.848 1.00 97.38 349 VAL A C 1
ATOM 2638 O O . VAL A 1 349 ? -5.321 -4.011 -12.416 1.00 97.38 349 VAL A O 1
ATOM 2641 N N . ALA A 1 350 ? -6.788 -4.903 -10.973 1.00 96.50 350 ALA A N 1
ATOM 2642 C CA . ALA A 1 350 ? -7.473 -3.629 -10.744 1.00 96.50 350 ALA A CA 1
ATOM 2643 C C . ALA A 1 350 ? -6.563 -2.622 -10.023 1.00 96.50 350 ALA A C 1
ATOM 2645 O O . ALA A 1 350 ? -6.441 -1.470 -10.452 1.00 96.50 350 ALA A O 1
ATOM 2646 N N . ASP A 1 351 ? -5.885 -3.048 -8.949 1.00 96.00 351 ASP A N 1
ATOM 2647 C CA . ASP A 1 351 ? -4.962 -2.180 -8.212 1.00 96.00 351 ASP A CA 1
ATOM 2648 C C . ASP A 1 351 ? -3.744 -1.815 -9.075 1.00 96.00 351 ASP A C 1
ATOM 2650 O O . ASP A 1 351 ? -3.270 -0.674 -9.028 1.00 96.00 351 ASP A O 1
ATOM 2654 N N . LEU A 1 352 ? -3.275 -2.734 -9.927 1.00 97.50 352 LEU A N 1
ATOM 2655 C CA . LEU A 1 352 ? -2.231 -2.467 -10.913 1.00 97.50 352 LEU A CA 1
ATOM 2656 C C . LEU A 1 352 ? -2.640 -1.362 -11.896 1.00 97.50 352 LEU A C 1
ATOM 2658 O O . LEU A 1 352 ? -1.914 -0.372 -12.030 1.00 97.50 352 LEU A O 1
ATOM 2662 N N . VAL A 1 353 ? -3.798 -1.497 -12.551 1.00 97.19 353 VAL A N 1
ATOM 2663 C CA . VAL A 1 353 ? -4.288 -0.517 -13.535 1.00 97.19 353 VAL A CA 1
ATOM 2664 C C . VAL A 1 353 ? -4.457 0.849 -12.878 1.00 97.19 353 VAL A C 1
ATOM 2666 O O . VAL A 1 353 ? -3.845 1.822 -13.321 1.00 97.19 353 VAL A O 1
ATOM 2669 N N . THR A 1 354 ? -5.191 0.932 -11.767 1.00 94.81 354 THR A N 1
ATOM 2670 C CA . THR A 1 354 ? -5.405 2.199 -11.050 1.00 94.81 354 THR A CA 1
ATOM 2671 C C . THR A 1 354 ? -4.084 2.856 -10.645 1.00 94.81 354 THR A C 1
ATOM 2673 O O . THR A 1 354 ? -3.920 4.072 -10.780 1.00 94.81 354 THR A O 1
ATOM 2676 N N . THR A 1 355 ? -3.090 2.073 -10.214 1.00 95.06 355 THR A N 1
ATOM 2677 C CA . THR A 1 355 ? -1.771 2.612 -9.845 1.00 95.06 355 THR A CA 1
ATOM 2678 C C . THR A 1 355 ? -0.997 3.127 -11.067 1.00 95.06 355 THR A C 1
ATOM 2680 O O . THR A 1 355 ? -0.340 4.166 -10.970 1.00 95.06 355 THR A O 1
ATOM 2683 N N . CYS A 1 356 ? -1.108 2.471 -12.226 1.00 97.56 356 CYS A N 1
ATOM 2684 C CA . CYS A 1 356 ? -0.442 2.880 -13.469 1.00 97.56 356 CYS A CA 1
ATOM 2685 C C . CYS A 1 356 ? -1.069 4.115 -14.139 1.00 97.56 356 CYS A C 1
ATOM 2687 O O . CYS A 1 356 ? -0.406 4.763 -14.950 1.00 97.56 356 CYS A O 1
ATOM 2689 N N . TYR A 1 357 ? -2.311 4.474 -13.803 1.00 95.19 357 TYR A N 1
ATOM 2690 C CA . TYR A 1 357 ? -2.970 5.686 -14.311 1.00 95.19 357 TYR A CA 1
ATOM 2691 C C . TYR A 1 357 ? -2.991 6.840 -13.296 1.00 95.19 357 TYR A C 1
ATOM 2693 O O . TYR A 1 357 ? -2.764 7.984 -13.681 1.00 95.19 357 TYR A O 1
ATOM 2701 N N . GLY A 1 358 ? -3.190 6.562 -12.003 1.00 87.25 358 GLY A N 1
ATOM 2702 C CA . GLY A 1 358 ? -3.390 7.592 -10.971 1.00 87.25 358 GLY A CA 1
ATOM 2703 C C . GLY A 1 358 ? -2.398 7.576 -9.803 1.00 87.25 358 GLY A C 1
ATOM 2704 O O . GLY A 1 358 ? -2.475 8.427 -8.919 1.00 87.25 358 GLY A O 1
ATOM 2705 N N . GLY A 1 359 ? -1.466 6.621 -9.755 1.00 87.88 359 GLY A N 1
ATOM 2706 C CA . GLY A 1 359 ? -0.578 6.428 -8.608 1.00 87.88 359 GLY A CA 1
ATOM 2707 C C . GLY A 1 359 ? 0.563 7.447 -8.493 1.00 87.88 359 GLY A C 1
ATOM 2708 O O . GLY A 1 359 ? 1.058 7.990 -9.482 1.00 87.88 359 GLY A O 1
ATOM 2709 N N . ARG A 1 360 ? 1.057 7.641 -7.260 1.00 91.25 360 ARG A N 1
ATOM 2710 C CA . ARG A 1 360 ? 2.249 8.466 -6.966 1.00 91.25 360 ARG A CA 1
ATOM 2711 C C . ARG A 1 360 ? 3.498 7.963 -7.703 1.00 91.25 360 ARG A C 1
ATOM 2713 O O . ARG A 1 360 ? 4.220 8.780 -8.257 1.00 91.25 360 ARG A O 1
ATOM 2720 N N . ASN A 1 361 ? 3.700 6.640 -7.773 1.00 94.94 361 ASN A N 1
ATOM 2721 C CA . ASN A 1 361 ? 4.806 6.017 -8.523 1.00 94.94 361 ASN A CA 1
ATOM 2722 C C . ASN A 1 361 ? 4.809 6.459 -9.990 1.00 94.94 361 ASN A C 1
ATOM 2724 O O . ASN A 1 361 ? 5.806 6.995 -10.459 1.00 94.94 361 ASN A O 1
ATOM 2728 N N . ARG A 1 362 ? 3.660 6.368 -10.670 1.00 97.06 362 ARG A N 1
ATOM 2729 C CA . ARG A 1 362 ? 3.501 6.848 -12.048 1.00 97.06 362 ARG A CA 1
ATOM 2730 C C . ARG A 1 362 ? 3.790 8.347 -12.178 1.00 97.06 362 ARG A C 1
ATOM 2732 O O . ARG A 1 362 ? 4.562 8.741 -13.044 1.00 97.06 362 ARG A O 1
ATOM 2739 N N . LYS A 1 363 ? 3.208 9.181 -11.305 1.00 95.94 363 LYS A N 1
ATOM 2740 C CA . LYS A 1 363 ? 3.371 10.648 -11.346 1.00 95.94 363 LYS A CA 1
ATOM 2741 C C . LYS A 1 363 ? 4.830 11.085 -11.203 1.00 95.94 363 LYS A C 1
ATOM 2743 O O . LYS A 1 363 ? 5.278 11.948 -11.953 1.00 95.94 363 LYS A O 1
ATOM 2748 N N . ILE A 1 364 ? 5.560 10.509 -10.249 1.00 96.88 364 ILE A N 1
ATOM 2749 C CA . ILE A 1 364 ? 6.970 10.854 -10.041 1.00 96.88 364 ILE A CA 1
ATOM 2750 C C . ILE A 1 364 ? 7.834 10.312 -11.175 1.00 96.88 364 ILE A C 1
ATOM 2752 O O . ILE A 1 364 ? 8.681 11.041 -11.673 1.00 96.88 364 ILE A O 1
ATOM 2756 N N . SER A 1 365 ? 7.583 9.089 -11.646 1.00 98.00 365 SER A N 1
ATOM 2757 C CA . SER A 1 365 ? 8.315 8.518 -12.780 1.00 98.00 365 SER A CA 1
ATOM 2758 C C . SER A 1 365 ? 8.097 9.289 -14.091 1.00 98.00 365 SER A C 1
ATOM 2760 O O . SER A 1 365 ? 9.042 9.454 -14.857 1.00 98.00 365 SER A O 1
ATOM 2762 N N . GLU A 1 366 ? 6.902 9.833 -14.334 1.00 98.38 366 GLU A N 1
ATOM 2763 C CA . GLU A 1 366 ? 6.649 10.752 -15.457 1.00 98.38 366 GLU A CA 1
ATOM 2764 C C . GLU A 1 366 ? 7.463 12.044 -15.318 1.00 98.38 366 GLU A C 1
ATOM 2766 O O . GLU A 1 366 ? 8.122 12.476 -16.266 1.00 98.38 366 GLU A O 1
ATOM 2771 N N . ALA A 1 367 ? 7.442 12.659 -14.131 1.00 97.81 367 ALA A N 1
ATOM 2772 C CA . ALA A 1 367 ? 8.193 13.881 -13.863 1.00 97.81 367 ALA A CA 1
ATOM 2773 C C . ALA A 1 367 ? 9.711 13.657 -13.971 1.00 97.81 367 ALA A C 1
ATOM 2775 O O . ALA A 1 367 ? 10.406 14.503 -14.530 1.00 97.81 367 ALA A O 1
ATOM 2776 N N . PHE A 1 368 ? 10.208 12.507 -13.509 1.00 97.62 368 PHE A N 1
ATOM 2777 C CA . PHE A 1 368 ? 11.604 12.081 -13.622 1.00 97.62 368 PHE A CA 1
ATOM 2778 C C . PHE A 1 368 ? 12.071 12.111 -15.078 1.00 97.62 368 PHE A C 1
ATOM 2780 O O . PHE A 1 368 ? 13.051 12.776 -15.400 1.00 97.62 368 PHE A O 1
ATOM 2787 N N . VAL A 1 369 ? 11.306 11.498 -15.984 1.00 97.94 369 VAL A N 1
ATOM 2788 C CA . VAL A 1 369 ? 11.643 11.488 -17.415 1.00 97.94 369 VAL A CA 1
ATOM 2789 C C . VAL A 1 369 ? 11.545 12.876 -18.048 1.00 97.94 369 VAL A C 1
ATOM 2791 O O . VAL A 1 369 ? 12.409 13.247 -18.836 1.00 97.94 369 VAL A O 1
ATOM 2794 N N . ARG A 1 370 ? 10.513 13.661 -17.715 1.00 97.88 370 ARG A N 1
ATOM 2795 C CA . ARG A 1 370 ? 10.298 14.979 -18.338 1.00 97.88 370 ARG A CA 1
ATOM 2796 C C . ARG A 1 370 ? 11.286 16.048 -17.892 1.00 97.88 370 ARG A C 1
ATOM 2798 O O . ARG A 1 370 ? 11.552 16.977 -18.647 1.00 97.88 370 ARG A O 1
ATOM 2805 N N . THR A 1 371 ? 11.761 15.961 -16.654 1.00 97.06 371 THR A N 1
ATOM 2806 C CA . THR A 1 371 ? 12.580 17.013 -16.035 1.00 97.06 371 THR A CA 1
ATOM 2807 C C . THR A 1 371 ? 14.052 16.640 -15.927 1.00 97.06 371 THR A C 1
ATOM 2809 O O . THR A 1 371 ? 14.883 17.539 -15.840 1.00 97.06 371 THR A O 1
ATOM 2812 N N . GLY A 1 372 ? 14.383 15.344 -15.902 1.00 94.56 372 GLY A N 1
ATOM 2813 C CA . GLY A 1 372 ? 15.736 14.856 -15.632 1.00 94.56 372 GLY A CA 1
ATOM 2814 C C . GLY A 1 372 ? 16.212 15.063 -14.188 1.00 94.56 372 GLY A C 1
ATOM 2815 O O . GLY A 1 372 ? 17.364 14.755 -13.892 1.00 94.56 372 GLY A O 1
ATOM 2816 N N . LYS A 1 373 ? 15.354 15.580 -13.296 1.00 95.62 373 LYS A N 1
ATOM 2817 C CA . LYS A 1 373 ? 15.628 15.680 -11.855 1.00 95.62 373 LYS A CA 1
ATOM 2818 C C . LYS A 1 373 ? 15.727 14.297 -11.225 1.00 95.62 373 LYS A C 1
ATOM 2820 O O . LYS A 1 373 ? 15.143 13.341 -11.736 1.00 95.62 373 LYS A O 1
ATOM 2825 N N . SER A 1 374 ? 16.402 14.201 -10.084 1.00 93.31 374 SER A N 1
ATOM 2826 C CA . SER A 1 374 ? 16.466 12.947 -9.334 1.00 93.31 374 SER A CA 1
ATOM 2827 C C . SER A 1 374 ? 15.107 12.602 -8.703 1.00 93.31 374 SER A C 1
ATOM 2829 O O . SER A 1 374 ? 14.248 13.467 -8.495 1.00 93.31 374 SER A O 1
ATOM 2831 N N . ILE A 1 375 ? 14.895 11.323 -8.379 1.00 91.62 375 ILE A N 1
ATOM 2832 C CA . ILE A 1 375 ? 13.668 10.883 -7.700 1.00 91.62 375 ILE A CA 1
ATOM 2833 C C . ILE A 1 375 ? 13.556 11.565 -6.331 1.00 91.62 375 ILE A C 1
ATOM 2835 O O . ILE A 1 375 ? 12.479 12.030 -5.975 1.00 91.62 375 ILE A O 1
ATOM 2839 N N . GLU A 1 376 ? 14.657 11.706 -5.594 1.00 90.69 376 GLU A N 1
ATOM 2840 C CA . GLU A 1 376 ? 14.696 12.336 -4.270 1.00 90.69 376 GLU A CA 1
ATOM 2841 C C . GLU A 1 376 ? 14.295 13.817 -4.308 1.00 90.69 376 GLU A C 1
ATOM 2843 O O . GLU A 1 376 ? 13.631 14.306 -3.389 1.00 90.69 376 GLU A O 1
ATOM 2848 N N . GLU A 1 377 ? 14.694 14.545 -5.353 1.00 92.94 377 GLU A N 1
ATOM 2849 C CA . GLU A 1 377 ? 14.272 15.933 -5.574 1.00 92.94 377 GLU A CA 1
ATOM 2850 C C . GLU A 1 377 ? 12.762 16.002 -5.816 1.00 92.94 377 GLU A C 1
ATOM 2852 O O . GLU A 1 377 ? 12.052 16.770 -5.164 1.00 92.94 377 GLU A O 1
ATOM 2857 N N . LEU A 1 378 ? 12.250 15.137 -6.692 1.00 94.19 378 LEU A N 1
ATOM 2858 C CA . LEU A 1 378 ? 10.830 15.084 -7.028 1.00 94.19 378 LEU A CA 1
ATOM 2859 C C . LEU A 1 378 ? 9.959 14.620 -5.854 1.00 94.19 378 LEU A C 1
ATOM 2861 O O . LEU A 1 378 ? 8.845 15.114 -5.697 1.00 94.19 378 LEU A O 1
ATOM 2865 N N . GLU A 1 379 ? 10.444 13.719 -4.998 1.00 90.44 379 GLU A N 1
ATOM 2866 C CA . GLU A 1 379 ? 9.759 13.342 -3.757 1.00 90.44 379 GLU A CA 1
ATOM 2867 C C . GLU A 1 379 ? 9.548 14.559 -2.847 1.00 90.44 379 GLU A C 1
ATOM 2869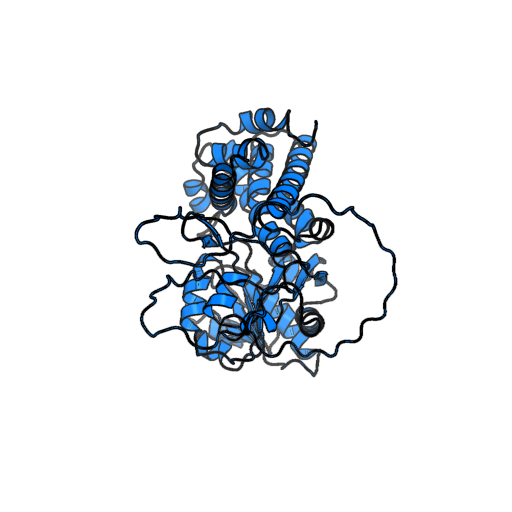 O O . GLU A 1 379 ? 8.442 14.781 -2.348 1.00 90.44 379 GLU A O 1
ATOM 2874 N N . LYS A 1 380 ? 10.591 15.376 -2.654 1.00 89.00 380 LYS A N 1
ATOM 2875 C CA . LYS A 1 380 ? 10.510 16.585 -1.820 1.00 89.00 380 LYS A CA 1
ATOM 2876 C C . LYS A 1 380 ? 9.552 17.614 -2.412 1.00 89.00 380 LYS A C 1
ATOM 2878 O O . LYS A 1 380 ? 8.789 18.222 -1.668 1.00 89.00 380 LYS A O 1
ATOM 2883 N N . GLU A 1 381 ? 9.579 17.787 -3.731 1.00 91.44 381 GLU A N 1
ATOM 2884 C CA . GLU A 1 381 ? 8.753 18.774 -4.432 1.00 91.44 381 GLU A CA 1
ATOM 2885 C C . GLU A 1 381 ? 7.279 18.359 -4.545 1.00 91.44 381 GLU A C 1
ATOM 2887 O O . GLU A 1 381 ? 6.396 19.214 -4.495 1.00 91.44 381 GLU A O 1
ATOM 2892 N N . LEU A 1 382 ? 6.994 17.064 -4.728 1.00 88.56 382 LEU A N 1
ATOM 2893 C CA . LEU A 1 382 ? 5.676 16.602 -5.182 1.00 88.56 382 LEU A CA 1
ATOM 2894 C C . LEU A 1 382 ? 4.944 15.679 -4.203 1.00 88.56 382 LEU A C 1
ATOM 2896 O O . LEU A 1 382 ? 3.751 15.435 -4.412 1.00 88.56 382 LEU A O 1
ATOM 2900 N N . LEU A 1 383 ? 5.615 15.142 -3.176 1.00 81.25 383 LEU A N 1
ATOM 2901 C CA . LEU A 1 383 ? 5.031 14.153 -2.257 1.00 81.25 383 LEU A CA 1
ATOM 2902 C C . LEU A 1 383 ? 4.860 14.633 -0.810 1.00 81.25 383 LEU A C 1
ATOM 2904 O O . LEU A 1 383 ? 4.395 13.847 0.015 1.00 81.25 383 LEU A O 1
ATOM 2908 N N . ASN A 1 384 ? 5.178 15.892 -0.488 1.00 75.69 384 ASN A N 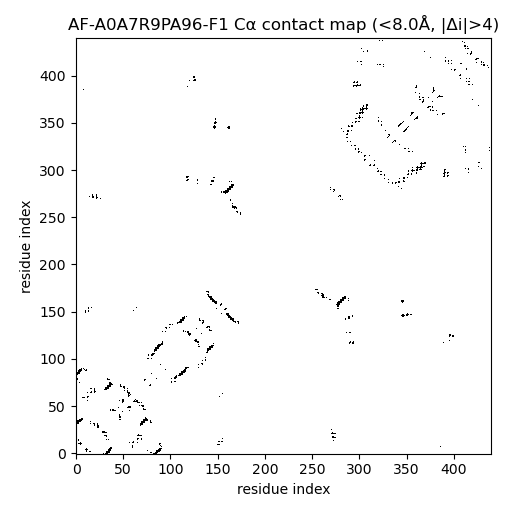1
ATOM 2909 C CA . ASN A 1 384 ? 4.932 16.497 0.833 1.00 75.69 384 ASN A CA 1
ATOM 2910 C C . ASN A 1 384 ? 5.400 15.616 2.014 1.00 75.69 384 ASN A C 1
ATOM 2912 O O . ASN A 1 384 ? 4.684 15.444 2.998 1.00 75.69 384 ASN A O 1
ATOM 2916 N N . GLY A 1 385 ? 6.586 15.010 1.895 1.00 70.81 385 GLY A N 1
ATOM 2917 C CA . GLY A 1 385 ? 7.171 14.140 2.924 1.00 70.81 385 GLY A CA 1
ATOM 2918 C C . GLY A 1 385 ? 6.857 12.643 2.787 1.00 70.81 385 GLY A C 1
ATOM 2919 O O . GLY A 1 385 ? 7.426 11.839 3.522 1.00 70.81 385 GLY A O 1
ATOM 2920 N N . GLN A 1 386 ? 6.009 12.233 1.838 1.00 75.75 386 GLN A N 1
ATOM 2921 C CA . GLN A 1 386 ? 5.794 10.816 1.528 1.00 75.75 386 GLN A CA 1
ATOM 2922 C C . GLN A 1 386 ? 6.923 10.260 0.646 1.00 75.75 386 GLN A C 1
ATOM 2924 O O . GLN A 1 386 ? 7.464 10.963 -0.205 1.00 75.75 386 GLN A O 1
ATOM 2929 N N . LYS A 1 387 ? 7.246 8.975 0.823 1.00 80.81 387 LYS A N 1
ATOM 2930 C CA . LYS A 1 387 ? 8.277 8.265 0.054 1.00 80.81 387 LYS A CA 1
ATOM 2931 C C . LYS A 1 387 ? 7.704 7.454 -1.102 1.00 80.81 387 LYS A C 1
ATOM 2933 O O . LYS A 1 387 ? 6.607 6.894 -1.002 1.00 80.81 387 LYS A O 1
ATOM 2938 N N . LEU A 1 388 ? 8.458 7.383 -2.193 1.00 88.62 388 LEU A N 1
ATOM 2939 C CA . LEU A 1 388 ? 8.164 6.560 -3.353 1.00 88.62 388 LEU A CA 1
ATOM 2940 C C . LEU A 1 388 ? 8.602 5.120 -3.085 1.00 88.62 388 LEU A C 1
ATOM 2942 O O . LEU A 1 388 ? 9.672 4.869 -2.544 1.00 88.62 388 LEU A O 1
ATOM 2946 N N . GLN A 1 389 ? 7.755 4.158 -3.439 1.00 90.88 389 GLN A N 1
ATOM 2947 C CA . GLN A 1 389 ? 7.987 2.747 -3.108 1.00 90.88 389 GLN A CA 1
ATOM 2948 C C . GLN A 1 389 ? 8.447 1.929 -4.309 1.00 90.88 389 GLN A C 1
ATOM 2950 O O . GLN A 1 389 ? 9.158 0.949 -4.129 1.00 90.88 389 GLN A O 1
ATOM 2955 N N . GLY A 1 390 ? 8.082 2.335 -5.529 1.00 95.00 390 GLY A N 1
ATOM 2956 C CA . GLY A 1 390 ? 8.430 1.623 -6.759 1.00 95.00 390 GLY A CA 1
ATOM 2957 C C . GLY A 1 390 ? 9.932 1.365 -6.915 1.00 95.00 390 GLY A C 1
ATOM 2958 O O . GLY A 1 390 ? 10.294 0.201 -7.058 1.00 95.00 390 GLY A O 1
ATOM 2959 N N . PRO A 1 391 ? 10.812 2.381 -6.807 1.00 95.38 391 PRO A N 1
ATOM 2960 C CA . PRO A 1 391 ? 12.259 2.184 -6.940 1.00 95.38 391 PRO A CA 1
ATOM 2961 C C . PRO A 1 391 ? 12.856 1.237 -5.891 1.00 95.38 391 PRO A C 1
ATOM 2963 O O . PRO A 1 391 ? 13.667 0.382 -6.231 1.00 95.38 391 PRO A O 1
ATOM 2966 N N . ILE A 1 392 ? 12.412 1.350 -4.635 1.00 93.56 392 ILE A N 1
ATOM 2967 C CA . ILE A 1 392 ? 12.855 0.481 -3.532 1.00 93.56 392 ILE A CA 1
ATOM 2968 C C . ILE A 1 392 ? 12.383 -0.957 -3.780 1.00 93.56 392 ILE A C 1
ATOM 2970 O O . ILE A 1 392 ? 13.165 -1.894 -3.686 1.00 93.56 392 ILE A O 1
ATOM 2974 N N . THR A 1 393 ? 11.124 -1.131 -4.193 1.00 95.88 393 THR A N 1
ATOM 2975 C CA . THR A 1 393 ? 10.579 -2.449 -4.562 1.00 95.88 393 THR A CA 1
ATOM 2976 C C . THR A 1 393 ? 11.371 -3.061 -5.717 1.00 95.88 393 THR A C 1
ATOM 2978 O O . THR A 1 393 ? 11.697 -4.240 -5.677 1.00 95.88 393 THR A O 1
ATOM 2981 N N . ALA A 1 394 ? 11.714 -2.266 -6.734 1.00 97.50 394 ALA A N 1
ATOM 2982 C CA . ALA A 1 394 ? 12.474 -2.732 -7.889 1.00 97.50 394 ALA A CA 1
ATOM 2983 C C . ALA A 1 394 ? 13.895 -3.179 -7.510 1.00 97.50 394 ALA A C 1
ATOM 2985 O O . ALA A 1 394 ? 14.371 -4.173 -8.050 1.00 97.50 394 ALA A O 1
ATOM 2986 N N . LEU A 1 395 ? 14.548 -2.478 -6.575 1.00 96.31 395 LEU A N 1
ATOM 2987 C CA . LEU A 1 395 ? 15.846 -2.871 -6.022 1.00 96.31 395 LEU A CA 1
ATOM 2988 C C . LEU A 1 395 ? 15.773 -4.241 -5.335 1.00 96.31 395 LEU A C 1
ATOM 2990 O O . LEU A 1 395 ? 16.525 -5.141 -5.701 1.00 96.31 395 LEU A O 1
ATOM 2994 N N . GLU A 1 396 ? 14.843 -4.422 -4.398 1.00 96.81 396 GLU A N 1
ATOM 2995 C CA . GLU A 1 396 ? 14.734 -5.666 -3.622 1.00 96.81 396 GLU A CA 1
ATOM 2996 C C . GLU A 1 396 ? 14.299 -6.853 -4.488 1.00 96.81 396 GLU A C 1
ATOM 2998 O O . GLU A 1 396 ? 14.841 -7.953 -4.378 1.00 96.81 396 GLU A O 1
ATOM 3003 N N . VAL A 1 397 ? 13.382 -6.623 -5.431 1.00 97.25 397 VAL A N 1
ATOM 3004 C CA . VAL A 1 397 ? 13.000 -7.630 -6.427 1.00 97.25 397 VAL A CA 1
ATOM 3005 C C . VAL A 1 397 ? 14.190 -7.998 -7.310 1.00 97.25 397 VAL A C 1
ATOM 3007 O O . VAL A 1 397 ? 14.431 -9.183 -7.531 1.00 97.25 397 VAL A O 1
ATOM 3010 N N . ASN A 1 398 ? 14.976 -7.027 -7.788 1.00 97.50 398 ASN A N 1
ATOM 3011 C CA . ASN A 1 398 ? 16.153 -7.324 -8.605 1.00 97.50 398 ASN A CA 1
ATOM 3012 C C . ASN A 1 398 ? 17.232 -8.085 -7.817 1.00 97.50 398 ASN A C 1
ATOM 3014 O O . ASN A 1 398 ? 17.845 -8.993 -8.374 1.00 97.50 398 ASN A O 1
ATOM 3018 N N . HIS A 1 399 ? 17.416 -7.781 -6.528 1.00 96.69 399 HIS A N 1
ATOM 3019 C CA . HIS A 1 399 ? 18.279 -8.552 -5.624 1.00 96.69 399 HIS A CA 1
ATOM 3020 C C . HIS A 1 399 ? 17.830 -10.016 -5.529 1.00 96.69 399 HIS A C 1
ATOM 3022 O O . HIS A 1 399 ? 18.619 -10.926 -5.781 1.00 96.69 399 HIS A O 1
ATOM 3028 N N . MET A 1 400 ? 16.541 -10.258 -5.269 1.00 96.75 400 MET A N 1
ATOM 3029 C CA . MET A 1 400 ? 15.974 -11.614 -5.218 1.00 96.75 400 MET A CA 1
ATOM 3030 C C . MET A 1 400 ? 16.135 -12.369 -6.545 1.00 96.75 400 MET A C 1
ATOM 3032 O O . MET A 1 400 ? 16.465 -13.556 -6.552 1.00 96.75 400 MET A O 1
ATOM 3036 N N . LEU A 1 401 ? 15.930 -11.684 -7.673 1.00 97.31 401 LEU A N 1
ATOM 3037 C CA . LEU A 1 401 ? 16.084 -12.257 -9.010 1.00 97.31 401 LEU A CA 1
ATOM 3038 C C . LEU A 1 401 ? 17.533 -12.635 -9.321 1.00 97.31 401 LEU A C 1
ATOM 3040 O O . LEU A 1 401 ? 17.775 -13.748 -9.790 1.00 97.31 401 LEU A O 1
ATOM 3044 N N . LYS A 1 402 ? 18.494 -11.755 -9.019 1.00 96.38 402 LYS A N 1
ATOM 3045 C CA . LYS A 1 402 ? 19.928 -12.020 -9.202 1.00 96.38 402 LYS A CA 1
ATOM 3046 C C . LYS A 1 402 ? 20.400 -13.198 -8.356 1.00 96.38 402 LYS A C 1
ATOM 3048 O O . LYS A 1 402 ? 21.124 -14.051 -8.862 1.00 96.38 402 LYS A O 1
ATOM 3053 N N . ASN A 1 403 ? 19.915 -13.318 -7.120 1.00 95.75 403 ASN A N 1
ATOM 3054 C CA . ASN A 1 403 ? 20.239 -14.454 -6.251 1.00 95.75 403 ASN A CA 1
ATOM 3055 C C . ASN A 1 403 ? 19.783 -15.805 -6.832 1.00 95.75 403 ASN A C 1
ATOM 3057 O O . ASN A 1 403 ? 20.399 -16.828 -6.546 1.00 95.75 403 ASN A O 1
ATOM 3061 N N . LYS A 1 404 ? 18.743 -15.820 -7.680 1.00 95.75 404 LYS A N 1
ATOM 3062 C CA . LYS A 1 404 ? 18.309 -17.012 -8.430 1.00 95.75 404 LYS A CA 1
ATOM 3063 C C . LYS A 1 404 ? 18.817 -17.055 -9.881 1.00 95.75 404 LYS A C 1
ATOM 3065 O O . LYS A 1 404 ? 18.451 -17.975 -10.605 1.00 95.75 404 LYS A O 1
ATOM 3070 N N . SER A 1 405 ? 19.641 -16.096 -10.320 1.00 96.69 405 SER A N 1
ATOM 3071 C CA . SER A 1 405 ? 20.066 -15.937 -11.728 1.00 96.69 405 SER A CA 1
ATOM 3072 C C . SER A 1 405 ? 18.882 -15.886 -12.707 1.00 96.69 405 SER A C 1
ATOM 3074 O O . SER A 1 405 ? 18.884 -16.522 -13.760 1.00 96.69 405 SER A O 1
ATOM 3076 N N . MET A 1 406 ? 17.820 -15.178 -12.316 1.00 96.06 406 MET A N 1
ATOM 3077 C CA . MET A 1 406 ? 16.565 -15.088 -13.068 1.00 96.06 406 MET A CA 1
ATOM 3078 C C . MET A 1 406 ? 16.298 -13.698 -13.637 1.00 96.06 406 MET A C 1
ATOM 3080 O O . MET A 1 406 ? 15.262 -13.507 -14.259 1.00 96.06 406 MET A O 1
ATOM 3084 N N . ASP A 1 407 ? 17.180 -12.723 -13.455 1.00 93.94 407 ASP A N 1
ATOM 3085 C CA . ASP A 1 407 ? 16.971 -11.337 -13.878 1.00 93.94 407 ASP A CA 1
ATOM 3086 C C . ASP A 1 407 ? 16.695 -11.183 -15.387 1.00 93.94 407 ASP A C 1
ATOM 3088 O O . ASP A 1 407 ? 15.854 -10.360 -15.761 1.00 93.94 407 ASP A O 1
ATOM 3092 N N . ASP A 1 408 ? 17.256 -12.056 -16.231 1.00 93.88 408 ASP A N 1
ATOM 3093 C CA . ASP A 1 408 ? 16.954 -12.142 -17.673 1.00 93.88 408 ASP A CA 1
ATOM 3094 C C . ASP A 1 408 ? 15.520 -12.616 -17.983 1.00 93.88 408 ASP A C 1
ATOM 3096 O O . ASP A 1 408 ? 14.992 -12.403 -19.077 1.00 93.88 408 ASP A O 1
ATOM 3100 N N . LYS A 1 409 ? 14.854 -13.282 -17.032 1.00 96.31 409 LYS A N 1
ATOM 3101 C CA . LYS A 1 409 ? 13.458 -13.735 -17.159 1.00 96.31 409 LYS A CA 1
ATOM 3102 C C . LYS A 1 409 ? 12.442 -12.665 -16.756 1.00 96.31 409 LYS A C 1
ATOM 3104 O O . LYS A 1 409 ? 11.247 -12.908 -16.941 1.00 96.31 409 LYS A O 1
ATOM 3109 N N . PHE A 1 410 ? 12.911 -11.528 -16.238 1.00 98.12 410 PHE A N 1
ATOM 3110 C CA . PHE A 1 410 ? 12.107 -10.385 -15.795 1.00 98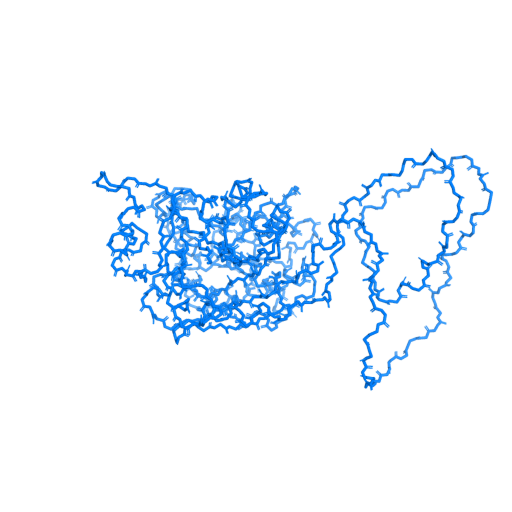.12 410 PHE A CA 1
ATOM 3111 C C . PHE A 1 410 ? 12.663 -9.072 -16.376 1.00 98.12 410 PHE A C 1
ATOM 3113 O O . PHE A 1 410 ? 13.104 -8.185 -15.632 1.00 98.12 410 PHE A O 1
ATOM 3120 N N . PRO A 1 411 ? 12.729 -8.951 -17.714 1.00 98.00 411 PRO A N 1
ATOM 3121 C CA . PRO A 1 411 ? 13.366 -7.812 -18.362 1.00 98.00 411 PRO A CA 1
ATOM 3122 C C . PRO A 1 411 ? 12.712 -6.466 -18.023 1.00 98.00 411 PRO A C 1
ATOM 3124 O O . PRO A 1 411 ? 13.419 -5.459 -17.988 1.00 98.00 411 PRO A O 1
ATOM 3127 N N . LEU A 1 412 ? 11.402 -6.409 -17.757 1.00 98.56 412 LEU A N 1
ATOM 3128 C CA . LEU A 1 412 ? 10.721 -5.163 -17.410 1.00 98.56 412 LEU A CA 1
ATOM 3129 C C . LEU A 1 412 ? 11.092 -4.703 -15.994 1.00 98.56 412 LEU A C 1
ATOM 3131 O O . LEU A 1 412 ? 11.527 -3.562 -15.834 1.00 98.56 412 LEU A O 1
ATOM 3135 N N . PHE A 1 413 ? 10.972 -5.560 -14.976 1.00 98.50 413 PHE A N 1
ATOM 3136 C CA . PHE A 1 413 ? 11.379 -5.238 -13.603 1.00 98.50 413 PHE A CA 1
ATOM 3137 C C . PHE A 1 413 ? 12.861 -4.868 -13.534 1.00 98.50 413 PHE A C 1
ATOM 3139 O O . PHE A 1 413 ? 13.213 -3.843 -12.943 1.00 98.50 413 PHE A O 1
ATOM 3146 N N . THR A 1 414 ? 13.719 -5.648 -14.195 1.00 98.19 414 THR A N 1
ATOM 3147 C CA . THR A 1 414 ? 15.160 -5.387 -14.256 1.00 98.19 414 THR A CA 1
ATOM 3148 C C . THR A 1 414 ? 15.460 -4.062 -14.960 1.00 98.19 414 THR A C 1
ATOM 3150 O O . THR A 1 414 ? 16.250 -3.269 -14.449 1.00 98.19 414 THR A O 1
ATOM 3153 N N . ALA A 1 415 ? 14.811 -3.752 -16.088 1.00 98.38 415 ALA A N 1
ATOM 3154 C CA . ALA A 1 415 ? 15.003 -2.472 -16.773 1.00 98.38 415 ALA A CA 1
ATOM 3155 C C . ALA A 1 415 ? 14.544 -1.282 -15.920 1.00 98.38 415 ALA A C 1
ATOM 3157 O O . ALA A 1 415 ? 15.252 -0.280 -15.841 1.00 98.38 415 ALA A O 1
ATOM 3158 N N . ILE A 1 416 ? 13.396 -1.393 -15.243 1.00 98.50 416 ILE A N 1
ATOM 3159 C CA . ILE A 1 416 ? 12.886 -0.338 -14.358 1.00 98.50 416 ILE A CA 1
ATOM 3160 C C . ILE A 1 416 ? 13.862 -0.081 -13.208 1.00 98.50 416 ILE A C 1
ATOM 3162 O O . ILE A 1 416 ? 14.190 1.077 -12.954 1.00 98.50 416 ILE A O 1
ATOM 3166 N N . HIS A 1 417 ? 14.376 -1.134 -12.565 1.00 98.19 417 HIS A N 1
ATOM 3167 C CA . HIS A 1 417 ? 15.413 -1.003 -11.542 1.00 98.19 417 HIS A CA 1
ATOM 3168 C C . HIS A 1 417 ? 16.642 -0.257 -12.083 1.00 98.19 417 HIS A C 1
ATOM 3170 O O . HIS A 1 417 ? 17.039 0.758 -11.511 1.00 98.19 417 HIS A O 1
ATOM 3176 N N . ARG A 1 418 ? 17.189 -0.703 -13.222 1.00 98.25 418 ARG A N 1
ATOM 3177 C CA . ARG A 1 418 ? 18.379 -0.109 -13.854 1.00 98.25 418 ARG A CA 1
ATOM 3178 C C . ARG A 1 418 ? 18.179 1.354 -14.251 1.00 98.25 418 ARG A C 1
ATOM 3180 O O . ARG A 1 418 ? 19.114 2.142 -14.154 1.00 98.25 418 ARG A O 1
ATOM 3187 N N . ILE A 1 419 ? 16.967 1.741 -14.653 1.00 98.06 419 ILE A N 1
ATOM 3188 C CA . ILE A 1 419 ? 16.619 3.146 -14.906 1.00 98.06 419 ILE A CA 1
ATOM 3189 C C . ILE A 1 419 ? 16.617 3.947 -13.602 1.00 98.06 419 ILE A C 1
ATOM 3191 O O . ILE A 1 419 ? 17.201 5.028 -13.549 1.00 98.06 419 ILE A O 1
ATOM 3195 N N . CYS A 1 420 ? 15.998 3.421 -12.542 1.00 95.94 420 CYS A N 1
ATOM 3196 C CA . CYS A 1 420 ? 15.933 4.096 -11.246 1.00 95.94 420 CYS A CA 1
ATOM 3197 C C . CYS A 1 420 ? 17.314 4.332 -10.616 1.00 95.94 420 CYS A C 1
ATOM 3199 O O . CYS A 1 420 ? 17.487 5.345 -9.946 1.00 95.94 420 CYS A O 1
ATOM 3201 N N . VAL A 1 421 ? 18.287 3.441 -10.841 1.00 95.69 421 VAL A N 1
ATOM 3202 C CA . VAL A 1 421 ? 19.670 3.604 -10.346 1.00 95.69 421 VAL A CA 1
ATOM 3203 C C . VAL A 1 421 ? 20.607 4.315 -11.335 1.00 95.69 421 VAL A C 1
ATOM 3205 O O . VAL A 1 421 ? 21.778 4.521 -11.030 1.00 95.69 421 VAL A O 1
ATOM 3208 N N . GLY A 1 422 ? 20.113 4.711 -12.514 1.00 95.06 422 GLY A N 1
ATOM 3209 C CA . GLY A 1 422 ? 20.882 5.465 -13.512 1.00 95.06 422 GLY A CA 1
ATOM 3210 C C . GLY A 1 422 ? 21.806 4.634 -14.413 1.00 95.06 422 GLY A C 1
ATOM 3211 O O . GLY A 1 422 ? 22.592 5.203 -15.167 1.00 95.06 422 GLY A O 1
ATOM 3212 N N . GLU A 1 423 ? 21.707 3.304 -14.382 1.00 97.06 423 GLU A N 1
ATOM 3213 C CA . GLU A 1 423 ? 22.456 2.397 -15.266 1.00 97.06 423 GLU A CA 1
ATOM 3214 C C . GLU A 1 423 ? 21.876 2.318 -16.686 1.00 97.06 423 GLU A C 1
ATOM 3216 O O . GLU A 1 423 ? 22.569 1.924 -17.627 1.00 97.06 423 GLU A O 1
ATOM 3221 N N . LEU A 1 424 ? 20.593 2.650 -16.847 1.00 97.31 424 LEU A N 1
ATOM 3222 C CA . LEU A 1 424 ? 19.879 2.636 -18.120 1.00 97.31 424 LEU A CA 1
ATOM 3223 C C . LEU A 1 424 ? 19.103 3.947 -18.294 1.00 97.31 424 LEU A C 1
ATOM 3225 O O . LEU A 1 424 ? 18.563 4.493 -17.334 1.00 97.31 424 LEU A O 1
ATOM 3229 N N . LYS A 1 425 ? 19.018 4.462 -19.522 1.00 97.31 425 LYS A N 1
ATOM 3230 C CA . LYS A 1 425 ? 18.186 5.635 -19.808 1.00 97.31 425 LYS A CA 1
ATOM 3231 C C . LYS A 1 425 ? 16.717 5.234 -20.012 1.00 97.31 425 LYS A C 1
ATOM 3233 O O . LYS A 1 425 ? 16.455 4.157 -20.551 1.00 97.31 425 LYS A O 1
ATOM 3238 N N . PRO A 1 426 ? 15.742 6.092 -19.646 1.00 96.94 426 PRO A N 1
ATOM 3239 C CA . PRO A 1 426 ? 14.319 5.776 -19.792 1.00 96.94 426 PRO A CA 1
ATOM 3240 C C . PRO A 1 426 ? 13.885 5.387 -21.212 1.00 96.94 426 PRO A C 1
ATOM 3242 O O . PRO A 1 426 ? 13.059 4.494 -21.379 1.00 96.94 426 PRO A O 1
ATOM 3245 N N . ASP A 1 427 ? 14.459 6.015 -22.241 1.00 95.88 427 ASP A N 1
ATOM 3246 C CA . ASP A 1 427 ? 14.164 5.751 -23.657 1.00 95.88 427 ASP A CA 1
ATOM 3247 C C . ASP A 1 427 ? 14.589 4.347 -24.122 1.00 95.88 427 ASP A C 1
ATOM 3249 O O . ASP A 1 427 ? 14.105 3.851 -25.140 1.00 95.88 427 ASP A O 1
ATOM 3253 N N . GLN A 1 428 ? 15.436 3.664 -23.350 1.00 97.44 428 GLN A N 1
ATOM 3254 C CA . GLN A 1 428 ? 15.865 2.297 -23.629 1.00 97.44 428 GLN A CA 1
ATOM 3255 C C . GLN A 1 428 ? 14.898 1.235 -23.080 1.00 97.44 428 GLN A C 1
ATOM 3257 O O . GLN A 1 428 ? 15.015 0.076 -23.478 1.00 97.44 428 GLN A O 1
ATOM 3262 N N . LEU A 1 429 ? 13.916 1.607 -22.241 1.00 97.25 429 LEU A N 1
ATOM 3263 C CA . LEU A 1 429 ? 12.949 0.681 -21.627 1.00 97.25 429 LEU A CA 1
ATOM 3264 C C . LEU A 1 429 ? 12.298 -0.251 -22.656 1.00 97.25 429 LEU A C 1
ATOM 3266 O O . LEU A 1 429 ? 12.231 -1.460 -22.454 1.00 97.25 429 LEU A O 1
ATOM 3270 N N . ILE A 1 430 ? 11.842 0.311 -23.781 1.00 96.25 430 ILE A N 1
ATOM 3271 C CA . ILE A 1 430 ? 11.132 -0.452 -24.814 1.00 96.25 430 ILE A CA 1
ATOM 3272 C C . ILE A 1 430 ? 12.043 -1.494 -25.456 1.00 96.25 430 ILE A C 1
ATOM 3274 O O . ILE A 1 430 ? 11.594 -2.597 -25.745 1.00 96.25 430 ILE A O 1
ATOM 3278 N N . ASN A 1 431 ? 13.327 -1.184 -25.642 1.00 95.62 431 ASN A N 1
ATOM 3279 C CA . ASN A 1 431 ? 14.269 -2.128 -26.236 1.00 95.62 431 ASN A CA 1
ATOM 3280 C C . ASN A 1 431 ? 14.473 -3.355 -25.343 1.00 95.62 431 ASN A C 1
ATOM 3282 O O . ASN A 1 431 ? 14.556 -4.459 -25.869 1.00 95.62 431 ASN A O 1
ATOM 3286 N N . CYS A 1 432 ? 14.460 -3.182 -24.018 1.00 95.06 432 CYS A N 1
ATOM 3287 C CA . CYS A 1 432 ? 14.569 -4.289 -23.068 1.00 95.06 432 CYS A CA 1
ATOM 3288 C C . CYS A 1 432 ? 13.373 -5.252 -23.115 1.00 95.06 432 CYS A C 1
ATOM 3290 O O . CYS A 1 432 ? 13.532 -6.423 -22.799 1.00 95.06 432 CYS A O 1
ATOM 3292 N N . ILE A 1 433 ? 12.187 -4.785 -23.521 1.00 94.94 433 ILE A N 1
ATOM 3293 C CA . ILE A 1 433 ? 10.951 -5.587 -23.499 1.00 94.94 433 ILE A CA 1
ATOM 3294 C C . ILE A 1 433 ? 10.462 -6.028 -24.887 1.00 94.94 433 ILE A C 1
ATOM 3296 O O . ILE A 1 433 ? 9.414 -6.664 -24.989 1.00 94.94 433 ILE A O 1
ATOM 3300 N N . ARG A 1 434 ? 11.194 -5.721 -25.968 1.00 92.75 434 ARG A N 1
ATOM 3301 C CA . ARG A 1 434 ? 10.848 -6.188 -27.328 1.00 92.75 434 ARG A CA 1
ATOM 3302 C C . ARG A 1 434 ? 10.845 -7.715 -27.408 1.00 92.75 434 ARG A C 1
ATOM 3304 O O . ARG A 1 434 ? 9.876 -8.302 -27.880 1.00 92.75 434 ARG A O 1
ATOM 3311 N N . GLU A 1 435 ? 11.893 -8.336 -26.882 1.00 89.62 435 GLU A N 1
ATOM 3312 C CA . GLU A 1 435 ? 12.089 -9.792 -26.853 1.00 89.62 435 GLU A CA 1
ATOM 3313 C C . GLU A 1 435 ? 11.661 -10.390 -25.505 1.00 89.62 435 GLU A C 1
ATOM 3315 O O . GLU A 1 435 ? 12.271 -11.324 -24.989 1.00 89.62 435 GLU A O 1
ATOM 3320 N N . HIS A 1 436 ? 10.617 -9.821 -24.891 1.00 95.69 436 HIS A N 1
ATOM 3321 C CA . HIS A 1 436 ? 10.120 -10.316 -23.614 1.00 95.69 436 HIS A CA 1
ATOM 3322 C C . HIS A 1 436 ? 9.763 -11.812 -23.714 1.00 95.69 436 HIS A C 1
ATOM 3324 O O . HIS A 1 436 ? 9.096 -12.197 -24.678 1.00 95.69 436 HIS A O 1
ATOM 3330 N N . PRO A 1 437 ? 10.069 -12.645 -22.698 1.00 92.31 437 PRO A N 1
ATOM 3331 C CA . PRO A 1 437 ? 9.739 -14.077 -22.693 1.00 92.31 437 PRO A CA 1
ATOM 3332 C C . PRO A 1 437 ? 8.251 -14.448 -22.809 1.00 92.31 437 PRO A C 1
ATOM 3334 O O . PRO A 1 437 ? 7.919 -15.612 -22.676 1.00 92.31 437 PRO A O 1
ATOM 3337 N N . GLU A 1 438 ? 7.354 -13.473 -22.952 1.00 91.62 438 GLU A N 1
ATOM 3338 C CA . GLU A 1 438 ? 5.912 -13.684 -23.162 1.00 91.62 438 GLU A CA 1
ATOM 3339 C C . GLU A 1 438 ? 5.539 -13.585 -24.652 1.00 91.62 438 GLU A C 1
ATOM 3341 O O . GLU A 1 438 ? 4.372 -13.709 -25.007 1.00 91.62 438 GLU A O 1
ATOM 3346 N N . HIS A 1 439 ? 6.506 -13.265 -25.518 1.00 88.31 439 HIS A N 1
ATOM 3347 C CA . HIS A 1 439 ? 6.345 -13.208 -26.974 1.00 88.31 439 HIS A CA 1
ATOM 3348 C C . HIS A 1 439 ? 6.980 -14.412 -27.687 1.00 88.31 439 HIS A C 1
ATOM 3350 O O . HIS A 1 439 ? 6.773 -14.570 -28.890 1.00 88.31 439 HIS A O 1
ATOM 3356 N N . MET A 1 440 ? 7.775 -15.206 -26.963 1.00 78.06 440 MET A N 1
ATOM 3357 C CA . MET A 1 440 ? 8.399 -16.450 -27.424 1.00 78.06 440 MET A CA 1
ATOM 3358 C C . MET A 1 440 ? 7.570 -17.630 -26.943 1.00 78.06 440 MET A C 1
ATOM 3360 O O . MET A 1 440 ? 7.421 -18.585 -27.735 1.00 78.06 440 MET A O 1
#

Nearest PDB structures (foldseek):
  6e90-assembly1_A  TM=9.356E-01  e=2.429E-41  Homo sapiens
  6e8z-assembly1_B  TM=9.336E-01  e=5.409E-41  Homo sapiens
  6e8y-assembly1_B  TM=9.447E-01  e=5.369E-40  Homo sapiens
  6e8z-assembly1_A  TM=9.527E-01  e=7.802E-40  Homo sapiens
  6pyp-assembly1_B  TM=9.414E-01  e=1.393E-38  Homo sapiens

Solvent-accessible surface area (backbone atoms only — not comparable to full-atom values): 25411 Å² total; per-residue (Å²): 58,19,34,39,25,40,83,86,46,35,46,23,60,33,49,41,30,42,36,21,54,31,20,71,72,38,89,93,38,64,44,58,24,29,27,23,35,63,76,43,75,55,97,88,36,51,45,41,58,47,23,58,74,69,27,29,46,71,86,55,40,62,97,43,77,40,40,88,46,40,39,49,28,62,46,61,49,77,32,33,43,85,20,56,39,42,34,40,34,40,66,62,91,50,48,65,63,53,37,63,68,40,48,94,44,48,46,82,82,22,35,35,36,35,54,51,71,41,59,43,76,31,91,95,60,25,84,30,53,54,50,56,51,51,24,71,63,57,65,31,38,39,19,42,45,35,34,41,67,57,35,69,45,56,60,68,58,42,77,39,44,30,28,35,22,54,44,30,67,64,75,59,61,70,79,53,93,69,100,72,84,80,78,93,78,76,92,72,87,88,77,88,85,91,84,90,83,84,94,83,85,90,81,87,88,81,82,82,85,76,82,91,74,92,87,78,92,77,84,87,79,89,71,89,85,82,83,61,94,84,65,75,86,78,78,82,73,84,89,73,90,80,77,99,80,78,90,72,83,82,79,86,69,91,80,79,82,92,78,70,69,42,70,73,53,46,60,54,55,41,55,39,57,46,50,98,29,36,40,68,45,80,53,85,44,60,64,52,39,48,48,34,47,31,54,34,28,36,40,6,27,49,30,6,36,36,63,32,70,64,65,53,66,70,54,34,51,50,49,52,52,52,37,51,51,46,49,53,52,49,39,56,74,80,43,72,88,54,56,78,68,56,45,75,34,30,18,25,50,47,24,32,51,50,30,39,77,72,25,68,36,11,56,51,28,19,50,30,60,66,67,69,52,54,68,72,57,47,32,63,75,73,41,82,82,48,81,79,54,17,61,59,48,21,47,32,50,43,51,53,25,52,79,68,74,39,43,85,80,33,36,60,58,42,44,48,27,33,35,71,74,66,80,38,62,73,88,50,50,61,69,55,47,71,79,34,85,89,80,113

pLDDT: mean 78.66, std 27.05, range [21.0, 98.69]

Radius of gyration: 25.11 Å; Cα contacts (8 Å, |Δi|>4): 725; chains: 1; bounding box: 62×76×55 Å

Mean predicted aligned error: 12.06 Å

Sequence (440 aa):
MLVLSDPIQPRGSAIAKIVGTNAQRYEHINERVTMYVYEEIINGKKLTEIINETHENVKYLPGKILPSNVVAVPDVVEAAKDADVLIFVVPHQFIRTLCSTLLGRIKPTAVGLSLIKGFDVAEGGGIDLISHIITRHLKIPVSVLMGANLAGEVADEKFCETTIVYCDSSALDHVTGNIADCDSNLDLPIIGNPVYCDSSALDHVTGNIADCDSNLDLPIISNPVYCDSSALDHVTGNIADCDSNLNLPIISNPVYCDRCRDKRLAPLFRDIIQTDYFRVVVVDDVEAVEVCGALKNIVACGAGFVDGLGLGDNTKAAVIRLGLMEMIRFISVFYPGSKLSTFFESCGVADLVTTCYGGRNRKISEAFVRTGKSIEELEKELLNGQKLQGPITALEVNHMLKNKSMDDKFPLFTAIHRICVGELKPDQLINCIREHPEHM

Foldseek 3Di:
DEQADEPAALQSQLLQQLLLVLLVVDPVHPNAYEYAYAWDADPNDTQQVCCQVVQDSCRHQNPFHGHNSYHYDNDLLVNAQAAQEYEADYELVCLLVSLVSCAVSHPLNHAYEYAHFAADADDVFFGHFSQNSSCVRRVHHYKYKFFQCDSNCSSVLAAGEIEIEAGANCQNVQVDDDPDDPDPDDDDDDDDDDDDDDDDDPDPDDDDDDDDDDDDDDDDDPDDDDDDPVPPPPPPDDDDDDDDDDDDDPPPDGDGDLPGTDPPVVVVVCSSRDDPRYHYDYDHARQLLRLLSQLLLQLLLLLLLCLLVVVDDVVSVVSLVLSLVLSVVLCCVPPPPDDPVSLVHRSHSVNSVSCNVPNPSSVLSSCCSNPVDASVVSCVVPVVPDDRRNLVSLVSSCVVCVVVVNCLQNQQSNQSNCCNVVVDPSVCNVVSCPVHPVVD